Protein AF-A0A1B7MRF8-F1 (afdb_monomer)

Foldseek 3Di:
DPDPQVVQVVCVLVVQLVQVVQLCPAPQCVPPPQNVVVNVVCVVPVPDDSVVNVVSCPVSAKEAAQVSVCVVQVDLPACARHRHHGAAQAWAFFLDDPFDDTRTDGHHQFDPVLLVVPPPPPQDPQALAAECVLVVWLLVFDFRWRQDPVNPDTDTHTYTHLVNSVNCSSVVHDSVCSVVVVLVRVVRHPHYDYQDLVVVVVVLVVCQVCVVVVLVCLQVLNDPCPPPPPPPDDDPPPVSPVPPPPPNVVSSSVRRDRDNVVSVVSVVPHRLCPPPVNVCSVVVSVVVLLVDQDDDGSNDRQFGQDPVPSSRFKTFGDCSDHDDDDDDPPPPDHMHDDDNYDPQWDWDFPAADPPNRTTIIGTDGGHQAPDDSLPQDGPVLLVVLLVVLQVPFFAAFPDKDWDWQPVDPVIDIDIDTDHDDDTHPRNVCSVVSSLVSSCVRTPSSVVRD

Solvent-accessible surface area (backbone atoms only — not comparable to full-atom values): 26846 Å² total; per-residue (Å²): 133,83,75,77,62,61,65,55,66,68,42,50,46,49,56,56,34,49,55,51,58,72,45,60,83,20,54,45,50,76,69,38,74,62,37,46,64,40,53,52,57,50,73,76,44,91,78,63,55,41,63,59,49,49,52,46,44,65,74,46,41,35,46,17,64,66,71,76,51,42,69,68,67,72,40,98,54,75,59,54,25,34,90,46,85,50,62,52,65,26,31,23,41,34,90,67,83,59,82,90,52,77,42,70,42,78,36,62,81,71,62,74,79,44,66,79,67,52,87,65,80,73,60,48,100,87,43,40,63,40,52,63,72,49,64,75,38,62,86,51,39,48,69,46,75,42,69,40,97,81,77,78,50,66,50,77,31,46,31,28,48,30,68,46,51,49,50,28,60,76,69,72,47,66,77,90,50,52,68,73,50,46,65,66,45,73,80,54,56,79,45,80,48,64,81,42,73,64,61,48,52,49,52,50,50,50,49,44,78,40,35,69,58,55,38,50,23,39,40,69,32,45,77,79,64,79,79,77,57,74,79,88,69,89,76,97,57,77,85,70,55,77,85,65,54,79,63,58,58,56,60,53,61,75,68,47,64,62,34,55,68,60,25,55,53,46,71,74,49,60,47,69,77,70,36,98,58,40,76,48,46,62,51,43,50,48,55,48,54,72,62,50,66,66,89,72,62,70,90,48,80,53,52,45,71,25,78,92,59,58,44,73,58,28,24,32,50,47,70,73,86,56,90,86,83,89,76,64,86,84,67,78,74,87,47,61,55,47,96,43,70,55,87,46,67,42,66,44,78,77,50,57,40,91,89,75,60,37,49,24,34,26,82,73,50,50,65,92,49,89,60,61,104,75,62,36,58,50,60,68,54,55,50,50,24,51,57,58,31,20,76,78,18,40,41,52,72,77,47,71,49,80,42,80,37,79,90,48,82,69,68,45,81,42,77,50,72,44,65,56,80,71,73,35,95,54,34,86,51,31,66,61,51,28,49,52,42,35,42,74,68,24,70,46,34,44,71,65,95

Sequence (449 aa):
MSCPASDLLDSLPAEASQQLKEHANQVLLDNAPILATFREAIAQDNSKDDIEFLRQFRALVPVTSYEPYKPFVAKEVDVKDMFAPGLPYFLAIISAASRKEPKLFPRYRPPPQYLHHAAIPIPSSESTNFVPSSLKLSKFSKVLKIDLEDGQSSQSLAVGAASSGAMRMLMNWDFERDMDRLDLWASRMTAMYFLFADTFVSVMHYIEDEWLLLVDCIENGIILDIETRPFERSFESQAFIDDFMPVSSQVLSETYSVNLVRATELQKIKPPGEAEAGQYGLSNAKRLLDQLTCQQPQEYLIGVPYHSGNPTIDFKVTLNDGLIEFVDVLSDEPSDPTWRYRLGDAVAVKGFALDDGMPVINYVHRRGESGSSLETCTESELTSAIISTAKQWIGQIRGFIVVRDERKIPYASGFLVEIEGEIGNDAIMAPQNTSELLVASSFGYRYAF

pLDDT: mean 73.5, std 17.15, range [31.19, 97.5]

Nearest PDB structures (foldseek):
  4l39-assembly2_B  TM=5.624E-01  e=2.154E-07  Arabidopsis thaliana
  4r1m-assembly2_C  TM=4.593E-01  e=2.653E-01  Bacteroides thetaiotaomicron VPI-5482

Radius of gyration: 25.23 Å; Cα contacts (8 Å, |Δi|>4): 552; chains: 1; bounding box: 73×54×78 Å

Structure (mmCIF, N/CA/C/O backbone):
data_AF-A0A1B7MRF8-F1
#
_entry.id   AF-A0A1B7MRF8-F1
#
loop_
_atom_site.group_PDB
_atom_site.id
_atom_site.type_symbol
_atom_site.label_atom_id
_atom_site.label_alt_id
_atom_site.label_comp_id
_atom_site.label_asym_id
_atom_site.label_entity_id
_atom_site.label_seq_id
_atom_site.pdbx_PDB_ins_code
_atom_site.Cartn_x
_atom_site.Cartn_y
_atom_site.Cartn_z
_atom_site.occupancy
_atom_site.B_iso_or_equiv
_atom_site.auth_seq_id
_atom_site.auth_comp_id
_atom_site.auth_asym_id
_atom_site.auth_atom_id
_atom_site.pdbx_PDB_model_num
ATOM 1 N N . MET A 1 1 ? 1.860 -24.159 36.657 1.00 40.53 1 MET A N 1
ATOM 2 C CA . MET A 1 1 ? 1.638 -22.751 36.281 1.00 40.53 1 MET A CA 1
ATOM 3 C C . MET A 1 1 ? 0.538 -22.762 35.239 1.00 40.53 1 MET A C 1
ATOM 5 O O . MET A 1 1 ? 0.729 -23.380 34.201 1.00 40.53 1 MET A O 1
ATOM 9 N N . SER A 1 2 ? -0.645 -22.254 35.578 1.00 38.34 2 SER A N 1
ATOM 10 C CA . SER A 1 2 ? -1.755 -22.070 34.636 1.00 38.34 2 SER A CA 1
ATOM 11 C C . SER A 1 2 ? -1.357 -21.025 33.593 1.00 38.34 2 SER A C 1
ATOM 13 O O . SER A 1 2 ? -0.702 -20.043 33.932 1.00 38.34 2 SER A O 1
ATOM 15 N N . CYS A 1 3 ? -1.673 -21.284 32.326 1.00 40.25 3 CYS A N 1
ATOM 16 C CA . CYS A 1 3 ? -1.257 -20.452 31.202 1.00 40.25 3 CYS A CA 1
ATOM 17 C C . CYS A 1 3 ? -2.001 -19.098 31.251 1.00 40.25 3 CYS A C 1
ATOM 19 O O . CYS A 1 3 ? -3.229 -19.130 31.255 1.00 40.25 3 CYS A O 1
ATOM 21 N N . PRO A 1 4 ? -1.318 -17.935 31.245 1.00 51.91 4 PRO A N 1
ATOM 22 C CA . PRO A 1 4 ? -1.947 -16.600 31.243 1.00 51.91 4 PRO A CA 1
ATOM 23 C C . PRO A 1 4 ? -2.781 -16.266 29.991 1.00 51.91 4 PRO A C 1
ATOM 25 O O . PRO A 1 4 ? -3.337 -15.181 29.892 1.00 51.91 4 PRO A O 1
ATOM 28 N N . ALA A 1 5 ? -2.845 -17.169 29.011 1.00 46.41 5 ALA A N 1
ATOM 29 C CA . ALA A 1 5 ? -3.409 -16.899 27.691 1.00 46.41 5 ALA A CA 1
ATOM 30 C C . ALA A 1 5 ? -4.948 -16.793 27.660 1.00 46.41 5 ALA A C 1
ATOM 32 O O . ALA A 1 5 ? -5.481 -16.264 26.688 1.00 46.41 5 ALA A O 1
ATOM 33 N N . SER A 1 6 ? -5.675 -17.273 28.684 1.00 49.25 6 SER A N 1
ATOM 34 C CA . SER A 1 6 ? -7.145 -17.153 28.709 1.00 49.25 6 SER A CA 1
ATOM 35 C C . SER A 1 6 ? -7.608 -15.707 28.878 1.00 49.25 6 SER A C 1
ATOM 37 O O . SER A 1 6 ? -8.518 -15.274 28.182 1.00 49.25 6 SER A O 1
ATOM 39 N N . ASP A 1 7 ? -6.926 -14.937 29.727 1.00 55.72 7 ASP A N 1
ATOM 40 C CA . ASP A 1 7 ? -7.366 -13.588 30.101 1.00 55.72 7 ASP A CA 1
ATOM 41 C C . ASP A 1 7 ? -7.225 -12.587 28.936 1.00 55.72 7 ASP A C 1
ATOM 43 O O . ASP A 1 7 ? -7.952 -11.593 28.861 1.00 55.72 7 ASP A O 1
ATOM 47 N N . LEU A 1 8 ? -6.319 -12.857 27.988 1.00 50.75 8 LEU A N 1
ATOM 48 C CA . LEU A 1 8 ? -6.118 -12.019 26.804 1.00 50.75 8 LEU A CA 1
ATOM 49 C C . LEU A 1 8 ? -7.246 -12.215 25.778 1.00 50.75 8 LEU A C 1
ATOM 51 O O . LEU A 1 8 ? -7.800 -11.251 25.263 1.00 50.75 8 LEU A O 1
ATOM 55 N N . LEU A 1 9 ? -7.631 -13.466 25.508 1.00 52.69 9 LEU A N 1
ATOM 56 C CA . LEU A 1 9 ? -8.698 -13.766 24.547 1.00 52.69 9 LEU A CA 1
ATOM 57 C C . LEU A 1 9 ? -10.075 -13.318 25.044 1.00 52.69 9 LEU A C 1
ATOM 59 O O . LEU A 1 9 ? -10.913 -12.946 24.227 1.00 52.69 9 LEU A O 1
ATOM 63 N N . ASP A 1 10 ? -10.281 -13.302 26.361 1.00 57.28 10 ASP A N 1
ATOM 64 C CA . ASP A 1 10 ? -11.520 -12.822 26.975 1.00 57.28 10 ASP A CA 1
ATOM 65 C C . ASP A 1 10 ? -11.598 -11.281 27.041 1.00 57.28 10 ASP A C 1
ATOM 67 O O . ASP A 1 10 ? -12.697 -10.727 27.097 1.00 57.28 10 ASP A O 1
ATOM 71 N N . SER A 1 11 ? -10.463 -10.567 26.983 1.00 64.00 11 SER A N 1
ATOM 72 C CA . SER A 1 11 ? -10.410 -9.091 27.007 1.00 64.00 11 SER A CA 1
ATOM 73 C C . SER A 1 11 ? -10.409 -8.437 25.621 1.00 64.00 11 SER A C 1
ATOM 75 O O . SER A 1 11 ? -10.921 -7.325 25.475 1.00 64.00 11 SER A O 1
ATOM 77 N N . LEU A 1 12 ? -9.933 -9.139 24.587 1.00 67.88 12 LEU A N 1
ATOM 78 C CA . LEU A 1 12 ? -9.980 -8.671 23.195 1.00 67.88 12 LEU A CA 1
ATOM 79 C C . LEU A 1 12 ? -11.387 -8.255 22.720 1.00 67.88 12 LEU A C 1
ATOM 81 O O . LEU A 1 12 ? -11.502 -7.212 22.071 1.00 67.88 12 LEU A O 1
ATOM 85 N N . PRO A 1 13 ? -12.467 -8.998 23.041 1.00 72.25 13 PRO A N 1
ATOM 86 C CA . PRO A 1 13 ? -13.822 -8.582 22.709 1.00 72.25 13 PRO A CA 1
ATOM 87 C C . PRO A 1 13 ? -14.204 -7.227 23.311 1.00 72.25 13 PRO A C 1
ATOM 89 O O . PRO A 1 13 ? -14.863 -6.439 22.639 1.00 72.25 13 PRO A O 1
ATOM 92 N N . ALA A 1 14 ? -13.776 -6.938 24.543 1.00 80.12 14 ALA A N 1
ATOM 93 C CA . ALA A 1 14 ? -14.136 -5.709 25.246 1.00 80.12 14 ALA A CA 1
ATOM 94 C C . ALA A 1 14 ? -13.409 -4.485 24.670 1.00 80.12 14 ALA A C 1
ATOM 96 O O . ALA A 1 14 ? -14.045 -3.474 24.384 1.00 80.12 14 ALA A O 1
ATOM 97 N N . GLU A 1 15 ? -12.097 -4.582 24.436 1.00 78.25 15 GLU A N 1
ATOM 98 C CA . GLU A 1 15 ? -11.309 -3.481 23.865 1.00 78.25 15 GLU A CA 1
ATOM 99 C C . GLU A 1 15 ? -11.739 -3.164 22.425 1.00 78.25 15 GLU A C 1
ATOM 101 O O . GLU A 1 15 ? -11.997 -2.005 22.097 1.00 78.25 15 GLU A O 1
ATOM 106 N N . ALA A 1 16 ? -11.910 -4.191 21.584 1.00 78.19 16 ALA A N 1
ATOM 107 C CA . ALA A 1 16 ? -12.374 -4.009 20.210 1.00 78.19 16 ALA A CA 1
ATOM 108 C C . ALA A 1 16 ? -13.807 -3.453 20.156 1.00 78.19 16 ALA A C 1
ATOM 110 O O . ALA A 1 16 ? -14.097 -2.560 19.360 1.00 78.19 16 ALA A O 1
ATOM 111 N N . SER A 1 17 ? -14.702 -3.952 21.016 1.00 82.38 17 SER A N 1
ATOM 112 C CA . SER A 1 17 ? -16.064 -3.429 21.151 1.00 82.38 17 SER A CA 1
ATOM 113 C C . SER A 1 17 ? -16.052 -1.961 21.573 1.00 82.38 17 SER A C 1
ATOM 115 O O . SER A 1 17 ? -16.734 -1.147 20.956 1.00 82.38 17 SER A O 1
ATOM 117 N N . GLN A 1 18 ? -15.237 -1.597 22.565 1.00 83.31 18 GLN A N 1
ATOM 118 C CA . GLN A 1 18 ? -15.131 -0.223 23.047 1.00 83.31 18 GLN A CA 1
ATOM 119 C C . GLN A 1 18 ? -14.626 0.729 21.955 1.00 83.31 18 GLN A C 1
ATOM 121 O O . GLN A 1 18 ? -15.255 1.760 21.724 1.00 83.31 18 GLN A O 1
ATOM 126 N N . GLN A 1 19 ? -13.567 0.361 21.224 1.00 79.50 19 GL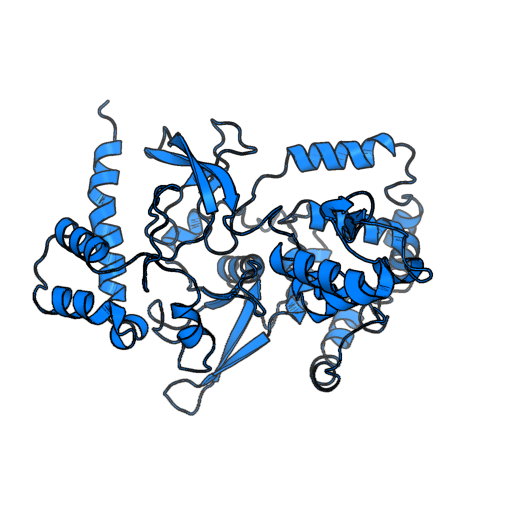N A N 1
ATOM 127 C CA . GLN A 1 19 ? -13.069 1.153 20.091 1.00 79.50 19 GLN A CA 1
ATOM 128 C C . GLN A 1 19 ? -14.151 1.344 19.016 1.00 79.50 19 GLN A C 1
ATOM 130 O O . GLN A 1 19 ? -14.402 2.458 18.561 1.00 79.50 19 GLN A O 1
ATOM 135 N N . LEU A 1 20 ? -14.854 0.272 18.638 1.00 81.62 20 LEU A N 1
ATOM 136 C CA . LEU A 1 20 ? -15.942 0.347 17.660 1.00 81.62 20 LEU A CA 1
ATOM 137 C C . LEU A 1 20 ? -17.113 1.215 18.151 1.00 81.62 20 LEU A C 1
ATOM 139 O O . LEU A 1 20 ? -17.684 1.969 17.364 1.00 81.62 20 LEU A O 1
ATOM 143 N N . LYS A 1 21 ? -17.461 1.141 19.442 1.00 84.38 21 LYS A N 1
ATOM 144 C CA . LYS A 1 21 ? -18.504 1.969 20.072 1.00 84.38 21 LYS A CA 1
ATOM 145 C C . LYS A 1 21 ? -18.123 3.450 20.074 1.00 84.38 21 LYS A C 1
ATOM 147 O O . LYS A 1 21 ? -18.960 4.285 19.747 1.00 84.38 21 LYS A O 1
ATOM 152 N N . GLU A 1 22 ? -16.870 3.782 20.381 1.00 81.00 22 GLU A N 1
ATOM 153 C CA . GLU A 1 22 ? -16.352 5.158 20.313 1.00 81.00 22 GLU A CA 1
ATOM 154 C C . GLU A 1 22 ? -16.411 5.723 18.892 1.00 81.00 22 GLU A C 1
ATOM 156 O O . GLU A 1 22 ? -16.650 6.914 18.691 1.00 81.00 22 GLU A O 1
ATOM 161 N N . HIS A 1 23 ? -16.253 4.855 17.896 1.00 79.31 23 HIS A N 1
ATOM 162 C CA . HIS A 1 23 ? -16.288 5.232 16.493 1.00 79.31 23 HIS A CA 1
ATOM 163 C C . HIS A 1 23 ? -17.712 5.251 15.898 1.00 79.31 23 HIS A C 1
ATOM 165 O O . HIS A 1 23 ? -17.909 5.723 14.778 1.00 79.31 23 HIS A O 1
ATOM 171 N N . ALA A 1 24 ? -18.730 4.780 16.624 1.00 74.75 24 ALA A N 1
ATOM 172 C CA . ALA A 1 24 ? -20.089 4.649 16.100 1.00 74.75 24 ALA A CA 1
ATOM 173 C C . ALA A 1 24 ? -20.781 5.992 15.774 1.00 74.75 24 ALA A C 1
ATOM 175 O O . ALA A 1 24 ? -21.765 6.008 15.047 1.00 74.75 24 ALA A O 1
ATOM 176 N N . ASN A 1 25 ? -20.266 7.125 16.258 1.00 68.31 25 ASN A N 1
ATOM 177 C CA . ASN A 1 25 ? -20.828 8.457 15.984 1.00 68.31 25 ASN A CA 1
ATOM 178 C C . ASN A 1 25 ? -20.121 9.198 14.831 1.00 68.31 25 ASN A C 1
ATOM 180 O O . ASN A 1 25 ? -20.170 10.422 14.761 1.00 68.31 25 ASN A O 1
ATOM 184 N N . GLN A 1 26 ? -19.389 8.487 13.973 1.00 75.75 26 GLN A N 1
ATOM 185 C CA . GLN A 1 26 ? -18.593 9.105 12.911 1.00 75.75 26 GLN A CA 1
ATOM 186 C C . GLN A 1 26 ? -19.402 9.464 11.670 1.00 75.75 26 GLN A C 1
ATOM 188 O O . GLN A 1 26 ? -20.369 8.791 11.311 1.00 75.75 26 GLN A O 1
ATOM 193 N N . VAL A 1 27 ? -18.900 10.457 10.931 1.00 71.19 27 VAL A N 1
ATOM 194 C CA . VAL A 1 27 ? -19.497 10.967 9.687 1.00 71.19 27 VAL A CA 1
ATOM 195 C C . VAL A 1 27 ? -19.669 9.857 8.650 1.00 71.19 27 VAL A C 1
ATOM 197 O O . VAL A 1 27 ? -20.687 9.820 7.952 1.00 71.19 27 VAL A O 1
ATOM 200 N N . LEU A 1 28 ? -18.710 8.926 8.543 1.00 73.31 28 LEU A N 1
ATOM 201 C CA . LEU A 1 28 ? -18.858 7.762 7.668 1.00 73.31 28 LEU A CA 1
ATOM 202 C C . LEU A 1 28 ? -20.018 6.880 8.121 1.00 73.31 28 LEU A C 1
ATOM 204 O O . LEU A 1 28 ? -20.774 6.407 7.270 1.00 73.31 28 LEU A O 1
ATOM 208 N N . LEU A 1 29 ? -20.160 6.658 9.434 1.00 72.88 29 LEU A N 1
ATOM 209 C CA . LEU A 1 29 ? -21.265 5.865 9.945 1.00 72.88 29 LEU A CA 1
ATOM 210 C C . LEU A 1 29 ? -22.575 6.513 9.529 1.00 72.88 29 LEU A C 1
ATOM 212 O O . LEU A 1 29 ? -23.394 5.815 8.956 1.00 72.88 29 LEU A O 1
ATOM 216 N N . ASP A 1 30 ? -22.743 7.818 9.708 1.00 77.88 30 ASP A N 1
ATOM 217 C CA . ASP A 1 30 ? -24.001 8.508 9.408 1.00 77.88 30 ASP A CA 1
ATOM 218 C C . ASP A 1 30 ? -24.334 8.560 7.914 1.00 77.88 30 ASP A C 1
ATOM 220 O O . ASP A 1 30 ? -25.491 8.374 7.520 1.00 77.88 30 ASP A O 1
ATOM 224 N N . ASN A 1 31 ? -23.324 8.765 7.068 1.00 80.94 31 ASN A N 1
ATOM 225 C CA . ASN A 1 31 ? -23.533 9.042 5.649 1.00 80.94 31 ASN A CA 1
ATOM 226 C C . ASN A 1 31 ? -23.433 7.814 4.743 1.00 80.94 31 ASN A C 1
ATOM 228 O O . ASN A 1 31 ? -23.903 7.873 3.607 1.00 80.94 31 ASN A O 1
ATOM 232 N N . ALA A 1 32 ? -22.851 6.700 5.197 1.00 82.88 32 ALA A N 1
ATOM 233 C CA . ALA A 1 32 ? -22.782 5.480 4.400 1.00 82.88 32 ALA A CA 1
ATOM 234 C C . ALA A 1 32 ? -24.137 4.739 4.449 1.00 82.88 32 ALA A C 1
ATOM 236 O O . ALA A 1 32 ? -24.510 4.211 5.504 1.00 82.88 32 ALA A O 1
ATOM 237 N N . PRO A 1 33 ? -24.891 4.634 3.332 1.00 84.12 33 PRO A N 1
ATOM 238 C CA . PRO A 1 33 ? -26.217 4.004 3.338 1.00 84.12 33 PRO A CA 1
ATOM 239 C C . PRO A 1 33 ? -26.177 2.539 3.769 1.00 84.12 33 PRO A C 1
ATOM 241 O O . PRO A 1 33 ? -27.090 2.041 4.414 1.00 84.12 33 PRO A O 1
ATOM 244 N N . ILE A 1 34 ? -25.083 1.861 3.458 1.00 80.81 34 ILE A N 1
ATOM 245 C CA . ILE A 1 34 ? -24.884 0.452 3.771 1.00 80.81 34 ILE A CA 1
ATOM 246 C C . ILE A 1 34 ? -24.740 0.148 5.266 1.00 80.81 34 ILE A C 1
ATOM 248 O O . ILE A 1 34 ? -25.053 -0.952 5.706 1.00 80.81 34 ILE A O 1
ATOM 252 N N . LEU A 1 35 ? -24.341 1.137 6.067 1.00 84.81 35 LEU A N 1
ATOM 253 C CA . LEU A 1 35 ? -24.285 1.000 7.520 1.00 84.81 35 LEU A CA 1
ATOM 254 C C . LEU A 1 35 ? -25.633 1.244 8.188 1.00 84.81 35 LEU A C 1
ATOM 256 O O . LEU A 1 35 ? -25.712 1.124 9.405 1.00 84.81 35 LEU A O 1
ATOM 260 N N . ALA A 1 36 ? -26.689 1.574 7.436 1.00 88.19 36 ALA A N 1
ATOM 261 C CA . ALA A 1 36 ? -27.977 1.950 8.014 1.00 88.19 36 ALA A CA 1
ATOM 262 C C . ALA A 1 36 ? -28.539 0.861 8.933 1.00 88.19 36 ALA A C 1
ATOM 264 O O . ALA A 1 36 ? -28.959 1.162 10.046 1.00 88.19 36 ALA A O 1
ATOM 265 N N . THR A 1 37 ? -28.463 -0.404 8.516 1.00 90.25 37 THR A N 1
ATOM 266 C CA . THR A 1 37 ? -28.938 -1.533 9.325 1.00 90.25 37 THR A CA 1
ATOM 267 C C . THR A 1 37 ? -28.124 -1.699 10.607 1.00 90.25 37 THR A C 1
ATOM 269 O O . THR A 1 37 ? -28.690 -1.949 11.668 1.00 90.25 37 THR A O 1
ATOM 272 N N . PHE A 1 38 ? -26.799 -1.532 10.536 1.00 89.81 38 PHE A N 1
ATOM 273 C CA . PHE A 1 38 ? -25.948 -1.577 11.724 1.00 89.81 38 PHE A CA 1
ATOM 274 C C . PHE A 1 38 ? -26.251 -0.403 12.665 1.00 89.81 38 PHE A C 1
ATOM 276 O O . PHE A 1 38 ? -26.432 -0.628 13.857 1.00 89.81 38 PHE A O 1
ATOM 283 N N . ARG A 1 39 ? -26.413 0.817 12.127 1.00 88.81 39 ARG A N 1
ATOM 284 C CA . ARG A 1 39 ? -26.825 2.019 12.877 1.00 88.81 39 ARG A CA 1
ATOM 285 C C . ARG A 1 39 ? -28.137 1.817 13.623 1.00 88.81 39 ARG A C 1
ATOM 287 O O . ARG A 1 39 ? -28.249 2.153 14.798 1.00 88.81 39 ARG A O 1
ATOM 294 N N . GLU A 1 40 ? -29.132 1.260 12.948 1.00 89.94 40 GLU A N 1
ATOM 295 C CA . GLU A 1 40 ? -30.434 1.000 13.549 1.00 89.94 40 GLU A CA 1
ATOM 296 C C . GLU A 1 40 ? -30.333 -0.059 14.659 1.00 89.94 40 GLU A C 1
ATOM 298 O O . GLU A 1 40 ? -30.898 0.119 15.739 1.00 89.94 40 GLU A O 1
ATOM 303 N N . ALA A 1 41 ? -29.536 -1.111 14.444 1.00 88.88 41 ALA A N 1
ATOM 304 C CA . ALA A 1 41 ? -29.317 -2.169 15.427 1.00 88.88 41 ALA A CA 1
ATOM 305 C C . ALA A 1 41 ? -28.597 -1.689 16.700 1.00 88.88 41 ALA A C 1
ATOM 307 O O . ALA A 1 41 ? -28.946 -2.144 17.794 1.00 88.88 41 ALA A O 1
ATOM 308 N N . ILE A 1 42 ? -27.622 -0.778 16.576 1.00 87.44 42 ILE A N 1
ATOM 309 C CA . ILE A 1 42 ? -26.930 -0.189 17.735 1.00 87.44 42 ILE A CA 1
ATOM 310 C C . ILE A 1 42 ? -27.809 0.840 18.458 1.00 87.44 42 ILE A C 1
ATOM 312 O O . ILE A 1 42 ? -27.815 0.870 19.683 1.00 87.44 42 ILE A O 1
ATOM 316 N N . ALA A 1 43 ? -28.610 1.630 17.732 1.00 86.94 43 ALA A N 1
ATOM 317 C CA . ALA A 1 43 ? -29.480 2.648 18.326 1.00 86.94 43 ALA A CA 1
ATOM 318 C C . ALA A 1 43 ? -30.629 2.046 19.152 1.00 86.94 43 ALA A C 1
ATOM 320 O O . ALA A 1 43 ? -31.096 2.656 20.114 1.00 86.94 43 ALA A O 1
ATOM 321 N N . GLN A 1 44 ? -31.096 0.853 18.778 1.00 86.31 44 GLN A N 1
ATOM 322 C CA . GLN A 1 44 ? -32.173 0.155 19.480 1.00 86.31 44 GLN A CA 1
ATOM 323 C C . GLN A 1 44 ? -31.721 -0.510 20.787 1.00 86.31 44 GLN A C 1
ATOM 325 O O . GLN A 1 44 ? -32.576 -0.848 21.606 1.00 86.31 44 GLN A O 1
ATOM 330 N N . ASP A 1 45 ? -30.417 -0.720 21.001 1.00 77.81 45 ASP A N 1
ATOM 331 C CA . ASP A 1 45 ? -29.946 -1.563 22.099 1.00 77.81 45 ASP A CA 1
ATOM 332 C C . ASP A 1 45 ? -28.572 -1.151 22.650 1.00 77.81 45 ASP A C 1
ATOM 334 O O . ASP A 1 45 ? -27.542 -1.777 22.392 1.00 77.81 45 ASP A O 1
ATOM 338 N N . ASN A 1 46 ? -28.583 -0.118 23.494 1.00 69.06 46 ASN A N 1
ATOM 339 C CA . ASN A 1 46 ? -27.401 0.356 24.2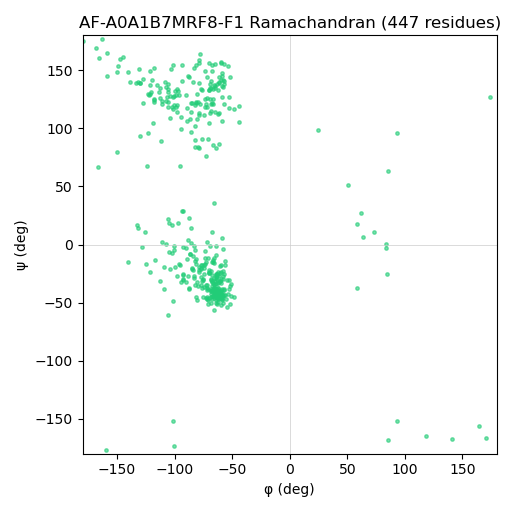23 1.00 69.06 46 ASN A CA 1
ATOM 340 C C . ASN A 1 46 ? -26.906 -0.627 25.311 1.00 69.06 46 ASN A C 1
ATOM 342 O O . ASN A 1 46 ? -25.936 -0.321 26.002 1.00 69.06 46 ASN A O 1
ATOM 346 N N . SER A 1 47 ? -27.579 -1.768 25.518 1.00 64.38 47 SER A N 1
ATOM 347 C CA . SER A 1 47 ? -27.362 -2.681 26.652 1.00 64.38 47 SER A CA 1
ATOM 348 C C . SER A 1 47 ? -26.651 -3.990 26.280 1.00 64.38 47 SER A C 1
ATOM 350 O O . SER A 1 47 ? -26.462 -4.837 27.157 1.00 64.38 47 SER A O 1
ATOM 352 N N . LYS A 1 48 ? -26.280 -4.201 25.013 1.00 70.12 48 LYS A N 1
ATOM 353 C CA . LYS A 1 48 ? -25.651 -5.458 24.582 1.00 70.12 48 LYS A CA 1
ATOM 354 C C . LYS A 1 48 ? -24.283 -5.663 25.222 1.00 70.12 48 LYS A C 1
ATOM 356 O O . LYS A 1 48 ? -23.458 -4.745 25.260 1.00 70.12 48 LYS A O 1
ATOM 361 N N . ASP A 1 49 ? -24.048 -6.894 25.676 1.00 87.00 49 ASP A N 1
ATOM 362 C CA . ASP A 1 49 ? -22.701 -7.352 25.992 1.00 87.00 49 ASP A CA 1
ATOM 363 C C . ASP A 1 49 ? -21.784 -7.205 24.760 1.00 87.00 49 ASP A C 1
ATOM 365 O O . ASP A 1 49 ? -22.236 -7.145 23.611 1.00 87.00 49 ASP A O 1
ATOM 369 N N . ASP A 1 50 ? -20.478 -7.086 25.000 1.00 85.88 50 ASP A N 1
ATOM 370 C CA . ASP A 1 50 ? -19.500 -6.808 23.942 1.00 85.88 50 ASP A CA 1
ATOM 371 C C . ASP A 1 50 ? -19.447 -7.908 22.869 1.00 85.88 50 ASP A C 1
ATOM 373 O O . ASP A 1 50 ? -19.147 -7.638 21.705 1.00 85.88 50 ASP A O 1
ATOM 377 N N . ILE A 1 51 ? -19.801 -9.144 23.231 1.00 86.38 51 ILE A N 1
ATOM 378 C CA . ILE A 1 51 ? -19.813 -10.291 22.319 1.00 86.38 51 ILE A CA 1
ATOM 379 C C . ILE A 1 51 ? -20.964 -10.158 21.319 1.00 86.38 51 ILE A C 1
ATOM 381 O O . ILE A 1 51 ? -20.760 -10.322 20.113 1.00 86.38 51 ILE A O 1
ATOM 385 N N . GLU A 1 52 ? -22.167 -9.840 21.794 1.00 87.50 52 GLU A N 1
ATOM 386 C CA . GLU A 1 52 ? -23.337 -9.631 20.948 1.00 87.50 52 GLU A CA 1
ATOM 387 C C . GLU A 1 52 ? -23.150 -8.414 20.042 1.00 87.50 52 GLU A C 1
ATOM 389 O O . GLU A 1 52 ? -23.490 -8.478 18.859 1.00 87.50 52 GLU A O 1
ATOM 394 N N . PHE A 1 53 ? -22.547 -7.338 20.555 1.00 87.81 53 PHE A N 1
ATOM 395 C CA . PHE A 1 53 ? -22.187 -6.180 19.739 1.00 87.81 53 PHE A CA 1
ATOM 396 C C . PHE A 1 53 ? -21.257 -6.572 18.577 1.00 87.81 53 PHE A C 1
ATOM 398 O O . PHE A 1 53 ? -21.567 -6.287 17.418 1.00 87.81 53 PHE A O 1
ATOM 405 N N . LEU A 1 54 ? -20.166 -7.301 18.847 1.00 86.88 54 LEU A N 1
ATOM 406 C CA . LEU A 1 54 ? -19.241 -7.766 17.805 1.00 86.88 54 LEU A CA 1
ATOM 407 C C . LEU A 1 54 ? -19.888 -8.760 16.832 1.00 86.88 54 LEU A C 1
ATOM 409 O O . LEU A 1 54 ? -19.580 -8.756 15.636 1.00 86.88 54 LEU A O 1
ATOM 413 N N . ARG A 1 55 ? -20.810 -9.601 17.313 1.00 87.88 55 ARG A N 1
ATOM 414 C CA . ARG A 1 55 ? -21.588 -10.510 16.461 1.00 87.88 55 ARG A CA 1
ATOM 415 C C . ARG A 1 55 ? -22.455 -9.729 15.478 1.00 87.88 55 ARG A C 1
ATOM 417 O O . ARG A 1 55 ? -22.483 -10.067 14.296 1.00 87.88 55 ARG A O 1
ATOM 424 N N . GLN A 1 56 ? -23.124 -8.678 15.948 1.00 89.19 56 GLN A N 1
ATOM 425 C CA . GLN A 1 56 ? -23.936 -7.808 15.100 1.00 89.19 56 GLN A CA 1
ATOM 426 C C . GLN A 1 56 ? -23.090 -6.994 14.137 1.00 89.19 56 GLN A C 1
ATOM 428 O O . GLN A 1 56 ? -23.455 -6.901 12.969 1.00 89.19 56 GLN A O 1
ATOM 433 N N . PHE A 1 57 ? -21.938 -6.491 14.581 1.00 88.06 57 PHE A N 1
ATOM 434 C CA . PHE A 1 57 ? -20.968 -5.857 13.697 1.00 88.06 57 PHE A CA 1
ATOM 435 C C . PHE A 1 57 ? -20.597 -6.797 12.543 1.00 88.06 57 PHE A C 1
ATOM 437 O O . PHE A 1 57 ? -20.823 -6.462 11.389 1.00 88.06 57 PHE A O 1
ATOM 444 N N . ARG A 1 58 ? -20.156 -8.030 12.814 1.00 88.62 58 ARG A N 1
ATOM 445 C CA . ARG A 1 58 ? -19.796 -8.987 11.747 1.00 88.62 58 ARG A CA 1
ATOM 446 C C . ARG A 1 58 ? -20.956 -9.378 10.830 1.00 88.62 58 ARG A C 1
ATOM 448 O O . ARG A 1 58 ? -20.719 -9.672 9.660 1.00 88.62 58 ARG A O 1
ATOM 455 N N . ALA A 1 59 ? -22.176 -9.437 11.364 1.00 89.38 59 ALA A N 1
ATOM 456 C CA . ALA A 1 59 ? -23.363 -9.840 10.614 1.00 89.38 59 ALA A CA 1
ATOM 457 C C . ALA A 1 59 ? -23.935 -8.716 9.739 1.00 89.38 59 ALA A C 1
ATOM 459 O O . ALA A 1 59 ? -24.450 -8.989 8.658 1.00 89.38 59 ALA A O 1
ATOM 460 N N . LEU A 1 60 ? -23.877 -7.472 10.216 1.00 89.94 60 LEU A N 1
ATOM 461 C CA . LEU A 1 60 ? -24.520 -6.319 9.583 1.00 89.94 60 LEU A CA 1
ATOM 462 C C . LEU A 1 60 ? -23.532 -5.425 8.838 1.00 89.94 60 LEU A C 1
ATOM 464 O O . LEU A 1 60 ? -23.948 -4.661 7.971 1.00 89.94 60 LEU A O 1
ATOM 468 N N . VAL A 1 61 ? -22.245 -5.510 9.174 1.00 87.19 61 VAL A N 1
ATOM 469 C CA . VAL A 1 61 ? -21.176 -4.741 8.549 1.00 87.19 61 VAL A CA 1
ATOM 470 C C . VAL A 1 61 ? -20.402 -5.657 7.591 1.00 87.19 61 VAL A C 1
ATOM 472 O O . VAL A 1 61 ? -19.711 -6.589 8.024 1.00 87.19 61 VAL A O 1
ATOM 475 N N . PRO A 1 62 ? -20.553 -5.454 6.276 1.00 86.19 62 PRO A N 1
ATOM 476 C CA . PRO A 1 62 ? -19.964 -6.330 5.266 1.00 86.19 62 PRO A CA 1
ATOM 477 C C . PRO A 1 62 ? -18.467 -6.054 5.036 1.00 86.19 62 PRO A C 1
ATOM 479 O O . PRO A 1 62 ? -17.959 -4.980 5.351 1.00 86.19 62 PRO A O 1
ATOM 482 N N . VAL A 1 63 ? -17.753 -7.047 4.493 1.00 85.31 63 VAL A N 1
ATOM 483 C CA . VAL A 1 63 ? -16.345 -6.928 4.051 1.00 85.31 63 VAL A CA 1
ATOM 484 C C . VAL A 1 63 ? -16.279 -6.126 2.750 1.00 85.31 63 VAL A C 1
ATOM 486 O O . VAL A 1 63 ? -17.218 -6.171 1.967 1.00 85.31 63 VAL A O 1
ATOM 489 N N . THR A 1 64 ? -15.206 -5.382 2.478 1.00 82.62 64 THR A N 1
ATOM 490 C CA . THR A 1 64 ? -15.256 -4.333 1.439 1.00 82.62 64 THR A CA 1
ATOM 491 C C . THR A 1 64 ? -13.970 -4.152 0.646 1.00 82.62 64 THR A C 1
ATOM 493 O O . THR A 1 64 ? -12.896 -4.538 1.100 1.00 82.62 64 THR A O 1
ATOM 496 N N . SER A 1 65 ? -14.065 -3.506 -0.524 1.00 84.50 65 SER A N 1
ATOM 497 C CA . SER A 1 65 ? -12.914 -2.964 -1.266 1.00 84.50 65 SER A CA 1
ATOM 498 C C . SER A 1 65 ? -12.756 -1.450 -1.057 1.00 84.50 65 SER A C 1
ATOM 500 O O . SER A 1 65 ? -13.455 -0.851 -0.247 1.00 84.50 65 SER A O 1
ATOM 502 N N . TYR A 1 66 ? -11.827 -0.810 -1.777 1.00 84.62 66 TYR A N 1
ATOM 503 C CA . TYR A 1 66 ? -11.502 0.614 -1.609 1.00 84.62 66 TYR A CA 1
ATOM 504 C C . TYR A 1 66 ? -12.559 1.554 -2.214 1.00 84.62 66 TYR A C 1
ATOM 506 O O . TYR A 1 66 ? -12.777 2.672 -1.756 1.00 84.62 66 TYR A O 1
ATOM 514 N N . GLU A 1 67 ? -13.231 1.091 -3.256 1.00 85.31 67 GLU A N 1
ATOM 515 C CA . GLU A 1 67 ? -14.077 1.853 -4.164 1.00 85.31 67 GLU A CA 1
ATOM 516 C C . GLU A 1 67 ? -15.238 2.544 -3.446 1.00 85.31 67 GLU A C 1
ATOM 518 O O . GLU A 1 67 ? -15.466 3.723 -3.712 1.00 85.31 67 GLU A O 1
ATOM 523 N N . PRO A 1 68 ? -15.918 1.903 -2.482 1.00 83.38 68 PRO A N 1
ATOM 524 C CA . PRO A 1 68 ? -16.882 2.597 -1.645 1.00 83.38 68 PRO A CA 1
ATOM 525 C C . PRO A 1 68 ? -16.343 3.712 -0.754 1.00 83.38 68 PRO A C 1
ATOM 527 O O . PRO A 1 68 ? -17.099 4.609 -0.393 1.00 83.38 68 PRO A O 1
ATOM 530 N N . TYR A 1 69 ? -15.071 3.646 -0.356 1.00 80.31 69 TYR A N 1
ATOM 531 C CA . TYR A 1 69 ? -14.439 4.661 0.490 1.00 80.31 69 TYR A CA 1
ATOM 532 C C . TYR A 1 69 ? -13.938 5.841 -0.326 1.00 80.31 69 TYR A C 1
ATOM 534 O O . TYR A 1 69 ? -13.873 6.961 0.177 1.00 80.31 69 TYR A O 1
ATOM 542 N N . LYS A 1 70 ? -13.612 5.598 -1.598 1.00 85.12 70 LYS A N 1
ATOM 543 C CA . LYS A 1 70 ? -13.055 6.601 -2.499 1.00 85.12 70 LYS A CA 1
ATOM 544 C C . LYS A 1 70 ? -13.833 7.928 -2.483 1.00 85.12 70 LYS A C 1
ATOM 546 O O . LYS A 1 70 ? -13.173 8.951 -2.359 1.00 85.12 70 LYS A O 1
ATOM 551 N N . PRO A 1 71 ? -15.181 7.983 -2.528 1.00 85.06 71 PRO A N 1
ATOM 552 C CA . PRO A 1 71 ? -15.910 9.254 -2.488 1.00 85.06 71 PRO A CA 1
ATOM 553 C C . PRO A 1 71 ? -15.732 10.058 -1.195 1.00 85.06 71 PRO A C 1
ATOM 555 O O . PRO A 1 71 ? -15.916 11.271 -1.225 1.00 85.06 71 PRO A O 1
ATOM 558 N N . PHE A 1 72 ? -15.409 9.400 -0.081 1.00 82.31 72 PHE A N 1
ATOM 559 C CA . PHE A 1 72 ? -15.193 10.049 1.212 1.00 82.31 72 PHE A CA 1
ATOM 560 C C . PHE A 1 72 ? -13.778 10.621 1.315 1.00 82.31 72 PHE A C 1
ATOM 562 O O . PHE A 1 72 ? -13.593 11.694 1.868 1.00 82.31 72 PHE A O 1
ATOM 569 N N . VAL A 1 73 ? -12.789 9.953 0.712 1.00 81.00 73 VAL A N 1
ATOM 570 C CA . VAL A 1 73 ? -11.394 10.424 0.727 1.00 81.00 73 VAL A CA 1
ATOM 571 C C . VAL A 1 73 ? -11.071 11.371 -0.438 1.00 81.00 73 VAL A C 1
ATOM 573 O O . VAL A 1 73 ? -10.175 12.200 -0.330 1.00 81.00 73 VAL A O 1
ATOM 576 N N . ALA A 1 74 ? -11.776 11.248 -1.566 1.00 77.62 74 ALA A N 1
ATOM 577 C CA . ALA A 1 74 ? -11.516 12.030 -2.777 1.00 77.62 74 ALA A CA 1
ATOM 578 C C . ALA A 1 74 ? -12.190 13.406 -2.784 1.00 77.62 74 ALA A C 1
ATOM 580 O O . ALA A 1 74 ? -11.805 14.265 -3.575 1.00 77.62 74 ALA A O 1
ATOM 581 N N . LYS A 1 75 ? -13.222 13.617 -1.964 1.00 67.00 75 LYS A N 1
ATOM 582 C CA . LYS A 1 75 ? -13.819 14.942 -1.835 1.00 67.00 7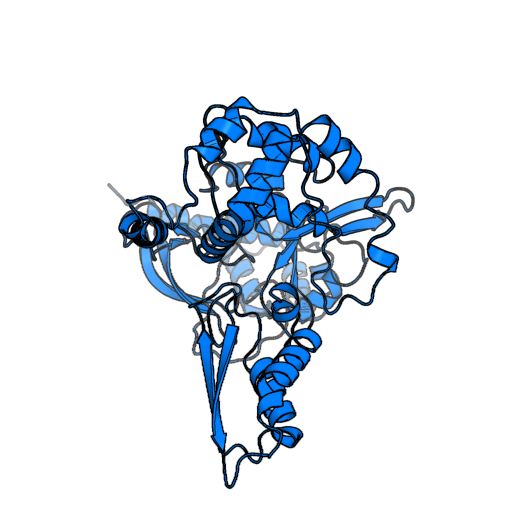5 LYS A CA 1
ATOM 583 C C . LYS A 1 75 ? -13.007 15.754 -0.828 1.00 67.00 75 LYS A C 1
ATOM 585 O O . LYS A 1 75 ? -12.668 15.236 0.228 1.00 67.00 75 LYS A O 1
ATOM 590 N N . GLU A 1 76 ? -12.799 17.040 -1.111 1.00 62.62 76 GLU A N 1
ATOM 591 C CA . GLU A 1 76 ? -12.393 18.080 -0.141 1.00 62.62 76 GLU A CA 1
ATOM 592 C C . GLU A 1 76 ? -13.501 18.335 0.907 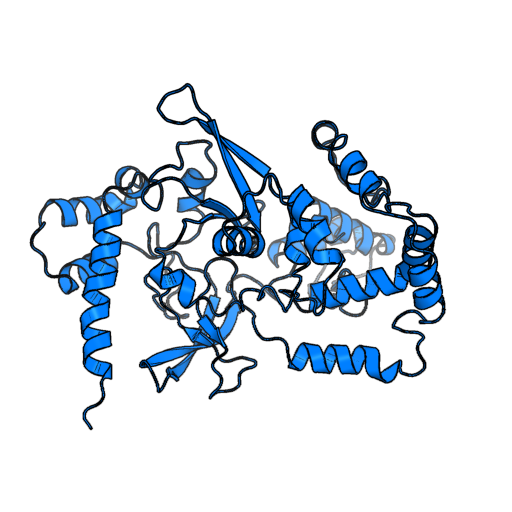1.00 62.62 76 GLU A C 1
ATOM 594 O O . GLU A 1 76 ? -13.801 19.462 1.281 1.00 62.62 76 GLU A O 1
ATOM 599 N N . VAL A 1 77 ? -14.213 17.284 1.306 1.00 58.69 77 VAL A N 1
ATOM 600 C CA . VAL A 1 77 ? -15.221 17.332 2.357 1.00 58.69 77 VAL A CA 1
ATOM 601 C C . VAL A 1 77 ? -14.489 17.204 3.681 1.00 58.69 77 VAL A C 1
ATOM 603 O O . VAL A 1 77 ? -13.415 16.607 3.741 1.00 58.69 77 VAL A O 1
ATOM 606 N N . ASP A 1 78 ? -15.084 17.782 4.719 1.00 73.25 78 ASP A N 1
ATOM 607 C CA . ASP A 1 78 ? -14.600 17.723 6.088 1.00 73.25 78 ASP A CA 1
ATOM 608 C C . ASP A 1 78 ? -14.146 16.300 6.460 1.00 73.25 78 ASP A C 1
ATOM 610 O O . ASP A 1 78 ? -14.948 15.377 6.610 1.00 73.25 78 ASP A O 1
ATOM 614 N N . VAL A 1 79 ? -12.825 16.107 6.524 1.00 79.75 79 VAL A N 1
ATOM 615 C CA . VAL A 1 79 ? -12.203 14.823 6.879 1.00 79.75 79 VAL A CA 1
ATOM 616 C C . VAL A 1 79 ? -12.153 14.622 8.395 1.00 79.75 79 VAL A C 1
ATOM 618 O O . VAL A 1 79 ? -11.703 13.569 8.866 1.00 79.75 79 VAL A O 1
ATOM 621 N N . LYS A 1 80 ? -12.575 15.632 9.165 1.00 85.12 80 LYS A N 1
ATOM 622 C CA . LYS A 1 80 ? -12.710 15.558 10.614 1.00 85.12 80 LYS A CA 1
ATOM 623 C C . LYS A 1 80 ? -13.785 14.536 10.963 1.00 85.12 80 LYS A C 1
ATOM 625 O O . LYS A 1 80 ? -14.834 14.477 10.331 1.00 85.12 80 LYS A O 1
ATOM 630 N N . ASP A 1 81 ? -13.488 13.687 11.940 1.00 84.88 81 ASP A N 1
ATOM 631 C CA . ASP A 1 81 ? -14.408 12.662 12.441 1.00 84.88 81 ASP A CA 1
ATOM 632 C C . ASP A 1 81 ? -14.887 11.665 11.360 1.00 84.88 81 ASP A C 1
ATOM 634 O O . ASP A 1 81 ? -15.886 10.963 11.538 1.00 84.88 81 ASP A O 1
ATOM 638 N N . MET A 1 82 ? -14.176 11.581 10.224 1.00 82.88 82 MET A N 1
ATOM 639 C CA . MET A 1 82 ? -14.595 10.749 9.097 1.00 82.88 82 MET A CA 1
ATOM 640 C C . MET A 1 82 ? -14.452 9.253 9.401 1.00 82.88 82 MET A C 1
ATOM 642 O O . MET A 1 82 ? -15.406 8.507 9.204 1.00 82.88 82 MET A O 1
ATOM 646 N N . PHE A 1 83 ? -13.282 8.815 9.879 1.00 83.19 83 PHE A N 1
ATOM 647 C CA . PHE A 1 83 ? -12.983 7.400 10.183 1.00 83.19 83 PHE A CA 1
ATOM 648 C C . PHE A 1 83 ? -12.494 7.151 11.618 1.00 83.19 83 PHE A C 1
ATOM 650 O O . PHE A 1 83 ? -12.450 6.013 12.089 1.00 83.19 83 PHE A O 1
ATOM 657 N N . ALA A 1 84 ? -12.066 8.208 12.297 1.00 84.56 84 ALA A N 1
ATOM 658 C CA . ALA A 1 84 ? -11.700 8.231 13.705 1.00 84.56 84 ALA A CA 1
ATOM 659 C C . ALA A 1 84 ? -12.013 9.634 14.241 1.00 84.56 84 ALA A C 1
ATOM 661 O O . ALA A 1 84 ? -12.005 10.577 13.441 1.00 84.56 84 ALA A O 1
ATOM 662 N N . PRO A 1 85 ? -12.275 9.797 15.550 1.00 83.75 85 PRO A N 1
ATOM 663 C CA . PRO A 1 85 ? -12.479 11.118 16.124 1.00 83.75 85 PRO A CA 1
ATOM 664 C C . PRO A 1 85 ? -11.276 12.047 15.878 1.00 83.75 85 PRO A C 1
ATOM 666 O O . PRO A 1 85 ? -10.118 11.645 16.021 1.00 83.75 85 PRO A O 1
ATOM 669 N N . GLY A 1 86 ? -11.550 13.304 15.545 1.00 87.75 86 GLY A N 1
ATOM 670 C CA . GLY A 1 86 ? -10.580 14.333 15.196 1.00 87.75 86 GLY A CA 1
ATOM 671 C C . GLY A 1 86 ? -10.163 14.327 13.725 1.00 87.75 86 GLY A C 1
ATOM 672 O O . GLY A 1 86 ? -10.774 13.699 12.862 1.00 87.75 86 GLY A O 1
ATOM 673 N N . LEU A 1 87 ? -9.104 15.078 13.429 1.00 88.69 87 LEU A N 1
ATOM 674 C CA . LEU A 1 87 ? -8.511 15.129 12.096 1.00 88.69 87 LEU A CA 1
ATOM 675 C C . LEU A 1 87 ? -7.456 14.031 11.933 1.00 88.69 87 LEU A C 1
ATOM 677 O O . LEU A 1 87 ? -6.719 13.742 12.885 1.00 88.69 87 LEU A O 1
ATOM 681 N N . PRO A 1 88 ? -7.325 13.447 10.729 1.00 90.62 88 PRO A N 1
ATOM 682 C CA . PRO A 1 88 ? -6.180 12.604 10.430 1.00 90.62 88 PRO A CA 1
ATOM 683 C C . PRO A 1 88 ? -4.880 13.401 10.596 1.00 90.62 88 PRO A C 1
ATOM 685 O O . PRO A 1 88 ? -4.819 14.601 10.342 1.00 90.62 88 PRO A O 1
ATOM 688 N N . TYR A 1 89 ? -3.818 12.714 11.006 1.00 89.69 89 TYR A N 1
ATOM 689 C CA . TYR A 1 89 ? -2.468 13.264 11.072 1.00 89.69 89 TYR A CA 1
ATOM 690 C C . TYR A 1 89 ? -1.866 13.452 9.673 1.00 89.69 89 TYR A C 1
ATOM 692 O O . TYR A 1 89 ? -1.156 14.423 9.423 1.00 89.69 89 TYR A O 1
ATOM 700 N N . PHE A 1 90 ? -2.150 12.522 8.756 1.00 91.00 90 PHE A N 1
ATOM 701 C CA . PHE A 1 90 ? -1.785 12.605 7.339 1.00 91.00 90 PHE A CA 1
ATOM 702 C C . PHE A 1 90 ? -2.686 11.692 6.489 1.00 91.00 90 PHE A C 1
ATOM 704 O O . PHE A 1 90 ? -3.351 10.800 7.021 1.00 91.00 90 PHE A O 1
ATOM 711 N N . LEU A 1 91 ? -2.692 11.881 5.166 1.00 90.25 91 LEU A N 1
ATOM 712 C CA . LEU A 1 91 ? -3.252 10.913 4.216 1.00 90.25 91 LEU A CA 1
ATOM 713 C C . LEU A 1 91 ? -2.121 10.070 3.624 1.00 90.25 91 LEU A C 1
ATOM 715 O O . LEU A 1 91 ? -1.220 10.580 2.956 1.00 90.25 91 LEU A O 1
ATOM 719 N N . ALA A 1 92 ? -2.176 8.767 3.864 1.00 88.56 92 ALA A N 1
ATOM 720 C CA . ALA A 1 92 ? -1.272 7.797 3.282 1.00 88.56 92 ALA A CA 1
ATOM 721 C C . ALA A 1 92 ? -1.666 7.500 1.830 1.00 88.56 92 ALA A C 1
ATOM 723 O O . ALA A 1 92 ? -2.765 7.017 1.569 1.00 88.56 92 ALA A O 1
ATOM 724 N N . ILE A 1 93 ? -0.747 7.743 0.901 1.00 86.06 93 ILE A N 1
ATOM 725 C CA . ILE A 1 93 ? -0.790 7.220 -0.462 1.00 86.06 93 ILE A CA 1
ATOM 726 C C . ILE A 1 93 ? -0.275 5.787 -0.423 1.00 86.06 93 ILE A C 1
ATOM 728 O O . ILE A 1 93 ? 0.808 5.528 0.112 1.00 86.06 93 ILE A O 1
ATOM 732 N N . ILE A 1 94 ? -1.043 4.877 -1.009 1.00 80.69 94 ILE A N 1
ATOM 733 C CA . ILE A 1 94 ? -0.724 3.454 -1.046 1.00 80.69 94 ILE A CA 1
ATOM 734 C C . ILE A 1 94 ? -0.604 3.000 -2.491 1.00 80.69 94 ILE A C 1
ATOM 736 O O . ILE A 1 94 ? -1.468 3.283 -3.322 1.00 80.69 94 ILE A O 1
ATOM 740 N N . SER A 1 95 ? 0.488 2.294 -2.779 1.00 64.81 95 SER A N 1
ATOM 741 C CA . SER A 1 95 ? 0.929 1.937 -4.132 1.00 64.81 95 SER A CA 1
ATOM 742 C C . SER A 1 95 ? 0.085 0.871 -4.846 1.00 64.81 95 SER A C 1
ATOM 744 O O . SER A 1 95 ? 0.410 0.510 -5.972 1.00 64.81 95 SER A O 1
ATOM 746 N N . ALA A 1 96 ? -1.000 0.374 -4.247 1.00 57.34 96 ALA A N 1
ATOM 747 C CA . ALA A 1 96 ? -1.795 -0.707 -4.825 1.00 57.34 96 ALA A CA 1
ATOM 748 C C . ALA A 1 96 ? -2.769 -0.189 -5.899 1.00 57.34 96 ALA A C 1
ATOM 750 O O . ALA A 1 96 ? -3.781 0.458 -5.601 1.00 57.34 96 ALA A O 1
ATOM 751 N N . ALA A 1 97 ? -2.442 -0.508 -7.151 1.00 52.44 97 ALA A N 1
ATOM 752 C CA . ALA A 1 97 ? -3.099 -0.099 -8.385 1.00 52.44 97 ALA A CA 1
ATOM 753 C C . ALA A 1 97 ? -4.541 -0.627 -8.520 1.00 52.44 97 ALA A C 1
ATOM 755 O O . ALA A 1 97 ? -4.813 -1.588 -9.236 1.00 52.44 97 ALA A O 1
ATOM 756 N N . SER A 1 98 ? -5.515 0.051 -7.909 1.00 45.28 98 SER A N 1
ATOM 757 C CA . SER A 1 98 ? -6.887 0.009 -8.430 1.00 45.28 98 SER A CA 1
ATOM 758 C C . SER A 1 98 ? -7.019 1.083 -9.507 1.00 45.28 98 SER A C 1
ATOM 760 O O . SER A 1 98 ? -7.188 2.257 -9.193 1.00 45.28 98 SER A O 1
ATOM 762 N N . ARG A 1 99 ? -6.874 0.672 -10.773 1.00 55.16 99 ARG A N 1
ATOM 763 C CA . ARG A 1 99 ? -7.182 1.420 -12.008 1.00 55.16 99 ARG A CA 1
ATOM 764 C C . ARG A 1 99 ? -7.161 2.960 -11.869 1.00 55.16 99 ARG A C 1
ATOM 766 O O . ARG A 1 99 ? -8.174 3.581 -11.552 1.00 55.16 99 ARG A O 1
ATOM 773 N N . LYS A 1 100 ? -6.031 3.549 -12.279 1.00 66.19 100 LYS A N 1
ATOM 774 C CA . LYS A 1 100 ? -5.788 4.969 -12.625 1.00 66.19 100 LYS A CA 1
ATOM 775 C C . LYS A 1 100 ? -5.454 5.966 -11.511 1.00 66.19 100 LYS A C 1
ATOM 777 O O . LYS A 1 100 ? -4.790 6.946 -11.830 1.00 66.19 100 LYS A O 1
ATOM 782 N N . GLU A 1 101 ? -5.842 5.756 -10.253 1.00 76.44 101 GLU A N 1
ATOM 783 C CA . GLU A 1 101 ? -5.567 6.731 -9.179 1.00 76.44 101 GLU A CA 1
ATOM 784 C C . GLU A 1 101 ? -5.020 6.061 -7.911 1.00 76.44 101 GLU A C 1
ATOM 786 O O . GLU A 1 101 ? -5.528 5.005 -7.524 1.00 76.44 101 GLU A O 1
ATOM 791 N N . PRO A 1 102 ? -4.011 6.655 -7.243 1.00 79.25 102 PRO A N 1
ATOM 792 C CA . PRO A 1 102 ? -3.514 6.139 -5.975 1.00 79.25 102 PRO A CA 1
ATOM 793 C C . PRO A 1 102 ? -4.611 6.098 -4.912 1.00 79.25 102 PRO A C 1
ATOM 795 O O . PRO A 1 102 ? -5.418 7.024 -4.793 1.00 79.25 102 PRO A O 1
ATOM 798 N N . LYS A 1 103 ? -4.607 5.043 -4.096 1.00 85.44 103 LYS A N 1
ATOM 799 C CA . LYS A 1 103 ? -5.500 4.954 -2.943 1.00 85.44 103 LYS A CA 1
ATOM 800 C C . LYS A 1 103 ? -4.977 5.845 -1.823 1.00 85.44 103 LYS A C 1
ATOM 802 O O . LYS A 1 103 ? -3.796 5.797 -1.480 1.00 85.44 103 LYS A O 1
ATOM 807 N N . LEU A 1 104 ? -5.874 6.631 -1.249 1.00 87.69 104 LEU A N 1
ATOM 808 C CA . LEU A 1 104 ? -5.635 7.488 -0.097 1.00 87.69 104 LEU A CA 1
ATOM 809 C C . LEU A 1 104 ? -6.286 6.886 1.148 1.00 87.69 104 LEU A C 1
ATOM 811 O O . LEU A 1 104 ? -7.467 6.536 1.115 1.00 87.69 104 LEU A O 1
ATOM 815 N N . PHE A 1 105 ? -5.528 6.811 2.240 1.00 87.62 105 PHE A N 1
ATOM 816 C CA . PHE A 1 105 ? -5.994 6.327 3.538 1.00 87.62 105 PHE A CA 1
ATOM 817 C C . PHE A 1 105 ? -5.686 7.348 4.632 1.00 87.62 105 PHE A C 1
ATOM 819 O O . PHE A 1 105 ? -4.516 7.675 4.840 1.00 87.62 105 PHE A O 1
ATOM 826 N N . PRO A 1 106 ? -6.690 7.851 5.361 1.00 89.81 106 PRO A N 1
ATOM 827 C CA . PRO A 1 106 ? -6.441 8.726 6.492 1.00 89.81 106 PRO A CA 1
ATOM 828 C C . PRO A 1 106 ? -5.775 7.955 7.626 1.00 89.81 106 PRO A C 1
ATOM 830 O O . PRO A 1 106 ? -6.171 6.842 7.976 1.00 89.81 106 PRO A O 1
ATOM 833 N N . ARG A 1 107 ? -4.736 8.557 8.197 1.00 89.50 107 ARG A N 1
ATOM 834 C CA . ARG A 1 107 ? -3.971 7.991 9.303 1.00 89.50 107 ARG A CA 1
ATOM 835 C C . ARG A 1 107 ? -4.092 8.890 10.506 1.00 89.50 107 ARG A C 1
ATOM 837 O O . ARG A 1 107 ? -3.736 10.062 10.441 1.00 89.50 107 ARG A O 1
ATOM 844 N N . TYR A 1 108 ? -4.573 8.323 11.598 1.00 89.50 108 TYR A N 1
ATOM 845 C CA . TYR A 1 108 ? -4.754 9.018 12.861 1.00 89.50 108 TYR A CA 1
ATOM 846 C C . TYR A 1 108 ? -3.620 8.661 13.806 1.00 89.50 108 TYR A C 1
ATOM 848 O O . TYR A 1 108 ? -2.995 7.608 13.679 1.00 89.50 108 TYR A O 1
ATOM 856 N N . ARG A 1 109 ? -3.346 9.558 14.751 1.00 86.19 109 ARG A N 1
ATOM 857 C CA . ARG A 1 109 ? -2.352 9.299 15.784 1.00 86.19 109 ARG A CA 1
ATOM 858 C C . ARG A 1 109 ? -2.885 8.202 16.711 1.00 86.19 109 ARG A C 1
ATOM 860 O O . ARG A 1 109 ? -3.936 8.419 17.313 1.00 86.19 109 ARG A O 1
ATOM 867 N N . PRO A 1 110 ? -2.187 7.064 16.854 1.00 80.62 110 PRO A N 1
ATOM 868 C CA . PRO A 1 110 ? -2.619 6.039 17.785 1.00 80.62 110 PRO A CA 1
ATOM 869 C C . PRO A 1 110 ? -2.475 6.554 19.226 1.00 80.62 110 PRO A C 1
ATOM 871 O O . PRO A 1 110 ? -1.635 7.428 19.493 1.00 80.62 110 PRO A O 1
ATOM 874 N N . PRO A 1 111 ? -3.260 6.020 20.177 1.00 77.81 111 PRO A N 1
ATOM 875 C CA . PRO A 1 111 ? -3.071 6.307 21.591 1.00 77.81 111 PRO A CA 1
ATOM 876 C C . PRO A 1 111 ? -1.615 6.065 22.033 1.00 77.81 111 PRO A C 1
ATOM 878 O O . PRO A 1 111 ? -0.985 5.115 21.557 1.00 77.81 111 PRO A O 1
ATOM 881 N N . PRO A 1 112 ? -1.063 6.874 22.963 1.00 76.62 112 PRO A N 1
ATOM 882 C CA . PRO A 1 112 ? 0.347 6.796 23.358 1.00 76.62 112 PRO A CA 1
ATOM 883 C C . PRO A 1 112 ? 0.819 5.397 23.773 1.00 76.62 112 PRO A C 1
ATOM 885 O O . PRO A 1 112 ? 1.972 5.045 23.537 1.00 76.62 112 PRO A O 1
ATOM 888 N N . GLN A 1 113 ? -0.074 4.579 24.338 1.00 75.25 113 GLN A N 1
ATOM 889 C CA . GLN A 1 113 ? 0.230 3.204 24.734 1.00 75.25 113 GLN A CA 1
ATOM 890 C C . GLN A 1 113 ? 0.692 2.304 23.574 1.00 75.25 113 GLN A C 1
ATOM 892 O O . GLN A 1 113 ? 1.561 1.463 23.787 1.00 75.25 113 GLN A O 1
ATOM 897 N N . TYR A 1 114 ? 0.198 2.508 22.347 1.00 69.31 114 TYR A N 1
ATOM 898 C CA . TYR A 1 114 ? 0.569 1.672 21.197 1.00 69.31 114 TYR A CA 1
ATOM 899 C C . TYR A 1 114 ? 1.865 2.135 20.521 1.00 69.31 114 TYR A C 1
ATOM 901 O O . TYR A 1 114 ? 2.552 1.337 19.882 1.00 69.31 114 TYR A O 1
ATOM 909 N N . LEU A 1 115 ? 2.267 3.399 20.712 1.00 67.00 115 LEU A N 1
ATOM 910 C CA . LEU A 1 115 ? 3.523 3.925 20.160 1.00 67.00 115 LEU A CA 1
ATOM 911 C C . LEU A 1 115 ? 4.754 3.220 20.747 1.00 67.00 115 LEU A C 1
ATOM 913 O O . LEU A 1 115 ? 5.761 3.066 20.060 1.00 67.00 115 LEU A O 1
ATOM 917 N N . HIS A 1 116 ? 4.671 2.742 21.991 1.00 63.53 116 HIS A N 1
ATOM 918 C CA . HIS A 1 116 ? 5.768 2.042 22.665 1.00 63.53 116 HIS A CA 1
ATOM 919 C C . HIS A 1 116 ? 6.009 0.613 22.155 1.00 63.53 116 HIS A C 1
ATOM 921 O O . HIS A 1 116 ? 7.014 0.001 22.516 1.00 63.53 116 HIS A O 1
ATOM 927 N N . HIS A 1 117 ? 5.101 0.062 21.347 1.00 60.25 117 HIS A N 1
ATOM 928 C CA . HIS A 1 117 ? 5.202 -1.296 20.801 1.00 60.25 117 HIS A CA 1
ATOM 929 C C . HIS A 1 117 ? 5.459 -1.322 19.296 1.00 60.25 117 HIS A C 1
ATOM 931 O O . HIS A 1 117 ? 5.562 -2.399 18.705 1.00 60.25 117 HIS A O 1
ATOM 937 N N . ALA A 1 118 ? 5.614 -0.156 18.666 1.00 59.00 118 ALA A N 1
ATOM 938 C CA . ALA A 1 118 ? 6.075 -0.095 17.294 1.00 59.00 118 ALA A CA 1
ATOM 939 C C . ALA A 1 118 ? 7.493 -0.683 17.225 1.00 59.00 118 ALA A C 1
ATOM 941 O O . ALA A 1 118 ? 8.448 -0.104 17.736 1.00 59.00 118 ALA A O 1
ATOM 942 N N . ALA A 1 119 ? 7.638 -1.832 16.562 1.00 55.94 119 ALA A N 1
ATOM 943 C CA . ALA A 1 119 ? 8.923 -2.500 16.339 1.00 55.94 119 ALA A CA 1
ATOM 944 C C . ALA A 1 119 ? 9.864 -1.731 15.396 1.00 55.94 119 ALA A C 1
ATOM 946 O O . ALA A 1 119 ? 10.877 -2.271 14.956 1.00 55.94 119 ALA A O 1
ATOM 947 N N . ILE A 1 120 ? 9.534 -0.483 15.062 1.00 61.06 120 ILE A N 1
ATOM 948 C CA . ILE A 1 120 ? 10.437 0.403 14.349 1.00 61.06 120 ILE A CA 1
ATOM 949 C C . ILE A 1 120 ? 11.420 0.914 15.403 1.00 61.06 120 ILE A C 1
ATOM 951 O O . ILE A 1 120 ? 10.994 1.657 16.289 1.00 61.06 120 ILE A O 1
ATOM 955 N N . PRO A 1 121 ? 12.707 0.522 15.358 1.00 57.84 121 PRO A N 1
ATOM 956 C CA . PRO A 1 121 ? 13.692 1.055 16.281 1.00 57.84 121 PRO A CA 1
ATOM 957 C C . PRO A 1 121 ? 13.722 2.570 16.104 1.00 57.84 121 PRO A C 1
ATOM 959 O O . PRO A 1 121 ? 14.214 3.076 15.094 1.00 57.84 121 PRO A O 1
ATOM 962 N N . ILE A 1 122 ? 13.152 3.286 17.076 1.00 59.56 122 ILE A N 1
ATOM 963 C CA . ILE A 1 122 ? 13.261 4.738 17.144 1.00 59.56 122 ILE A CA 1
ATOM 964 C C . ILE A 1 122 ? 14.765 5.013 17.187 1.00 59.56 122 ILE A C 1
ATOM 966 O O . ILE A 1 122 ? 15.432 4.488 18.087 1.00 59.56 122 ILE A O 1
ATOM 970 N N . PRO A 1 123 ? 15.320 5.762 16.219 1.00 55.88 123 PRO A N 1
ATOM 971 C CA . PRO A 1 123 ? 16.730 6.108 16.236 1.00 55.88 123 PRO A CA 1
ATOM 972 C C . PRO A 1 123 ? 17.042 6.723 17.600 1.00 55.88 123 PRO A C 1
ATOM 974 O O . PRO A 1 123 ? 16.445 7.736 17.977 1.00 55.88 123 PRO A O 1
ATOM 977 N N . SER A 1 124 ? 17.912 6.084 18.385 1.00 58.34 124 SER A N 1
ATOM 978 C CA . SER A 1 124 ? 18.355 6.698 19.632 1.00 58.34 124 SER A CA 1
ATOM 979 C C . SER A 1 124 ? 19.136 7.964 19.283 1.00 58.34 124 SER A C 1
ATOM 981 O O . SER A 1 124 ? 19.727 8.058 18.207 1.00 58.34 124 SER A O 1
ATOM 983 N N . SER A 1 125 ? 19.214 8.931 20.197 1.00 55.81 125 SER A N 1
ATOM 984 C CA . SER A 1 125 ? 20.047 10.129 19.999 1.00 55.81 125 SER A CA 1
ATOM 985 C C . SER A 1 125 ? 21.528 9.814 19.716 1.00 55.81 125 SER A C 1
ATOM 987 O O . SER A 1 125 ? 22.266 10.698 19.287 1.00 55.81 125 SER A O 1
ATOM 989 N N . GLU A 1 126 ? 21.959 8.572 19.964 1.00 56.50 126 GLU A N 1
ATOM 990 C CA . GLU A 1 126 ? 23.313 8.064 19.729 1.00 56.50 126 GLU A CA 1
ATOM 991 C C . GLU A 1 126 ? 23.459 7.260 18.421 1.00 56.50 126 GLU A C 1
ATOM 993 O O . GLU A 1 126 ? 24.573 7.125 17.922 1.00 56.50 126 GLU A O 1
ATOM 998 N N . SER A 1 127 ? 22.364 6.760 17.832 1.00 56.16 127 SER A N 1
ATOM 999 C CA . SER A 1 127 ? 22.368 6.019 16.563 1.00 56.16 127 SER A CA 1
ATOM 1000 C C . SER A 1 127 ? 21.445 6.687 15.543 1.00 56.16 127 SER A C 1
ATOM 1002 O O . SER A 1 127 ? 20.234 6.479 15.510 1.00 56.16 127 SER A O 1
ATOM 1004 N N . THR A 1 128 ? 22.027 7.518 14.679 1.00 58.75 128 THR A N 1
ATOM 1005 C CA . THR A 1 128 ? 21.300 8.183 13.589 1.00 58.75 128 THR A CA 1
ATOM 1006 C C . THR A 1 128 ? 21.114 7.206 12.428 1.00 58.75 128 THR A C 1
ATOM 1008 O O . THR A 1 128 ? 21.910 7.142 11.487 1.00 58.75 128 THR A O 1
ATOM 1011 N N . ASN A 1 129 ? 20.072 6.389 12.546 1.00 61.28 129 ASN A N 1
ATOM 1012 C CA . ASN A 1 129 ? 19.547 5.546 11.482 1.00 61.28 129 ASN A CA 1
ATOM 1013 C C . ASN A 1 129 ? 18.797 6.440 10.496 1.00 61.28 129 ASN A C 1
ATOM 1015 O O . ASN A 1 129 ? 17.754 6.977 10.859 1.00 61.28 129 ASN A O 1
ATOM 1019 N N . PHE A 1 130 ? 19.302 6.610 9.274 1.00 62.84 130 PHE A N 1
ATOM 1020 C CA . PHE A 1 130 ? 18.613 7.415 8.269 1.00 62.84 130 PHE A CA 1
ATOM 1021 C C . PHE A 1 130 ? 17.808 6.541 7.320 1.00 62.84 130 PHE A C 1
ATOM 1023 O O . PHE A 1 130 ? 18.277 5.502 6.860 1.00 62.84 130 PHE A O 1
ATOM 1030 N N . VAL A 1 131 ? 16.566 6.953 7.074 1.00 64.12 131 VAL A N 1
ATOM 1031 C CA . VAL A 1 131 ? 15.603 6.235 6.239 1.00 64.12 131 VAL A CA 1
ATOM 1032 C C . VAL A 1 131 ? 15.380 7.081 4.981 1.00 64.12 131 VAL A C 1
ATOM 1034 O O . VAL A 1 131 ? 14.489 7.929 4.981 1.00 64.12 131 VAL A O 1
ATOM 1037 N N . PRO A 1 132 ? 16.175 6.905 3.903 1.00 57.62 132 PRO A N 1
ATOM 1038 C CA . PRO A 1 132 ? 16.162 7.788 2.733 1.00 57.62 132 PRO A CA 1
ATOM 1039 C C . PRO A 1 132 ? 14.810 7.862 2.021 1.00 57.62 132 PRO A C 1
ATOM 1041 O O . PRO A 1 132 ? 14.563 8.789 1.253 1.00 57.62 132 PRO A O 1
ATOM 1044 N N . SER A 1 133 ? 13.906 6.907 2.256 1.00 55.59 133 SER A N 1
ATOM 1045 C CA . SER A 1 133 ? 12.565 6.958 1.677 1.00 55.59 133 SER A CA 1
ATOM 1046 C C . SER A 1 133 ? 11.763 8.181 2.141 1.00 55.59 133 SER A C 1
ATOM 1048 O O . SER A 1 133 ? 10.883 8.614 1.407 1.00 55.59 133 SER A O 1
ATOM 1050 N N . SER A 1 134 ? 12.075 8.794 3.292 1.00 53.34 134 SER A N 1
ATOM 1051 C CA . SER A 1 134 ? 11.437 10.055 3.714 1.00 53.34 134 SER A CA 1
ATOM 1052 C C . SER A 1 134 ? 11.816 11.245 2.825 1.00 53.34 134 SER A C 1
ATOM 1054 O O . SER A 1 134 ? 11.034 12.181 2.681 1.00 53.34 134 SER A O 1
ATOM 1056 N N . LEU A 1 135 ? 12.986 11.169 2.189 1.00 51.72 135 LEU A N 1
ATOM 1057 C CA . LEU A 1 135 ? 13.670 12.269 1.524 1.00 51.72 135 LEU A CA 1
ATOM 1058 C C . LEU A 1 135 ? 13.114 12.559 0.130 1.00 51.72 135 LEU A C 1
ATOM 1060 O O . LEU A 1 135 ? 12.795 13.694 -0.208 1.00 51.72 135 LEU A O 1
ATOM 1064 N N . LYS A 1 136 ? 12.949 11.501 -0.677 1.00 53.38 136 LYS A N 1
ATOM 1065 C CA . LYS A 1 136 ? 12.381 11.620 -2.026 1.00 53.38 136 LYS A CA 1
ATOM 1066 C C . LYS A 1 136 ? 10.929 12.099 -1.954 1.00 53.38 136 LYS A C 1
ATOM 1068 O O . LYS A 1 136 ? 10.463 12.716 -2.896 1.00 53.38 136 LYS A O 1
ATOM 1073 N N . LEU A 1 137 ? 10.243 11.852 -0.830 1.00 50.16 137 LEU A N 1
ATOM 1074 C CA . LEU A 1 137 ? 8.808 12.052 -0.627 1.00 50.16 137 LEU A CA 1
ATOM 1075 C C . LEU A 1 137 ? 8.376 13.458 -0.175 1.00 50.16 137 LEU A C 1
ATOM 1077 O O . LEU A 1 137 ? 7.174 13.717 -0.188 1.00 50.16 137 LEU A O 1
ATOM 1081 N N . SER A 1 138 ? 9.289 14.378 0.163 1.00 49.94 138 SER A N 1
ATOM 1082 C CA . SER A 1 138 ? 8.921 15.770 0.499 1.00 49.94 138 SER A CA 1
ATOM 1083 C C . SER A 1 138 ? 8.320 16.528 -0.696 1.00 49.94 138 SER A C 1
ATOM 1085 O O . SER A 1 138 ? 7.388 17.306 -0.526 1.00 49.94 138 SER A O 1
ATOM 1087 N N . LYS A 1 139 ? 8.741 16.217 -1.931 1.00 49.16 139 LYS A N 1
ATOM 1088 C CA . LYS A 1 139 ? 8.101 16.724 -3.165 1.00 49.16 139 LYS A CA 1
ATOM 1089 C C . LYS A 1 139 ? 6.742 16.087 -3.471 1.00 49.16 139 LYS A C 1
ATOM 1091 O O . LYS A 1 139 ? 6.000 16.581 -4.313 1.00 49.16 139 LYS A O 1
ATOM 1096 N N . PHE A 1 140 ? 6.425 14.975 -2.813 1.00 52.97 140 PHE A N 1
ATOM 1097 C CA . PHE A 1 140 ? 5.193 14.220 -3.035 1.00 52.97 140 PHE A CA 1
ATOM 1098 C C . PHE A 1 140 ? 4.182 14.414 -1.915 1.00 52.97 140 PHE A C 1
ATOM 1100 O O . PHE A 1 140 ? 3.051 13.956 -2.062 1.00 52.97 140 PHE A O 1
ATOM 1107 N N . SER A 1 141 ? 4.555 15.101 -0.828 1.00 59.72 141 SER A N 1
ATOM 1108 C CA . SER A 1 141 ? 3.582 15.585 0.136 1.00 59.72 141 SER A CA 1
ATOM 1109 C C . SER A 1 141 ? 2.798 16.730 -0.481 1.00 59.72 141 SER A C 1
ATOM 1111 O O . SER A 1 141 ? 3.192 17.889 -0.373 1.00 59.72 141 SER A O 1
ATOM 1113 N N . LYS A 1 142 ? 1.674 16.414 -1.134 1.00 71.00 142 LYS A N 1
ATOM 1114 C CA . LYS A 1 142 ? 0.669 17.449 -1.371 1.00 71.00 142 LYS A CA 1
ATOM 1115 C C . LYS A 1 142 ? 0.194 17.920 -0.007 1.00 71.00 142 LYS A C 1
ATOM 1117 O O . LYS A 1 142 ? -0.086 17.106 0.872 1.00 71.00 142 LYS A O 1
ATOM 1122 N N . VAL A 1 143 ? 0.129 19.229 0.159 1.00 79.81 143 VAL A N 1
ATOM 1123 C CA . VAL A 1 143 ? -0.522 19.822 1.315 1.00 79.81 143 VAL A CA 1
ATOM 1124 C C . VAL A 1 143 ? -1.976 20.013 0.933 1.00 79.81 143 VAL A C 1
ATOM 1126 O O . VAL A 1 143 ? -2.298 20.869 0.112 1.00 79.81 143 VAL A O 1
ATOM 1129 N N . LEU A 1 144 ? -2.846 19.176 1.485 1.00 85.00 144 LEU A N 1
ATOM 1130 C CA . LEU A 1 144 ? -4.279 19.376 1.362 1.00 85.00 144 LEU A CA 1
ATOM 1131 C C . LEU A 1 144 ? -4.693 20.397 2.420 1.00 85.00 144 LEU A C 1
ATOM 1133 O O . LEU A 1 144 ? -4.472 20.168 3.607 1.00 85.00 144 LEU A O 1
ATOM 1137 N N . LYS A 1 145 ? -5.261 21.527 2.001 1.00 86.62 145 LYS A N 1
ATOM 1138 C CA . LYS A 1 145 ? -5.876 22.474 2.933 1.00 86.62 145 LYS A CA 1
ATOM 1139 C C . LYS A 1 145 ? -7.301 22.018 3.195 1.00 86.62 145 LYS A C 1
ATOM 1141 O O . LYS A 1 145 ? -8.074 21.868 2.257 1.00 86.62 145 LYS A O 1
ATOM 1146 N N . ILE A 1 146 ? -7.612 21.766 4.455 1.00 83.88 146 ILE A N 1
ATOM 1147 C CA . ILE A 1 146 ? -8.952 21.408 4.905 1.00 83.88 146 ILE A CA 1
ATOM 1148 C C . ILE A 1 146 ? -9.511 22.627 5.613 1.00 83.88 146 ILE A C 1
ATOM 1150 O O . ILE A 1 146 ? -8.939 23.067 6.613 1.00 83.88 146 ILE A O 1
ATOM 1154 N N . ASP A 1 147 ? -10.601 23.166 5.084 1.00 82.75 147 ASP A N 1
ATOM 1155 C CA . ASP A 1 147 ? -11.340 24.233 5.745 1.00 82.75 147 ASP A CA 1
ATOM 1156 C C . ASP A 1 147 ? -12.067 23.649 6.957 1.00 82.75 147 ASP A C 1
ATOM 1158 O O . ASP A 1 147 ? -12.790 22.656 6.850 1.00 82.75 147 ASP A O 1
ATOM 1162 N N . LEU A 1 148 ? -11.841 24.239 8.128 1.00 81.56 148 LEU A N 1
ATOM 1163 C CA . LEU A 1 148 ? -12.520 23.843 9.354 1.00 81.56 148 LEU A CA 1
ATOM 1164 C C . LEU A 1 148 ? -13.933 24.440 9.382 1.00 81.56 148 LEU A C 1
ATOM 1166 O O . LEU A 1 148 ? -14.210 25.466 8.761 1.00 81.56 148 LEU A O 1
ATOM 1170 N N . GLU A 1 149 ? -14.836 23.814 10.141 1.00 80.38 149 GLU A N 1
ATOM 1171 C CA . GLU A 1 149 ? -16.246 24.231 10.265 1.00 80.38 149 GLU A CA 1
ATOM 1172 C C . GLU A 1 149 ? -16.432 25.693 10.721 1.00 80.38 149 GLU A C 1
ATOM 1174 O O . GLU A 1 149 ? -17.506 26.268 10.543 1.00 80.38 149 GLU A O 1
ATOM 1179 N N . ASP A 1 150 ? -15.399 26.316 11.299 1.00 81.44 150 ASP A N 1
ATOM 1180 C CA . ASP A 1 150 ? -15.415 27.730 11.683 1.00 81.44 150 ASP A CA 1
ATOM 1181 C C . ASP A 1 150 ? -15.376 28.699 10.483 1.00 81.44 150 ASP A C 1
ATOM 1183 O O . ASP A 1 150 ? -15.610 29.899 10.651 1.00 81.44 150 ASP A O 1
ATOM 1187 N N . GLY A 1 151 ? -15.094 28.190 9.276 1.00 78.75 151 GLY A N 1
ATOM 1188 C CA . GLY A 1 151 ? -15.009 28.947 8.029 1.00 78.75 151 GLY A CA 1
ATOM 1189 C C . GLY A 1 151 ? -13.887 29.991 7.988 1.00 78.75 151 GLY A C 1
ATOM 1190 O O . GLY A 1 151 ? -13.836 30.782 7.046 1.00 78.75 151 GLY A O 1
ATOM 1191 N N . GLN A 1 152 ? -13.015 30.041 8.999 1.00 78.38 152 GLN A N 1
ATOM 1192 C CA . GLN A 1 152 ? -11.934 31.025 9.119 1.00 78.38 152 GLN A CA 1
ATOM 1193 C C . GLN A 1 152 ? -10.549 30.389 9.192 1.00 78.38 152 GLN A C 1
ATOM 1195 O O . GLN A 1 152 ? -9.571 31.061 8.854 1.00 78.38 152 GLN A O 1
ATOM 1200 N N . SER A 1 153 ? -10.442 29.130 9.614 1.00 83.25 153 SER A N 1
ATOM 1201 C CA . SER A 1 153 ? -9.170 28.431 9.718 1.00 83.25 153 SER A CA 1
ATOM 1202 C C . SER A 1 153 ? -9.093 27.249 8.751 1.00 83.25 153 SER A C 1
ATOM 1204 O O . SER A 1 153 ? -10.040 26.491 8.566 1.00 83.25 153 SER A O 1
ATOM 1206 N N . SER A 1 154 ? -7.935 27.110 8.105 1.00 84.75 154 SER A N 1
ATOM 1207 C CA . SER A 1 154 ? -7.610 25.959 7.264 1.00 84.75 154 SER A CA 1
ATOM 1208 C C . SER A 1 154 ? -6.472 25.183 7.910 1.00 84.75 154 SER A C 1
ATOM 1210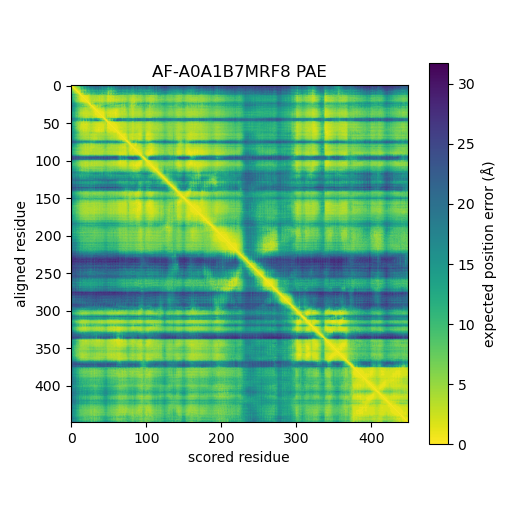 O O . SER A 1 154 ? -5.448 25.786 8.251 1.00 84.75 154 SER A O 1
ATOM 1212 N N . GLN A 1 155 ? -6.604 23.866 8.035 1.00 87.19 155 GLN A N 1
ATOM 1213 C CA . GLN A 1 155 ? -5.508 23.007 8.464 1.00 87.19 155 GLN A CA 1
ATOM 1214 C C . GLN A 1 155 ? -4.852 22.332 7.261 1.00 87.19 155 GLN A C 1
ATOM 1216 O O . GLN A 1 155 ? -5.512 21.753 6.402 1.00 87.19 155 GLN A O 1
ATOM 1221 N N . SER A 1 156 ? -3.526 22.396 7.224 1.00 88.62 156 SER A N 1
ATOM 1222 C CA . SER A 1 156 ? -2.705 21.712 6.235 1.00 88.62 156 SER A CA 1
ATOM 1223 C C . SER A 1 156 ? -2.501 20.249 6.624 1.00 88.62 156 SER A C 1
ATOM 1225 O O . SER A 1 156 ? -1.967 19.955 7.695 1.00 88.62 156 SER A O 1
ATOM 1227 N N . LEU A 1 157 ? -2.884 19.331 5.741 1.00 89.12 157 LEU A N 1
ATOM 1228 C CA . LEU A 1 157 ? -2.699 17.895 5.903 1.00 89.12 157 LEU A CA 1
ATOM 1229 C C . LEU A 1 157 ? -1.692 17.374 4.881 1.00 89.12 157 LEU A C 1
ATOM 1231 O O . LEU A 1 157 ? -1.851 17.567 3.676 1.00 89.12 157 LEU A O 1
ATOM 1235 N N . ALA A 1 158 ? -0.661 16.683 5.363 1.00 90.38 158 ALA A N 1
ATOM 1236 C CA . ALA A 1 158 ? 0.308 16.042 4.488 1.00 90.38 158 ALA A CA 1
ATOM 1237 C C . ALA A 1 158 ? -0.326 14.840 3.775 1.00 90.38 158 ALA A C 1
ATOM 1239 O O . ALA A 1 158 ? -0.943 13.987 4.413 1.00 90.38 158 ALA A O 1
ATOM 1240 N N . VAL A 1 159 ? -0.127 14.734 2.463 1.00 88.88 159 VAL A N 1
ATOM 1241 C CA . VAL A 1 159 ? -0.572 13.595 1.649 1.00 88.88 159 VAL A CA 1
ATOM 1242 C C . VAL A 1 159 ? 0.642 12.930 1.018 1.00 88.88 159 VAL A C 1
ATOM 1244 O O . VAL A 1 159 ? 1.188 13.469 0.070 1.00 88.88 159 VAL A O 1
ATOM 1247 N N . GLY A 1 160 ? 1.092 11.777 1.510 1.00 87.00 160 GLY A N 1
ATOM 1248 C CA . GLY A 1 160 ? 2.327 11.139 1.027 1.00 87.00 160 GLY A CA 1
ATOM 1249 C C . GLY A 1 160 ? 2.389 9.653 1.359 1.00 87.00 160 GLY A C 1
ATOM 1250 O O . GLY A 1 160 ? 1.435 9.113 1.905 1.00 87.00 160 GLY A O 1
ATOM 1251 N N . ALA A 1 161 ? 3.488 8.962 1.043 1.00 84.81 161 ALA A N 1
ATOM 1252 C CA . ALA A 1 161 ? 3.555 7.520 1.300 1.00 84.81 161 ALA A CA 1
ATOM 1253 C C . ALA A 1 161 ? 3.356 7.182 2.788 1.00 84.81 161 ALA A C 1
ATOM 1255 O O . ALA A 1 161 ? 3.828 7.905 3.675 1.00 84.81 161 ALA A O 1
ATOM 1256 N N . ALA A 1 162 ? 2.693 6.049 3.042 1.00 83.50 162 ALA A N 1
ATOM 1257 C CA . ALA A 1 162 ? 2.343 5.587 4.385 1.00 83.50 162 ALA A CA 1
ATOM 1258 C C . ALA A 1 162 ? 3.533 5.579 5.356 1.00 83.50 162 ALA A C 1
ATOM 1260 O O . ALA A 1 162 ? 3.420 6.046 6.486 1.00 83.50 162 ALA A O 1
ATOM 1261 N N . SER A 1 163 ? 4.686 5.090 4.903 1.00 80.94 163 SER A N 1
ATOM 1262 C CA . SER A 1 163 ? 5.894 4.964 5.718 1.00 80.94 163 SER A CA 1
ATOM 1263 C C . SER A 1 163 ? 6.460 6.308 6.172 1.00 80.94 163 SER A C 1
ATOM 1265 O O . SER A 1 163 ? 6.811 6.465 7.340 1.00 80.94 163 SER A O 1
ATOM 1267 N N . SER A 1 164 ? 6.508 7.299 5.281 1.00 82.00 164 SER A N 1
ATOM 1268 C CA . SER A 1 164 ? 7.007 8.636 5.610 1.00 82.00 164 SER A CA 1
ATOM 1269 C C . SER A 1 164 ? 6.093 9.344 6.601 1.00 82.00 164 SER A C 1
ATOM 1271 O O . SER A 1 164 ? 6.574 9.925 7.570 1.00 82.00 164 SER A O 1
ATOM 1273 N N . GLY A 1 165 ? 4.774 9.274 6.405 1.00 85.94 165 GLY A N 1
ATOM 1274 C CA . GLY A 1 165 ? 3.839 9.858 7.365 1.00 85.94 165 GLY A CA 1
ATOM 1275 C C . GLY A 1 165 ? 3.829 9.128 8.711 1.00 85.94 165 GLY A C 1
ATOM 1276 O O . GLY A 1 165 ? 3.776 9.788 9.745 1.00 85.94 165 GLY A O 1
ATOM 1277 N N . ALA A 1 166 ? 3.984 7.799 8.727 1.00 83.38 166 ALA A N 1
ATOM 1278 C CA . ALA A 1 166 ? 4.118 7.031 9.965 1.00 83.38 166 ALA A CA 1
ATOM 1279 C C . ALA A 1 166 ? 5.394 7.405 10.736 1.00 83.38 166 ALA A C 1
ATOM 1281 O O . ALA A 1 166 ? 5.340 7.592 11.949 1.00 83.38 166 ALA A O 1
ATOM 1282 N N . MET A 1 167 ? 6.521 7.592 10.040 1.00 81.31 167 MET A N 1
ATOM 1283 C CA . MET A 1 167 ? 7.757 8.074 10.661 1.00 81.31 167 MET A CA 1
ATOM 1284 C C . MET A 1 167 ? 7.573 9.474 11.253 1.00 81.31 167 MET A C 1
ATOM 1286 O O . MET A 1 167 ? 7.942 9.704 12.403 1.00 81.31 167 MET A O 1
ATOM 1290 N N . ARG A 1 168 ? 6.944 10.399 10.512 1.00 85.81 168 ARG A N 1
ATOM 1291 C CA . ARG A 1 168 ? 6.638 11.737 11.041 1.00 85.81 168 ARG A CA 1
ATOM 1292 C C . ARG A 1 168 ? 5.769 11.656 12.293 1.00 85.81 168 ARG A C 1
ATOM 1294 O O . ARG A 1 168 ? 6.057 12.302 13.294 1.00 85.81 168 ARG A O 1
ATOM 1301 N N . MET A 1 169 ? 4.744 10.812 12.255 1.00 86.06 169 MET A N 1
ATOM 1302 C CA . MET A 1 169 ? 3.836 10.595 13.374 1.00 86.06 169 MET A CA 1
ATOM 1303 C C . MET A 1 169 ? 4.563 10.058 14.610 1.00 86.06 169 MET A C 1
ATOM 1305 O O . MET A 1 169 ? 4.366 10.598 15.698 1.00 86.06 169 MET A O 1
ATOM 1309 N N . LEU A 1 170 ? 5.428 9.053 14.435 1.00 82.62 170 LEU A N 1
ATOM 1310 C CA . LEU A 1 170 ? 6.223 8.439 15.503 1.00 82.62 170 LEU A CA 1
ATOM 1311 C C . LEU A 1 170 ? 7.208 9.432 16.128 1.00 82.62 170 LEU A C 1
ATOM 1313 O O . LEU A 1 170 ? 7.356 9.481 17.346 1.00 82.62 170 LEU A O 1
ATOM 1317 N N . MET A 1 171 ? 7.848 10.253 15.297 1.00 81.00 171 MET A N 1
ATOM 1318 C CA . MET A 1 171 ? 8.837 11.238 15.737 1.00 81.00 171 MET A CA 1
ATOM 1319 C C . MET A 1 171 ? 8.208 12.573 16.168 1.00 81.00 171 MET A C 1
ATOM 1321 O O . MET A 1 171 ? 8.923 13.496 16.558 1.00 81.00 171 MET A O 1
ATOM 1325 N N . ASN A 1 172 ? 6.874 12.681 16.116 1.00 86.88 172 ASN A N 1
ATOM 1326 C CA . ASN A 1 172 ? 6.110 13.905 16.357 1.00 86.88 172 ASN A CA 1
ATOM 1327 C C . ASN A 1 172 ? 6.629 15.100 15.532 1.00 86.88 172 ASN A C 1
ATOM 1329 O O . ASN A 1 172 ? 6.926 16.178 16.047 1.00 86.88 172 ASN A O 1
ATOM 1333 N N . TRP A 1 173 ? 6.765 14.874 14.233 1.00 86.50 173 TRP A N 1
ATOM 1334 C CA . TRP A 1 173 ? 7.363 15.781 13.268 1.00 86.50 173 TRP A CA 1
ATOM 1335 C C . TRP A 1 173 ? 6.309 16.430 12.375 1.00 86.50 173 TRP A C 1
ATOM 1337 O O . TRP A 1 173 ? 5.528 15.744 11.725 1.00 86.50 173 TRP A O 1
ATOM 1347 N N . ASP A 1 174 ? 6.320 17.757 12.293 1.00 86.00 174 ASP A N 1
ATOM 1348 C CA . ASP A 1 174 ? 5.591 18.479 11.245 1.00 86.00 174 ASP A CA 1
ATOM 1349 C C . ASP A 1 174 ? 6.210 18.211 9.860 1.00 86.00 174 ASP A C 1
ATOM 1351 O O . ASP A 1 174 ? 7.405 17.962 9.743 1.00 86.00 174 ASP A O 1
ATOM 1355 N N . PHE A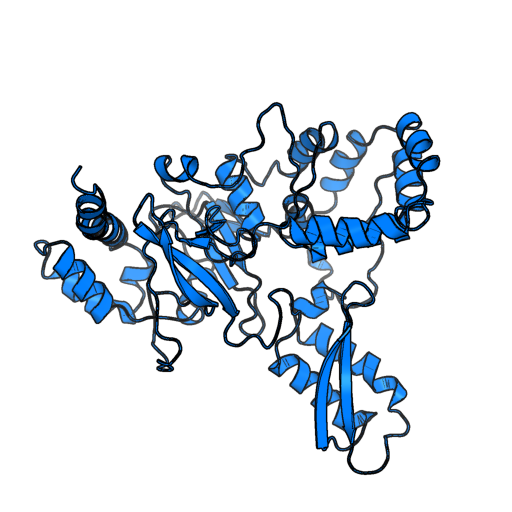 1 175 ? 5.413 18.233 8.794 1.00 84.38 175 PHE A N 1
ATOM 1356 C CA . PHE A 1 175 ? 5.962 18.081 7.439 1.00 84.38 175 PHE A CA 1
ATOM 1357 C C . PHE A 1 175 ? 6.637 19.378 6.948 1.00 84.38 175 PHE A C 1
ATOM 1359 O O . PHE A 1 175 ? 7.470 19.338 6.049 1.00 84.38 175 PHE A O 1
ATOM 1366 N N . GLU A 1 176 ? 6.299 20.527 7.546 1.00 83.94 176 GLU A N 1
ATOM 1367 C CA . GLU A 1 176 ? 6.810 21.851 7.161 1.00 83.94 176 GLU A CA 1
ATOM 1368 C C . GLU A 1 176 ? 8.325 21.979 7.356 1.00 83.94 176 GLU A C 1
ATOM 1370 O O . GLU A 1 176 ? 8.983 22.680 6.593 1.00 83.94 176 GLU A O 1
ATOM 1375 N N . ARG A 1 177 ? 8.892 21.268 8.341 1.00 82.88 177 ARG A N 1
ATOM 1376 C CA . ARG A 1 177 ? 10.331 21.289 8.648 1.00 82.88 177 ARG A CA 1
ATOM 1377 C C . ARG A 1 177 ? 11.055 20.031 8.194 1.00 82.88 177 ARG A C 1
ATOM 1379 O O . ARG A 1 177 ? 12.103 19.691 8.741 1.00 82.88 177 ARG A O 1
ATOM 1386 N N . ASP A 1 178 ? 10.498 19.291 7.237 1.00 77.69 178 ASP A N 1
ATOM 1387 C CA . ASP A 1 178 ? 11.160 18.089 6.728 1.00 77.69 178 ASP A CA 1
ATOM 1388 C C . ASP A 1 178 ? 12.559 18.409 6.191 1.00 77.69 178 ASP A C 1
ATOM 1390 O O . ASP A 1 178 ? 13.487 17.652 6.464 1.00 77.69 178 ASP A O 1
ATOM 1394 N N . MET A 1 179 ? 12.722 19.548 5.508 1.00 74.94 179 MET A N 1
ATOM 1395 C CA . MET A 1 179 ? 14.009 19.966 4.943 1.00 74.94 179 MET A CA 1
ATOM 1396 C C . MET A 1 179 ? 15.038 20.311 6.024 1.00 74.94 179 MET A C 1
ATOM 1398 O O . MET A 1 179 ? 16.143 19.779 5.986 1.00 74.94 179 MET A O 1
ATOM 1402 N N . ASP A 1 180 ? 14.658 21.090 7.042 1.00 77.81 180 ASP A N 1
ATOM 1403 C CA . ASP A 1 180 ? 15.549 21.464 8.155 1.00 77.81 180 ASP A CA 1
ATOM 1404 C C . ASP A 1 180 ? 16.110 20.239 8.897 1.00 77.81 180 ASP A C 1
ATOM 1406 O O . ASP A 1 180 ? 17.200 20.261 9.473 1.00 77.81 180 ASP A O 1
ATOM 1410 N N . ARG A 1 181 ? 15.352 19.136 8.916 1.00 74.06 181 ARG A N 1
ATOM 1411 C CA . ARG A 1 181 ? 15.762 17.900 9.592 1.00 74.06 181 ARG A CA 1
ATOM 1412 C C . ARG A 1 181 ? 16.758 17.075 8.786 1.00 74.06 181 ARG A C 1
ATOM 1414 O O . ARG A 1 181 ? 17.447 16.248 9.383 1.00 74.06 181 ARG A O 1
ATOM 1421 N N . LEU A 1 182 ? 16.870 17.281 7.475 1.00 69.06 182 LEU A N 1
ATOM 1422 C CA . LEU A 1 182 ? 17.816 16.542 6.632 1.00 69.06 182 LEU A CA 1
ATOM 1423 C C . LEU A 1 182 ? 19.260 16.813 7.026 1.00 69.06 182 LEU A C 1
ATOM 1425 O O . LEU A 1 182 ? 20.058 15.879 7.150 1.00 69.06 182 LEU A O 1
ATOM 1429 N N . ASP A 1 183 ? 19.555 18.072 7.319 1.00 66.69 183 ASP A N 1
ATOM 1430 C CA . ASP A 1 183 ? 20.885 18.539 7.699 1.00 66.69 183 ASP A CA 1
ATOM 1431 C C . ASP A 1 183 ? 21.364 17.876 8.995 1.00 66.69 183 ASP A C 1
ATOM 1433 O O . ASP A 1 183 ? 22.526 17.471 9.138 1.00 66.69 183 ASP A O 1
ATOM 1437 N N . LEU A 1 184 ? 20.431 17.673 9.931 1.00 66.94 184 LEU A N 1
ATOM 1438 C CA . LEU A 1 184 ? 20.702 16.988 11.188 1.00 66.94 184 LEU A CA 1
ATOM 1439 C C . LEU A 1 184 ? 21.105 15.522 10.963 1.00 66.94 184 LEU A C 1
ATOM 1441 O O . LEU A 1 184 ? 21.937 14.995 11.704 1.00 66.94 184 LEU A O 1
ATOM 1445 N N . TRP A 1 185 ? 20.542 14.858 9.951 1.00 66.00 185 TRP A N 1
ATOM 1446 C CA . TRP A 1 185 ? 20.757 13.428 9.740 1.00 66.00 185 TRP A CA 1
ATOM 1447 C C . TRP A 1 185 ? 21.996 13.148 8.886 1.00 66.00 185 TRP A C 1
ATOM 1449 O O . TRP A 1 185 ? 22.749 12.221 9.191 1.00 66.00 185 TRP A O 1
ATOM 1459 N N . ALA A 1 186 ? 22.259 13.973 7.869 1.00 66.25 186 ALA A N 1
ATOM 1460 C CA . ALA A 1 186 ? 23.376 13.776 6.943 1.00 66.25 186 ALA A CA 1
ATOM 1461 C C . ALA A 1 186 ? 24.754 13.790 7.636 1.00 66.25 186 ALA A C 1
ATOM 1463 O O . ALA A 1 186 ? 25.681 13.094 7.216 1.00 66.25 186 ALA A O 1
ATOM 1464 N N . SER A 1 187 ? 24.896 14.554 8.722 1.00 62.19 187 SER A N 1
ATOM 1465 C CA . SER A 1 187 ? 26.171 14.727 9.431 1.00 62.19 187 SER A CA 1
ATOM 1466 C C . SER A 1 187 ? 26.517 13.606 10.421 1.00 62.19 187 SER A C 1
ATOM 1468 O O . SER A 1 187 ? 27.667 13.516 10.850 1.00 62.19 187 SER A O 1
ATOM 1470 N N . ARG A 1 188 ? 25.560 12.741 10.793 1.00 66.19 188 ARG A N 1
ATOM 1471 C CA . ARG A 1 188 ? 25.734 11.728 11.860 1.00 66.19 188 ARG A CA 1
ATOM 1472 C C . ARG A 1 188 ? 25.286 10.321 11.470 1.00 66.19 188 ARG A C 1
ATOM 1474 O O . ARG A 1 188 ? 25.101 9.461 12.333 1.00 66.19 188 ARG A O 1
ATOM 1481 N N . MET A 1 189 ? 25.068 10.089 10.185 1.00 67.19 189 MET A N 1
ATOM 1482 C CA . MET A 1 189 ? 24.499 8.846 9.690 1.00 67.19 189 MET A CA 1
ATOM 1483 C C . MET A 1 189 ? 25.460 7.667 9.891 1.00 67.19 189 MET A C 1
ATOM 1485 O O . MET A 1 189 ? 26.579 7.676 9.384 1.00 67.19 189 MET A O 1
ATOM 1489 N N . THR A 1 190 ? 25.012 6.646 10.625 1.00 70.19 190 THR A N 1
ATOM 1490 C CA . THR A 1 190 ? 25.795 5.417 10.877 1.00 70.19 190 THR A CA 1
ATOM 1491 C C . THR A 1 190 ? 25.237 4.199 10.141 1.00 70.19 190 THR A C 1
ATOM 1493 O O . THR A 1 190 ? 25.971 3.242 9.903 1.00 70.19 190 THR A O 1
ATOM 1496 N N . ALA A 1 191 ? 23.969 4.249 9.723 1.00 70.62 191 ALA A N 1
ATOM 1497 C CA . ALA A 1 191 ? 23.308 3.217 8.930 1.00 70.62 191 ALA A CA 1
ATOM 1498 C C . ALA A 1 191 ? 22.225 3.828 8.021 1.00 70.62 191 ALA A C 1
ATOM 1500 O O . ALA A 1 191 ? 21.588 4.818 8.397 1.00 70.62 191 ALA A O 1
ATOM 1501 N N . MET A 1 192 ? 22.003 3.224 6.842 1.00 69.88 192 MET A N 1
ATOM 1502 C CA . MET A 1 192 ? 20.843 3.520 5.988 1.00 69.88 192 MET A CA 1
ATOM 1503 C C . MET A 1 192 ? 19.819 2.391 6.055 1.00 69.88 192 MET A C 1
ATOM 1505 O O . MET A 1 192 ? 20.191 1.223 5.958 1.00 69.88 192 MET A O 1
ATOM 1509 N N . TYR A 1 193 ? 18.540 2.746 6.125 1.00 71.19 193 TYR A N 1
ATOM 1510 C CA . TYR A 1 193 ? 17.428 1.801 6.097 1.00 71.19 193 TYR A CA 1
ATOM 1511 C C . TYR A 1 193 ? 16.566 2.059 4.878 1.00 71.19 193 TYR A C 1
ATOM 1513 O O . TYR A 1 193 ? 16.064 3.162 4.677 1.00 71.19 193 TYR A O 1
ATOM 1521 N N . PHE A 1 194 ? 16.358 1.018 4.088 1.00 71.31 194 PHE A N 1
ATOM 1522 C CA . PHE A 1 194 ? 15.469 1.051 2.941 1.00 71.31 194 PHE A CA 1
ATOM 1523 C C . PHE A 1 194 ? 14.278 0.147 3.225 1.00 71.31 194 PHE A C 1
ATOM 1525 O O . PHE A 1 194 ? 14.451 -0.967 3.709 1.00 71.31 194 PHE A O 1
ATOM 1532 N N . LEU A 1 195 ? 13.072 0.634 2.928 1.00 70.88 195 LEU A N 1
ATOM 1533 C CA . LEU A 1 195 ? 11.843 -0.153 3.082 1.00 70.88 195 LEU A CA 1
ATOM 1534 C C . LEU A 1 195 ? 11.783 -1.314 2.093 1.00 70.88 195 LEU A C 1
ATOM 1536 O O . LEU A 1 195 ? 11.202 -2.349 2.393 1.00 70.88 195 LEU A O 1
ATOM 1540 N N . PHE A 1 196 ? 12.375 -1.126 0.915 1.00 72.69 196 PHE A N 1
ATOM 1541 C CA . PHE A 1 196 ? 12.395 -2.121 -0.139 1.00 72.69 196 PHE A CA 1
ATOM 1542 C C . PHE A 1 196 ? 13.821 -2.328 -0.650 1.00 72.69 196 PHE A C 1
ATOM 1544 O O . PHE A 1 196 ? 14.590 -1.376 -0.823 1.00 72.69 196 PHE A O 1
ATOM 1551 N N . ALA A 1 197 ? 14.155 -3.595 -0.891 1.00 70.38 197 ALA A N 1
ATOM 1552 C CA . ALA A 1 197 ? 15.457 -4.042 -1.375 1.00 70.38 197 ALA A CA 1
ATOM 1553 C C . ALA A 1 197 ? 15.859 -3.358 -2.687 1.00 70.38 197 ALA A C 1
ATOM 1555 O O . ALA A 1 197 ? 16.987 -2.913 -2.867 1.00 70.38 197 ALA A O 1
ATOM 1556 N N . ASP A 1 198 ? 14.910 -3.253 -3.606 1.00 65.69 198 ASP A N 1
ATOM 1557 C CA . ASP A 1 198 ? 15.089 -2.657 -4.922 1.00 65.69 198 ASP A CA 1
ATOM 1558 C C . ASP A 1 198 ? 15.366 -1.152 -4.852 1.00 65.69 198 ASP A C 1
ATOM 1560 O O . ASP A 1 198 ? 16.148 -0.640 -5.647 1.00 65.69 198 ASP A O 1
ATOM 1564 N N . THR A 1 199 ? 14.798 -0.447 -3.870 1.00 70.94 199 THR A N 1
ATOM 1565 C CA . THR A 1 199 ? 15.097 0.968 -3.626 1.00 70.94 199 THR A CA 1
ATOM 1566 C C . THR A 1 199 ? 16.557 1.130 -3.211 1.00 70.94 199 THR A C 1
ATOM 1568 O O . THR A 1 199 ? 17.234 2.027 -3.710 1.00 70.94 199 THR A O 1
ATOM 1571 N N . PHE A 1 200 ? 17.067 0.239 -2.352 1.00 76.38 200 PHE A N 1
ATOM 1572 C CA . PHE A 1 200 ? 18.490 0.204 -2.012 1.00 76.38 200 PHE A CA 1
ATOM 1573 C C . PHE A 1 200 ? 19.348 -0.045 -3.257 1.00 76.38 200 PHE A C 1
ATOM 1575 O O . PHE A 1 200 ? 20.246 0.743 -3.541 1.00 76.38 200 PHE A O 1
ATOM 1582 N N . VAL A 1 201 ? 19.040 -1.088 -4.036 1.00 71.94 201 VAL A N 1
ATOM 1583 C CA . VAL A 1 201 ? 19.799 -1.423 -5.255 1.00 71.94 201 VAL A CA 1
ATOM 1584 C C . VAL A 1 201 ? 19.761 -0.269 -6.267 1.00 71.94 201 VAL A C 1
ATOM 1586 O O . VAL A 1 201 ? 20.787 0.064 -6.851 1.00 71.94 201 VAL A O 1
ATOM 1589 N N . SER A 1 202 ? 18.621 0.411 -6.410 1.00 71.31 202 SER A N 1
ATOM 1590 C CA . SER A 1 202 ? 18.469 1.579 -7.288 1.00 71.31 202 SER A CA 1
ATOM 1591 C C . SER A 1 202 ? 19.361 2.744 -6.864 1.00 71.31 202 SER A C 1
ATOM 1593 O O . SER A 1 202 ? 20.012 3.361 -7.703 1.00 71.31 202 SER A O 1
ATOM 1595 N N . VAL A 1 203 ? 19.424 3.041 -5.561 1.00 74.81 203 VAL A N 1
ATOM 1596 C CA . VAL A 1 203 ? 20.322 4.080 -5.035 1.00 74.81 203 VAL A CA 1
ATOM 1597 C C . VAL A 1 203 ? 21.784 3.689 -5.236 1.00 74.81 203 VAL A C 1
ATOM 1599 O O . VAL A 1 203 ? 22.586 4.541 -5.604 1.00 74.81 203 VAL A O 1
ATOM 1602 N N . MET A 1 204 ? 22.132 2.414 -5.053 1.00 78.81 204 MET A N 1
ATOM 1603 C CA . MET A 1 204 ? 23.496 1.938 -5.289 1.00 78.81 204 MET A CA 1
ATOM 1604 C C . MET A 1 204 ? 23.911 2.071 -6.757 1.00 78.81 204 MET A C 1
ATOM 1606 O O . MET A 1 204 ? 25.013 2.549 -7.009 1.00 78.81 204 MET A O 1
ATOM 1610 N N . HIS A 1 205 ? 23.036 1.729 -7.707 1.00 73.50 205 HIS A N 1
ATOM 1611 C CA . HIS A 1 205 ? 23.309 1.939 -9.133 1.00 73.50 205 HIS A CA 1
ATOM 1612 C C . HIS A 1 205 ? 23.442 3.416 -9.486 1.00 73.50 205 HIS A C 1
ATOM 1614 O O . HIS A 1 205 ? 24.385 3.783 -10.170 1.00 73.50 205 HIS A O 1
ATOM 1620 N N . TYR A 1 206 ? 22.573 4.282 -8.956 1.00 76.88 206 TYR A N 1
ATOM 1621 C CA . TYR A 1 206 ? 22.713 5.723 -9.166 1.00 76.88 206 TYR A CA 1
ATOM 1622 C C . TYR A 1 206 ? 24.060 6.251 -8.649 1.00 76.88 206 TYR A C 1
ATOM 1624 O O . TYR A 1 206 ? 24.726 7.025 -9.329 1.00 76.88 206 TYR A O 1
ATOM 1632 N N . ILE A 1 207 ? 24.481 5.816 -7.456 1.00 78.62 207 ILE A N 1
ATOM 1633 C CA . ILE A 1 207 ? 25.783 6.191 -6.886 1.00 78.62 207 ILE A CA 1
ATOM 1634 C C . ILE A 1 207 ? 26.933 5.686 -7.758 1.00 78.62 207 ILE A C 1
ATOM 1636 O O . ILE A 1 207 ? 27.941 6.373 -7.871 1.00 78.62 207 ILE A O 1
ATOM 1640 N N . GLU A 1 208 ? 26.808 4.494 -8.337 1.00 78.56 208 GLU A N 1
ATOM 1641 C CA . GLU A 1 208 ? 27.811 3.913 -9.226 1.00 78.56 208 GLU A CA 1
ATOM 1642 C C . GLU A 1 208 ? 27.905 4.674 -10.557 1.00 78.56 208 GLU A C 1
ATOM 1644 O O . GLU A 1 208 ? 28.998 5.104 -10.928 1.00 78.56 208 GLU A O 1
ATOM 1649 N N . ASP A 1 209 ? 26.771 4.905 -11.221 1.00 78.25 209 ASP A N 1
ATOM 1650 C CA . ASP A 1 209 ? 26.688 5.570 -12.525 1.00 78.25 209 ASP A CA 1
ATOM 1651 C C . ASP A 1 209 ? 27.103 7.048 -12.449 1.00 78.25 209 ASP A C 1
ATOM 1653 O O . ASP A 1 209 ? 27.799 7.557 -13.328 1.00 78.25 209 ASP A O 1
ATOM 1657 N N . GLU A 1 210 ? 26.714 7.739 -11.374 1.00 83.38 210 GLU A N 1
ATOM 1658 C CA . GLU A 1 210 ? 26.955 9.173 -11.184 1.00 83.38 210 GLU A CA 1
ATOM 1659 C C . GLU A 1 210 ? 28.077 9.446 -10.162 1.00 83.38 210 GLU A C 1
ATOM 1661 O O . GLU A 1 210 ? 28.190 10.557 -9.643 1.00 83.38 210 GLU A O 1
ATOM 1666 N N . TRP A 1 211 ? 28.939 8.462 -9.864 1.00 85.38 211 TRP A N 1
ATOM 1667 C CA . TRP A 1 211 ? 29.977 8.569 -8.826 1.00 85.38 211 TRP A CA 1
ATOM 1668 C C . TRP A 1 211 ? 30.852 9.815 -8.974 1.00 85.38 211 TRP A C 1
ATOM 1670 O O . TRP A 1 211 ? 31.023 10.585 -8.029 1.00 85.38 211 TRP A O 1
ATOM 1680 N N . LEU A 1 212 ? 31.401 10.029 -10.173 1.00 86.69 212 LEU A N 1
ATOM 1681 C CA . LEU A 1 212 ? 32.305 11.150 -10.438 1.00 86.69 212 LEU A CA 1
ATOM 1682 C C . LEU A 1 212 ? 31.594 12.495 -10.311 1.00 86.69 212 LEU A C 1
ATOM 1684 O O . LEU A 1 212 ? 32.176 13.442 -9.791 1.00 86.69 212 LEU A O 1
ATOM 1688 N N . LEU A 1 213 ? 30.334 12.564 -10.739 1.00 84.38 213 LEU A N 1
ATOM 1689 C CA . LEU A 1 213 ? 29.518 13.760 -10.597 1.00 84.38 213 LEU A CA 1
ATOM 1690 C C . LEU A 1 213 ? 29.208 14.048 -9.127 1.00 84.38 213 LEU A C 1
ATOM 1692 O O . LEU A 1 213 ? 29.347 15.181 -8.686 1.00 84.38 213 LEU A O 1
ATOM 1696 N N . LEU A 1 214 ? 28.835 13.028 -8.351 1.00 81.94 214 LEU A N 1
ATOM 1697 C CA . LEU A 1 214 ? 28.591 13.162 -6.914 1.00 81.94 214 LEU A CA 1
ATOM 1698 C C . LEU A 1 214 ? 29.841 13.656 -6.180 1.00 81.94 214 LEU A C 1
ATOM 1700 O O . LEU A 1 214 ? 29.746 14.531 -5.321 1.00 81.94 214 LEU A O 1
ATOM 1704 N N . VAL A 1 215 ? 31.012 13.124 -6.533 1.00 78.69 215 VAL A N 1
ATOM 1705 C CA . VAL A 1 215 ? 32.301 13.562 -5.986 1.00 78.69 215 VAL A CA 1
ATOM 1706 C C . VAL A 1 215 ? 32.599 15.014 -6.361 1.00 78.69 215 VAL A C 1
ATOM 1708 O O . VAL A 1 215 ? 32.931 15.791 -5.469 1.00 78.69 215 VAL A O 1
ATOM 1711 N N . ASP A 1 216 ? 32.444 15.390 -7.633 1.00 82.62 216 ASP A N 1
ATOM 1712 C CA . ASP A 1 216 ? 32.659 16.763 -8.112 1.00 82.62 216 ASP A CA 1
ATOM 1713 C C . ASP A 1 216 ? 31.712 17.756 -7.421 1.00 82.62 216 ASP A C 1
ATOM 1715 O O . ASP A 1 216 ? 32.122 18.825 -6.973 1.00 82.62 216 ASP A O 1
ATOM 1719 N N . CYS A 1 217 ? 30.456 17.364 -7.215 1.00 81.44 217 CYS A N 1
ATOM 1720 C CA . CYS A 1 217 ? 29.486 18.150 -6.466 1.00 81.44 217 CYS A CA 1
ATOM 1721 C C . CYS A 1 217 ? 29.904 18.370 -5.008 1.00 81.44 217 CYS A C 1
ATOM 1723 O O . CYS A 1 217 ? 29.822 19.492 -4.508 1.00 81.44 217 CYS A O 1
ATOM 1725 N N . ILE A 1 218 ? 30.404 17.335 -4.326 1.00 78.31 218 ILE A N 1
ATOM 1726 C CA . ILE A 1 218 ? 30.924 17.456 -2.953 1.00 78.31 218 ILE A CA 1
ATOM 1727 C C . ILE A 1 218 ? 32.183 18.334 -2.915 1.00 78.31 218 ILE A C 1
ATOM 1729 O O . ILE A 1 218 ? 32.363 19.122 -1.981 1.00 78.31 218 ILE A O 1
ATOM 1733 N N . GLU A 1 219 ? 33.051 18.200 -3.919 1.00 78.69 219 GLU A N 1
ATOM 1734 C CA . GLU A 1 219 ? 34.293 18.962 -4.035 1.00 78.69 219 GLU A CA 1
ATOM 1735 C C . GLU A 1 219 ? 34.022 20.451 -4.240 1.00 78.69 219 GLU A C 1
ATOM 1737 O O . GLU A 1 219 ? 34.621 21.287 -3.567 1.00 78.69 219 GLU A O 1
ATOM 1742 N N . ASN A 1 220 ? 33.073 20.779 -5.113 1.00 81.19 220 ASN A N 1
ATOM 1743 C CA . ASN A 1 220 ? 32.762 22.153 -5.485 1.00 81.19 220 ASN A CA 1
ATOM 1744 C C . ASN A 1 220 ? 31.649 22.779 -4.629 1.00 81.19 220 ASN A C 1
ATOM 1746 O O . ASN A 1 220 ? 31.326 23.951 -4.819 1.00 81.19 220 ASN A O 1
ATOM 1750 N N . GLY A 1 221 ? 31.058 22.026 -3.691 1.00 75.69 221 GLY A N 1
ATOM 1751 C CA . GLY A 1 221 ? 29.883 22.474 -2.935 1.00 75.69 221 GLY A CA 1
ATOM 1752 C C . GLY A 1 221 ? 28.672 22.737 -3.838 1.00 75.69 221 GLY A C 1
ATOM 1753 O O . GLY A 1 221 ? 27.838 23.584 -3.531 1.00 75.69 221 GLY A O 1
ATOM 1754 N N . ILE A 1 222 ? 28.596 22.051 -4.982 1.00 77.88 222 ILE A N 1
ATOM 1755 C CA . ILE A 1 222 ? 27.497 22.179 -5.936 1.00 77.88 222 ILE A CA 1
ATOM 1756 C C . ILE A 1 222 ? 26.394 21.234 -5.486 1.00 77.88 222 ILE A C 1
ATOM 1758 O O . ILE A 1 222 ? 26.588 20.021 -5.407 1.00 77.88 222 ILE A O 1
ATOM 1762 N N . ILE A 1 223 ? 25.210 21.775 -5.236 1.00 67.69 223 ILE A N 1
ATOM 1763 C CA . ILE A 1 223 ? 24.016 20.942 -5.151 1.00 67.69 223 ILE A CA 1
ATOM 1764 C C . ILE A 1 223 ? 23.718 20.501 -6.562 1.00 67.69 223 ILE A C 1
ATOM 1766 O O . ILE A 1 223 ? 23.501 21.336 -7.441 1.00 67.69 223 ILE A O 1
ATOM 1770 N N . LEU A 1 224 ? 23.748 19.187 -6.775 1.00 63.00 224 LEU A N 1
ATOM 1771 C CA . LEU A 1 224 ? 23.200 18.612 -7.985 1.00 63.00 224 LEU A CA 1
ATOM 1772 C C . LEU A 1 224 ? 21.814 19.207 -8.182 1.00 63.00 224 LEU A C 1
ATOM 1774 O O . LEU A 1 224 ? 20.910 18.981 -7.376 1.00 63.00 224 LEU A O 1
ATOM 1778 N N . ASP A 1 225 ? 21.657 19.945 -9.268 1.00 61.12 225 ASP A N 1
ATOM 1779 C CA . ASP A 1 225 ? 20.346 20.273 -9.772 1.00 61.12 225 ASP A CA 1
ATOM 1780 C C . ASP A 1 225 ? 19.775 18.995 -10.401 1.00 61.12 225 ASP A C 1
ATOM 1782 O O . ASP A 1 225 ? 19.787 18.779 -11.613 1.00 61.12 225 ASP A O 1
ATOM 1786 N N . ILE A 1 226 ? 19.336 18.081 -9.529 1.00 55.47 226 ILE A N 1
ATOM 1787 C CA . ILE A 1 226 ? 18.590 16.872 -9.899 1.00 55.47 226 ILE A CA 1
ATOM 1788 C C . ILE A 1 226 ? 17.237 17.287 -10.523 1.00 55.47 226 ILE A C 1
ATOM 1790 O O . ILE A 1 226 ? 16.507 16.451 -11.044 1.00 55.47 226 ILE A O 1
ATOM 1794 N N . GLU A 1 227 ? 16.880 18.574 -10.456 1.00 47.38 227 GLU A N 1
ATOM 1795 C CA . GLU A 1 227 ? 15.573 19.128 -10.786 1.00 47.38 227 GLU A CA 1
ATOM 1796 C C . GLU A 1 227 ? 15.499 19.629 -12.239 1.00 47.38 227 GLU A C 1
ATOM 1798 O O . GLU A 1 227 ? 14.438 19.509 -12.849 1.00 47.38 227 GLU A O 1
ATOM 1803 N N . THR A 1 228 ? 16.600 20.126 -12.824 1.00 43.03 228 THR A N 1
ATOM 1804 C CA . THR A 1 228 ? 16.628 20.644 -14.210 1.00 43.03 228 THR A CA 1
ATOM 1805 C C . THR A 1 228 ? 17.193 19.697 -15.257 1.00 43.03 228 THR A C 1
ATOM 1807 O O . THR A 1 228 ? 17.110 20.017 -16.444 1.00 43.03 228 THR A O 1
ATOM 1810 N N . ARG A 1 229 ? 17.709 18.514 -14.892 1.00 44.41 229 ARG A N 1
ATOM 1811 C CA . ARG A 1 229 ? 17.899 17.469 -15.908 1.00 44.41 229 ARG A CA 1
ATOM 1812 C C . ARG A 1 229 ? 16.515 16.980 -16.330 1.00 44.41 229 ARG A C 1
ATOM 1814 O O . ARG A 1 229 ? 15.836 16.354 -15.515 1.00 44.41 229 ARG A O 1
ATOM 1821 N N . PRO A 1 230 ? 16.079 17.220 -17.577 1.00 39.41 230 PRO A N 1
ATOM 1822 C CA . PRO A 1 230 ? 14.867 16.596 -18.043 1.00 39.41 230 PRO A CA 1
ATOM 1823 C C . PRO A 1 230 ? 15.144 15.093 -18.074 1.00 39.41 230 PRO A C 1
ATOM 1825 O O . PRO A 1 230 ? 15.950 14.601 -18.863 1.00 39.41 230 PRO A O 1
ATOM 1828 N N . PHE A 1 231 ? 14.454 14.347 -17.220 1.00 39.72 231 PHE A N 1
ATOM 1829 C CA . PHE A 1 231 ? 14.010 13.023 -17.622 1.00 39.72 231 PHE A CA 1
ATOM 1830 C C . PHE A 1 231 ? 13.088 13.285 -18.827 1.00 39.72 231 PHE A C 1
ATOM 1832 O O . PHE A 1 231 ? 11.907 13.597 -18.679 1.00 39.72 231 PHE A O 1
ATOM 1839 N N . GLU A 1 232 ? 13.678 13.377 -20.025 1.00 36.56 232 GLU A N 1
ATOM 1840 C CA . GLU A 1 232 ? 12.983 13.687 -21.273 1.00 36.56 232 GLU A CA 1
ATOM 1841 C C . GLU A 1 232 ? 12.045 12.531 -21.618 1.00 36.56 232 GLU A C 1
ATOM 1843 O O . GLU A 1 232 ? 12.407 11.630 -22.372 1.00 36.56 232 GLU A O 1
ATOM 1848 N N . ARG A 1 233 ? 10.835 12.565 -21.050 1.00 33.69 233 ARG A N 1
ATOM 1849 C CA . ARG A 1 233 ? 9.539 12.339 -21.708 1.00 33.69 233 ARG A CA 1
ATOM 1850 C C . ARG A 1 233 ? 8.426 12.334 -20.651 1.00 33.69 233 ARG A C 1
ATOM 1852 O O . ARG A 1 233 ? 8.426 11.534 -19.730 1.00 33.69 233 ARG A O 1
ATOM 1859 N N . SER A 1 234 ? 7.408 13.165 -20.891 1.00 31.19 234 SER A N 1
ATOM 1860 C CA . SER A 1 234 ? 6.045 13.101 -20.324 1.00 31.19 234 SER A CA 1
ATOM 1861 C C . SER A 1 234 ? 5.747 13.743 -18.954 1.00 31.19 234 SER A C 1
ATOM 1863 O O . SER A 1 234 ? 5.218 13.107 -18.050 1.00 31.19 234 SER A O 1
ATOM 1865 N N . PHE A 1 235 ? 5.893 15.067 -18.848 1.00 35.28 235 PHE A N 1
ATOM 1866 C CA . PHE A 1 235 ? 5.056 15.846 -17.922 1.00 35.28 235 PHE A CA 1
ATOM 1867 C C . PHE A 1 235 ? 4.436 17.059 -18.626 1.00 35.28 235 PHE A C 1
ATOM 1869 O O . PHE A 1 235 ? 5.016 18.136 -18.686 1.00 35.28 235 PHE A O 1
ATOM 1876 N N . GLU A 1 236 ? 3.215 16.898 -19.142 1.00 34.62 236 GLU A N 1
ATOM 1877 C CA . GLU A 1 236 ? 2.336 18.031 -19.450 1.00 34.62 236 GLU A CA 1
ATOM 1878 C C . GLU A 1 236 ? 1.621 18.467 -18.164 1.00 34.62 236 GLU A C 1
ATOM 1880 O O . GLU A 1 236 ? 0.511 18.026 -17.878 1.00 34.62 236 GLU A O 1
ATOM 1885 N N . SER A 1 237 ? 2.281 19.295 -17.349 1.00 35.56 237 SER A N 1
ATOM 1886 C CA . SER A 1 237 ? 1.660 20.172 -16.334 1.00 35.56 237 SER A CA 1
ATOM 1887 C C . SER A 1 237 ? 2.685 21.208 -15.847 1.00 35.56 237 SER A C 1
ATOM 1889 O O . SER A 1 237 ? 3.116 21.192 -14.699 1.00 35.56 237 SER A O 1
ATOM 1891 N N . GLN A 1 238 ? 3.085 22.120 -16.738 1.00 35.06 238 GLN A N 1
ATOM 1892 C CA . GLN A 1 238 ? 4.076 23.175 -16.465 1.00 35.06 238 GLN A CA 1
ATOM 1893 C C . GLN A 1 238 ? 3.652 24.134 -15.330 1.00 35.06 238 GLN A C 1
ATOM 1895 O O . GLN A 1 238 ? 4.501 24.682 -14.645 1.00 35.06 238 GLN A O 1
ATOM 1900 N N . ALA A 1 239 ? 2.351 24.277 -15.055 1.00 36.69 239 ALA A N 1
ATOM 1901 C CA . ALA A 1 239 ? 1.841 25.154 -13.993 1.00 36.69 239 ALA A CA 1
ATOM 1902 C C . ALA A 1 239 ? 2.053 24.621 -12.555 1.00 36.69 239 ALA A C 1
ATOM 1904 O O . ALA A 1 239 ? 1.730 25.311 -11.597 1.00 36.69 239 ALA A O 1
ATOM 1905 N N . PHE A 1 240 ? 2.559 23.393 -12.389 1.00 39.75 240 PHE A N 1
ATOM 1906 C CA . PHE A 1 240 ? 2.709 22.720 -11.089 1.00 39.75 240 PHE A CA 1
ATOM 1907 C C . PHE A 1 240 ? 4.113 22.878 -10.467 1.00 39.75 240 PHE A C 1
ATOM 1909 O O . PHE A 1 240 ? 4.281 22.651 -9.273 1.00 39.75 240 PHE A O 1
ATOM 1916 N N . ILE A 1 241 ? 5.119 23.263 -11.260 1.00 38.19 241 ILE A N 1
ATOM 1917 C CA . ILE 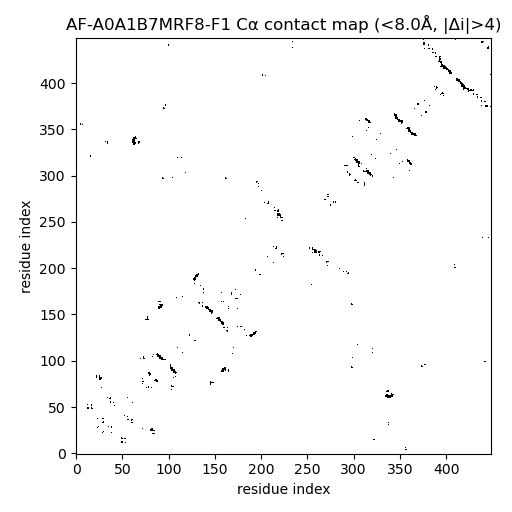A 1 241 ? 6.529 23.352 -10.833 1.00 38.19 241 ILE A CA 1
ATOM 1918 C C . ILE A 1 241 ? 6.888 24.766 -10.338 1.00 38.19 241 ILE A C 1
ATOM 1920 O O . ILE A 1 241 ? 7.707 24.913 -9.430 1.00 38.19 241 ILE A O 1
ATOM 1924 N N . ASP A 1 242 ? 6.236 25.801 -10.868 1.00 35.44 242 ASP A N 1
ATOM 1925 C CA . ASP A 1 242 ? 6.677 27.190 -10.683 1.00 35.44 242 ASP A CA 1
ATOM 1926 C C . ASP A 1 242 ? 6.401 27.766 -9.273 1.00 35.44 242 ASP A C 1
ATOM 1928 O O . ASP A 1 242 ? 7.093 28.693 -8.853 1.00 35.44 242 ASP A O 1
ATOM 1932 N N . ASP A 1 243 ? 5.478 27.186 -8.495 1.00 37.28 243 ASP A N 1
ATOM 1933 C CA . ASP A 1 243 ? 5.085 27.716 -7.173 1.00 37.28 243 ASP A CA 1
ATOM 1934 C C . ASP A 1 243 ? 5.923 27.188 -5.985 1.00 37.28 243 ASP A C 1
ATOM 1936 O O . ASP A 1 243 ? 5.843 27.742 -4.888 1.00 37.28 243 ASP A O 1
ATOM 1940 N N . PHE A 1 244 ? 6.741 26.140 -6.165 1.00 37.31 244 PHE A N 1
ATOM 1941 C CA . PHE A 1 244 ? 7.440 25.459 -5.051 1.00 37.31 244 PHE A CA 1
ATOM 1942 C C . PHE A 1 244 ? 8.981 25.520 -5.103 1.00 37.31 244 PHE A C 1
ATOM 1944 O O . PHE A 1 244 ? 9.641 25.234 -4.105 1.00 37.31 244 PHE A O 1
ATOM 1951 N N . MET A 1 245 ? 9.565 25.910 -6.239 1.00 38.75 245 MET A N 1
ATOM 1952 C CA . MET A 1 245 ? 11.014 25.836 -6.509 1.00 38.75 245 MET A CA 1
ATOM 1953 C C . MET A 1 245 ? 11.927 26.884 -5.828 1.00 38.75 245 MET A C 1
ATOM 1955 O O . MET A 1 245 ? 13.073 26.544 -5.537 1.00 38.75 245 MET A O 1
ATOM 1959 N N . PRO A 1 246 ? 11.519 28.138 -5.532 1.00 37.34 246 PRO A N 1
ATOM 1960 C CA . PRO A 1 246 ? 12.488 29.142 -5.068 1.00 37.34 246 PRO A CA 1
ATOM 1961 C C . PRO A 1 246 ? 13.050 28.894 -3.658 1.00 37.34 246 PRO A C 1
ATOM 1963 O O . PRO A 1 246 ? 14.131 29.380 -3.335 1.00 37.34 246 PRO A O 1
ATOM 1966 N N . VAL A 1 247 ? 12.324 28.163 -2.803 1.00 40.62 247 VAL A N 1
ATOM 1967 C CA . VAL A 1 247 ? 12.641 28.053 -1.365 1.00 40.62 247 VAL A CA 1
ATOM 1968 C C . VAL A 1 247 ? 13.589 26.883 -1.060 1.00 40.62 247 VAL A C 1
ATOM 1970 O O . VAL A 1 247 ? 14.432 26.999 -0.172 1.00 40.62 247 VAL A O 1
ATOM 1973 N N . SER A 1 248 ? 13.524 25.778 -1.812 1.00 46.34 248 SER A N 1
ATOM 1974 C CA . SER A 1 248 ? 14.371 24.591 -1.590 1.00 46.34 248 SER A CA 1
ATOM 1975 C C . SER A 1 248 ? 15.832 24.813 -1.989 1.00 46.34 248 SER A C 1
ATOM 1977 O O . SER A 1 248 ? 16.735 24.373 -1.277 1.00 46.34 248 SER A O 1
ATOM 1979 N N . SER A 1 249 ? 16.080 25.525 -3.093 1.00 43.06 249 SER A N 1
ATOM 1980 C CA . SER A 1 249 ? 17.438 25.781 -3.592 1.00 43.06 249 SER A CA 1
ATOM 1981 C C . SER A 1 249 ? 18.255 26.660 -2.639 1.00 43.06 249 SER A C 1
ATOM 1983 O O . SER A 1 249 ? 19.441 26.397 -2.443 1.00 43.06 249 SER A O 1
ATOM 1985 N N . GLN A 1 250 ? 17.627 27.654 -2.000 1.00 44.03 250 GLN A N 1
ATOM 1986 C CA . GLN A 1 250 ? 18.321 28.562 -1.088 1.00 44.03 250 GLN A CA 1
ATOM 1987 C C . GLN A 1 250 ? 18.741 27.857 0.211 1.00 44.03 250 GLN A C 1
ATOM 1989 O O . GLN A 1 250 ? 19.905 27.951 0.595 1.00 44.03 250 GLN A O 1
ATOM 1994 N N . VAL A 1 251 ? 17.844 27.073 0.824 1.00 45.09 251 VAL A N 1
ATOM 1995 C CA . VAL A 1 251 ? 18.138 26.314 2.056 1.00 45.09 251 VAL A CA 1
ATOM 1996 C C . VAL A 1 251 ? 19.231 25.273 1.819 1.00 45.09 251 VAL A C 1
ATOM 1998 O O . VAL A 1 251 ? 20.183 25.199 2.587 1.00 45.09 251 VAL A O 1
ATOM 2001 N N . LEU A 1 252 ? 19.166 24.522 0.713 1.00 43.28 252 LEU A N 1
ATOM 2002 C CA . LEU A 1 252 ? 20.201 23.533 0.402 1.00 43.28 252 LEU A CA 1
ATOM 2003 C C . LEU A 1 252 ? 21.570 24.197 0.157 1.00 43.28 252 LEU A C 1
ATOM 2005 O O . LEU A 1 252 ? 22.590 23.651 0.586 1.00 43.28 252 LEU A O 1
ATOM 2009 N N . SER A 1 253 ? 21.603 25.372 -0.497 1.00 46.72 253 SER A N 1
ATOM 2010 C CA . SER A 1 253 ? 22.841 26.108 -0.831 1.00 46.72 253 SER A CA 1
ATOM 2011 C C . SER A 1 253 ? 23.607 26.629 0.379 1.00 46.72 253 SER A C 1
ATOM 2013 O O . SER A 1 253 ? 24.832 26.724 0.330 1.00 46.72 253 SER A O 1
ATOM 2015 N N . GLU A 1 254 ? 22.910 26.915 1.479 1.00 46.47 254 GLU A N 1
ATOM 2016 C CA . GLU A 1 254 ? 23.536 27.360 2.725 1.00 46.47 254 GLU A CA 1
ATOM 2017 C C . GLU A 1 254 ? 24.143 26.187 3.518 1.00 46.47 254 GLU A C 1
ATOM 2019 O O . GLU A 1 254 ? 25.103 26.385 4.268 1.00 46.47 254 GLU A O 1
ATOM 2024 N N . THR A 1 255 ? 23.657 24.957 3.310 1.00 48.19 255 THR A N 1
ATOM 2025 C CA . THR A 1 255 ? 24.095 23.774 4.071 1.00 48.19 255 THR A CA 1
ATOM 2026 C C . THR A 1 255 ? 25.249 23.003 3.412 1.00 48.19 255 THR A C 1
ATOM 2028 O O . THR A 1 255 ? 26.096 22.431 4.110 1.00 48.19 255 THR A O 1
ATOM 2031 N N . TYR A 1 256 ? 25.363 22.996 2.080 1.00 51.97 256 TYR A N 1
ATOM 2032 C CA . TYR A 1 256 ? 26.462 22.308 1.386 1.00 51.97 256 TYR A CA 1
ATOM 2033 C C . TYR A 1 256 ? 27.760 23.128 1.413 1.00 51.97 256 TYR A C 1
ATOM 2035 O O . TYR A 1 256 ? 28.131 23.821 0.471 1.00 51.97 256 TYR A O 1
ATOM 2043 N N . SER A 1 257 ? 28.500 23.018 2.515 1.00 55.56 257 SER A N 1
ATOM 2044 C CA . SER A 1 257 ? 29.871 23.530 2.583 1.00 55.56 257 SER A CA 1
ATOM 2045 C C . SER A 1 257 ? 30.797 22.673 1.714 1.00 55.56 257 SER A C 1
ATOM 2047 O O . SER A 1 257 ? 30.795 21.447 1.841 1.00 55.56 257 SER A O 1
ATOM 2049 N N . VAL A 1 258 ? 31.634 23.312 0.889 1.00 66.75 258 VAL A N 1
ATOM 2050 C CA . VAL A 1 258 ? 32.758 22.672 0.179 1.00 66.75 258 VAL A CA 1
ATOM 2051 C C . VAL A 1 258 ? 33.511 21.737 1.132 1.00 66.75 258 VAL A C 1
ATOM 2053 O O . VAL A 1 258 ? 34.052 22.182 2.147 1.00 66.75 258 VAL A O 1
ATOM 2056 N N . ASN A 1 259 ? 33.559 20.438 0.815 1.00 69.94 259 ASN A N 1
ATOM 2057 C CA . ASN A 1 259 ? 34.209 19.432 1.657 1.00 69.94 259 ASN A CA 1
ATOM 2058 C C . ASN A 1 259 ? 35.282 18.667 0.873 1.00 69.94 259 ASN A C 1
ATOM 2060 O O . ASN A 1 259 ? 35.176 17.467 0.615 1.00 69.94 259 ASN A O 1
ATOM 2064 N N . LEU A 1 260 ? 36.349 19.394 0.528 1.00 71.94 260 LEU A N 1
ATOM 2065 C CA . LEU A 1 260 ? 37.528 18.896 -0.194 1.00 71.94 260 LEU A CA 1
ATOM 2066 C C . LEU A 1 260 ? 38.145 17.643 0.447 1.00 71.94 260 LEU A C 1
ATOM 2068 O O . LEU A 1 260 ? 38.619 16.755 -0.261 1.00 71.94 260 LEU A O 1
ATOM 2072 N N . VAL A 1 261 ? 38.127 17.547 1.783 1.00 72.81 261 VAL A N 1
ATOM 2073 C CA . VAL A 1 261 ? 38.648 16.378 2.511 1.00 72.81 261 VAL A CA 1
ATOM 2074 C C . VAL A 1 261 ? 37.821 15.140 2.179 1.00 72.81 261 VAL A C 1
ATOM 2076 O O . VAL A 1 261 ? 38.381 14.126 1.766 1.00 72.81 261 VAL A O 1
ATOM 2079 N N . ARG A 1 262 ? 36.492 15.237 2.280 1.00 70.88 262 ARG A N 1
ATOM 2080 C CA . ARG A 1 262 ? 35.584 14.123 1.992 1.00 70.88 262 ARG A CA 1
ATOM 2081 C C . ARG A 1 262 ? 35.574 13.757 0.509 1.00 70.88 262 ARG A C 1
ATOM 2083 O O . ARG A 1 262 ? 35.570 12.573 0.196 1.00 70.88 262 ARG A O 1
ATOM 2090 N N . ALA A 1 263 ? 35.640 14.735 -0.396 1.00 69.31 263 ALA A N 1
ATOM 2091 C CA . ALA A 1 263 ? 35.800 14.474 -1.828 1.00 69.31 263 ALA A CA 1
ATOM 2092 C C . ALA A 1 263 ? 37.101 13.708 -2.118 1.00 69.31 263 ALA A C 1
ATOM 2094 O O . ALA A 1 263 ? 37.076 12.695 -2.807 1.00 69.31 263 ALA A O 1
ATOM 2095 N N . THR A 1 264 ? 38.222 14.115 -1.512 1.00 75.00 264 THR A N 1
ATOM 2096 C CA . THR A 1 264 ? 39.514 13.422 -1.657 1.00 75.00 264 THR A CA 1
ATOM 2097 C C . THR A 1 264 ? 39.480 11.999 -1.083 1.00 75.00 264 THR A C 1
ATOM 2099 O O . THR A 1 264 ? 40.100 11.089 -1.634 1.00 75.00 264 THR A O 1
ATOM 2102 N N . GLU A 1 265 ? 38.789 11.778 0.040 1.00 76.00 265 GLU A N 1
ATOM 2103 C CA . GLU A 1 265 ? 38.568 10.437 0.599 1.00 76.00 265 GLU A CA 1
ATOM 2104 C C . GLU A 1 265 ? 37.725 9.570 -0.337 1.00 76.00 265 GLU A C 1
ATOM 2106 O O . GLU A 1 265 ? 38.103 8.432 -0.609 1.00 76.00 265 GLU A O 1
ATOM 2111 N N . LEU A 1 266 ? 36.637 10.122 -0.881 1.00 72.94 266 LEU A N 1
ATOM 2112 C CA . LEU A 1 266 ? 35.790 9.434 -1.849 1.00 72.94 266 LEU A CA 1
ATOM 2113 C C . LEU A 1 266 ? 36.549 9.151 -3.149 1.00 72.94 266 LEU A C 1
ATOM 2115 O O . LEU A 1 266 ? 36.485 8.035 -3.616 1.00 72.94 266 LEU A O 1
ATOM 2119 N N . GLN A 1 267 ? 37.372 10.050 -3.688 1.00 76.94 267 GLN A N 1
ATOM 2120 C CA . GLN A 1 267 ? 38.180 9.768 -4.890 1.00 76.94 267 GLN A CA 1
ATOM 2121 C C . GLN A 1 267 ? 39.146 8.585 -4.714 1.00 76.94 267 GLN A C 1
ATOM 2123 O O . GLN A 1 267 ? 39.463 7.886 -5.677 1.00 76.94 267 GLN A O 1
ATOM 2128 N N . LYS A 1 268 ? 39.624 8.340 -3.486 1.00 80.56 268 LYS A N 1
ATOM 2129 C CA . LYS A 1 268 ? 40.448 7.160 -3.169 1.00 80.56 268 LYS A CA 1
ATOM 2130 C C . LYS A 1 268 ? 39.618 5.876 -3.114 1.00 80.56 268 LYS A C 1
ATOM 2132 O O . LYS A 1 268 ? 40.165 4.792 -3.315 1.00 80.56 268 LYS A O 1
ATOM 2137 N N . ILE A 1 269 ? 38.324 5.995 -2.826 1.00 73.00 269 ILE A N 1
ATOM 2138 C CA . ILE A 1 269 ? 37.350 4.908 -2.833 1.00 73.00 269 ILE A CA 1
ATOM 2139 C C . ILE A 1 269 ? 36.818 4.794 -4.271 1.00 73.00 269 ILE A C 1
ATOM 2141 O O . ILE A 1 269 ? 36.104 5.651 -4.771 1.00 73.00 269 ILE A O 1
ATOM 2145 N N . LYS A 1 270 ? 37.195 3.739 -4.994 1.00 74.00 270 LYS A N 1
ATOM 2146 C CA . LYS A 1 270 ? 36.611 3.477 -6.322 1.00 74.00 270 LYS A CA 1
ATOM 2147 C C . LYS A 1 270 ? 35.084 3.299 -6.219 1.00 74.00 270 LYS A C 1
ATOM 2149 O O . LYS A 1 270 ? 34.616 2.908 -5.143 1.00 74.00 270 LYS A O 1
ATOM 2154 N N . PRO A 1 271 ? 34.312 3.528 -7.301 1.00 73.44 271 PRO A N 1
ATOM 2155 C CA . PRO A 1 271 ? 32.882 3.237 -7.295 1.00 73.44 271 PRO A CA 1
ATOM 2156 C C . PRO A 1 271 ? 32.616 1.779 -6.874 1.00 73.44 271 PRO A C 1
ATOM 2158 O O . PRO A 1 271 ? 33.483 0.915 -7.068 1.00 73.44 271 PRO A O 1
ATOM 2161 N N . PRO A 1 272 ? 31.436 1.480 -6.296 1.00 66.38 272 PRO A N 1
ATOM 2162 C CA . PRO A 1 272 ? 31.148 0.183 -5.681 1.00 66.38 272 PRO A CA 1
ATOM 2163 C C . PRO A 1 272 ? 31.454 -1.051 -6.553 1.00 66.38 272 PRO A C 1
ATOM 2165 O O . PRO A 1 272 ? 31.884 -2.068 -6.007 1.00 66.38 272 PRO A O 1
ATOM 2168 N N . GLY A 1 273 ? 31.285 -0.974 -7.880 1.00 63.09 273 GLY A N 1
ATOM 2169 C CA . GLY A 1 273 ? 31.577 -2.074 -8.809 1.00 63.09 273 GLY A CA 1
ATOM 2170 C C . GLY A 1 273 ? 33.045 -2.246 -9.220 1.00 63.09 273 GLY A C 1
ATOM 2171 O O . GLY A 1 273 ? 33.417 -3.321 -9.689 1.00 63.09 273 GLY A O 1
ATOM 2172 N N . GLU A 1 274 ? 33.906 -1.243 -9.016 1.00 63.62 274 GLU A N 1
ATOM 2173 C CA . GLU A 1 274 ? 35.316 -1.265 -9.452 1.00 63.62 274 GLU A CA 1
ATOM 2174 C C . GLU A 1 274 ? 36.325 -1.555 -8.331 1.00 63.62 274 GLU A C 1
ATOM 2176 O O . GLU A 1 274 ? 37.526 -1.722 -8.585 1.00 63.62 274 GLU A O 1
ATOM 2181 N N . ALA A 1 275 ? 35.883 -1.605 -7.073 1.00 58.56 275 ALA A N 1
ATOM 2182 C CA . ALA A 1 275 ? 36.741 -2.052 -5.984 1.00 58.56 275 ALA A CA 1
ATOM 2183 C C . ALA A 1 275 ? 37.143 -3.524 -6.217 1.00 58.56 275 ALA A C 1
ATOM 2185 O O . ALA A 1 275 ? 36.303 -4.347 -6.569 1.00 58.56 275 ALA A O 1
ATOM 2186 N N . GLU A 1 276 ? 38.409 -3.896 -5.973 1.00 48.31 276 GLU A N 1
ATOM 2187 C CA . GLU A 1 276 ? 38.945 -5.267 -6.175 1.00 48.31 276 GLU A CA 1
ATOM 2188 C C . GLU A 1 276 ? 38.203 -6.365 -5.371 1.00 48.31 276 GLU A C 1
ATOM 2190 O O . GLU A 1 276 ? 38.442 -7.558 -5.543 1.00 48.31 276 GLU A O 1
ATOM 2195 N N . ALA A 1 277 ? 37.231 -5.971 -4.546 1.00 49.72 277 ALA A N 1
ATOM 2196 C CA . ALA A 1 277 ? 36.224 -6.807 -3.915 1.00 49.72 277 ALA A CA 1
ATOM 2197 C C . ALA A 1 277 ? 34.901 -6.892 -4.721 1.00 49.72 277 ALA A C 1
ATOM 2199 O O . ALA A 1 277 ? 33.850 -7.090 -4.126 1.00 49.72 277 ALA A O 1
ATOM 2200 N N . GLY A 1 278 ? 34.894 -6.763 -6.052 1.00 42.69 278 GLY A N 1
ATOM 2201 C CA . GLY A 1 278 ? 33.667 -6.757 -6.878 1.00 42.69 278 GLY A CA 1
ATOM 2202 C C . GLY A 1 278 ? 32.782 -8.011 -6.749 1.00 42.69 278 GLY A C 1
ATOM 2203 O O . GLY A 1 278 ? 31.566 -7.945 -6.917 1.00 42.69 278 GLY A O 1
ATOM 2204 N N . GLN A 1 279 ? 33.344 -9.149 -6.324 1.00 41.47 279 GLN A N 1
ATOM 2205 C CA . GLN A 1 279 ? 32.560 -10.333 -5.938 1.00 41.47 279 GLN A CA 1
ATOM 2206 C C . GLN A 1 279 ? 31.780 -10.147 -4.622 1.00 41.47 279 GLN A C 1
ATOM 2208 O O . GLN A 1 279 ? 30.781 -10.832 -4.409 1.00 41.47 279 GLN A O 1
ATOM 2213 N N . TYR A 1 280 ? 32.193 -9.213 -3.761 1.00 43.06 280 TYR A N 1
ATOM 2214 C CA . TYR A 1 280 ? 31.544 -8.837 -2.503 1.00 43.06 280 TYR A CA 1
ATOM 2215 C C . TYR A 1 280 ? 30.410 -7.822 -2.673 1.00 43.06 280 TYR A C 1
ATOM 2217 O O . TYR A 1 280 ? 29.553 -7.785 -1.808 1.00 43.06 280 TYR A O 1
ATOM 2225 N N . GLY A 1 281 ? 30.333 -7.027 -3.745 1.00 42.78 281 GLY A N 1
ATOM 2226 C CA . GLY A 1 281 ? 29.253 -6.036 -3.917 1.00 42.78 281 GLY A CA 1
ATOM 2227 C C . GLY A 1 281 ? 27.878 -6.689 -4.085 1.00 42.78 281 GLY A C 1
ATOM 2228 O O . GLY A 1 281 ? 26.979 -6.482 -3.273 1.00 42.78 281 GLY A O 1
ATOM 2229 N N . LEU A 1 282 ? 27.746 -7.578 -5.076 1.00 42.88 282 LEU A N 1
ATOM 2230 C CA . LEU A 1 282 ? 26.505 -8.323 -5.320 1.00 42.88 282 LEU A CA 1
ATOM 2231 C C . LEU A 1 282 ? 26.243 -9.402 -4.259 1.00 42.88 282 LEU A C 1
ATOM 2233 O O . LEU A 1 282 ? 25.095 -9.655 -3.908 1.00 42.88 282 LEU A O 1
ATOM 2237 N N . SER A 1 283 ? 27.290 -10.046 -3.728 1.00 42.00 283 SER A N 1
ATOM 2238 C CA . SER A 1 283 ? 27.128 -11.058 -2.675 1.00 42.00 283 SER A CA 1
ATOM 2239 C C . SER A 1 283 ? 26.876 -10.451 -1.294 1.00 42.00 283 SER A C 1
ATOM 2241 O O . SER A 1 283 ? 26.162 -11.067 -0.510 1.00 42.00 283 SER A O 1
ATOM 2243 N N . ASN A 1 284 ? 27.350 -9.233 -1.001 1.00 42.31 284 ASN A N 1
ATOM 2244 C CA . ASN A 1 284 ? 26.918 -8.472 0.173 1.00 42.31 284 ASN A CA 1
ATOM 2245 C C . ASN A 1 284 ? 25.548 -7.850 -0.043 1.00 42.31 284 ASN A C 1
ATOM 2247 O O . ASN A 1 284 ? 24.800 -7.828 0.916 1.00 42.31 284 ASN A O 1
ATOM 2251 N N . ALA A 1 285 ? 25.181 -7.403 -1.248 1.00 44.41 285 ALA A N 1
ATOM 2252 C CA . ALA A 1 285 ? 23.800 -7.023 -1.537 1.00 44.41 285 ALA A CA 1
ATOM 2253 C C . ALA A 1 285 ? 22.868 -8.221 -1.334 1.00 44.41 285 ALA A C 1
ATOM 2255 O O . ALA A 1 285 ? 21.840 -8.061 -0.700 1.00 44.41 285 ALA A O 1
ATOM 2256 N N . LYS A 1 286 ? 23.272 -9.431 -1.747 1.00 42.47 286 LYS A N 1
ATOM 2257 C CA . LYS A 1 286 ? 22.567 -10.691 -1.468 1.00 42.47 286 LYS A CA 1
ATOM 2258 C C . LYS A 1 286 ? 22.546 -11.043 0.025 1.00 42.47 286 LYS A C 1
ATOM 2260 O O . LYS A 1 286 ? 21.491 -11.365 0.538 1.00 42.47 286 LYS A O 1
ATOM 2265 N N . ARG A 1 287 ? 23.666 -10.903 0.744 1.00 39.47 287 ARG A N 1
ATOM 2266 C CA . ARG A 1 287 ? 23.757 -11.122 2.202 1.00 39.47 287 ARG A CA 1
ATOM 2267 C C . ARG A 1 287 ? 22.978 -10.076 3.010 1.00 39.47 287 ARG A C 1
ATOM 2269 O O . ARG A 1 287 ? 22.493 -10.387 4.088 1.00 39.47 287 ARG A O 1
ATOM 2276 N N . LEU A 1 288 ? 22.888 -8.845 2.512 1.00 39.94 288 LEU A N 1
ATOM 2277 C CA . LEU A 1 288 ? 22.066 -7.765 3.056 1.00 39.94 288 LEU A CA 1
ATOM 2278 C C . LEU A 1 288 ? 20.594 -7.995 2.700 1.00 39.94 288 LEU A C 1
ATOM 2280 O O . LEU A 1 288 ? 19.761 -7.789 3.568 1.00 39.94 288 LEU A O 1
ATOM 2284 N N . LEU A 1 289 ? 20.283 -8.503 1.498 1.00 42.88 289 LEU A N 1
ATOM 2285 C CA . LEU A 1 289 ? 18.956 -8.994 1.099 1.00 42.88 289 LEU A CA 1
ATOM 2286 C C . LEU A 1 289 ? 18.489 -10.128 2.016 1.00 42.88 289 LEU A C 1
ATOM 2288 O O . LEU A 1 289 ? 17.355 -10.105 2.473 1.00 42.88 289 LEU A O 1
ATOM 2292 N N . ASP A 1 290 ? 19.375 -11.072 2.339 1.00 38.97 290 ASP A N 1
ATOM 2293 C CA . ASP A 1 290 ? 19.121 -12.166 3.284 1.00 38.97 290 ASP A CA 1
ATOM 2294 C C . ASP A 1 290 ? 18.918 -11.649 4.729 1.00 38.97 290 ASP A C 1
ATOM 2296 O O . ASP A 1 290 ? 18.398 -12.369 5.581 1.00 38.97 290 ASP A O 1
ATOM 2300 N N . GLN A 1 291 ? 19.313 -10.399 5.014 1.00 40.56 291 GLN A N 1
ATOM 2301 C CA . GLN A 1 291 ? 19.087 -9.687 6.280 1.00 40.56 291 GLN A CA 1
ATOM 2302 C C . GLN A 1 291 ? 17.916 -8.694 6.222 1.00 40.56 291 GLN A C 1
ATOM 2304 O O . GLN A 1 291 ? 17.618 -8.061 7.239 1.00 40.56 291 GLN A O 1
ATOM 2309 N N . LEU A 1 292 ? 17.240 -8.545 5.075 1.00 39.41 292 LEU A N 1
ATOM 2310 C CA . LEU A 1 292 ? 16.076 -7.674 4.970 1.00 39.41 292 LEU A CA 1
ATOM 2311 C C . LEU A 1 292 ? 14.923 -8.287 5.754 1.00 39.41 292 LEU A C 1
ATOM 2313 O O . LEU A 1 292 ? 14.261 -9.233 5.332 1.00 39.41 292 LEU A O 1
ATOM 2317 N N . THR A 1 293 ? 14.676 -7.708 6.918 1.00 46.25 293 THR A N 1
ATOM 2318 C CA . THR A 1 293 ? 13.404 -7.836 7.605 1.00 46.25 293 THR A CA 1
ATOM 2319 C C . THR A 1 293 ? 12.412 -6.881 6.945 1.00 46.25 293 THR A C 1
ATOM 2321 O O . THR A 1 293 ? 12.758 -5.738 6.660 1.00 46.25 293 THR A O 1
ATOM 2324 N N . CYS A 1 294 ? 11.168 -7.341 6.769 1.00 45.25 294 CYS A N 1
ATOM 2325 C CA . CYS A 1 294 ? 9.981 -6.540 6.437 1.00 45.25 294 CYS A CA 1
ATOM 2326 C C . CYS A 1 294 ? 9.629 -6.406 4.938 1.00 45.25 294 CYS A C 1
ATOM 2328 O O . CYS A 1 294 ? 10.055 -5.489 4.246 1.00 45.25 294 CYS A O 1
ATOM 2330 N N . GLN A 1 295 ? 8.715 -7.263 4.470 1.00 45.00 295 GLN A N 1
ATOM 2331 C CA . GLN A 1 295 ? 7.648 -6.824 3.567 1.00 45.00 295 GLN A CA 1
ATOM 2332 C C . GLN A 1 295 ? 6.379 -6.703 4.414 1.00 45.00 295 GLN A C 1
ATOM 2334 O O . GLN A 1 295 ? 5.947 -7.679 5.026 1.00 45.00 295 GLN A O 1
ATOM 2339 N N . GLN A 1 296 ? 5.815 -5.500 4.506 1.00 53.28 296 GLN A N 1
ATOM 2340 C CA . GLN A 1 296 ? 4.526 -5.246 5.152 1.00 53.28 296 GLN A CA 1
ATOM 2341 C C . GLN A 1 296 ? 3.679 -4.387 4.207 1.00 53.28 296 GLN A C 1
ATOM 2343 O O . GLN A 1 296 ? 4.222 -3.479 3.566 1.00 53.28 296 GLN A O 1
ATOM 2348 N N . PRO A 1 297 ? 2.370 -4.650 4.087 1.00 48.28 297 PRO A N 1
ATOM 2349 C CA . PRO A 1 297 ? 1.489 -3.798 3.306 1.00 48.28 297 PRO A CA 1
ATOM 2350 C C . PRO A 1 297 ? 1.467 -2.378 3.883 1.00 48.28 297 PRO A C 1
ATOM 2352 O O . PRO A 1 297 ? 1.436 -2.167 5.091 1.00 48.28 297 PRO A O 1
ATOM 2355 N N . GLN A 1 298 ? 1.461 -1.374 3.006 1.00 51.66 298 GLN A N 1
ATOM 2356 C CA . GLN A 1 298 ? 1.451 0.043 3.405 1.00 51.66 298 GLN A CA 1
ATOM 2357 C C . GLN A 1 298 ? 0.132 0.457 4.099 1.00 51.66 298 GLN A C 1
ATOM 2359 O O . GLN A 1 298 ? 0.063 1.512 4.736 1.00 51.66 298 GLN A O 1
ATOM 2364 N N . GLU A 1 299 ? -0.912 -0.373 3.975 1.00 49.38 299 GLU A N 1
ATOM 2365 C CA . GLU A 1 299 ? -2.274 -0.139 4.476 1.00 49.38 299 GLU A CA 1
ATOM 2366 C C . GLU A 1 299 ? -2.360 -0.269 5.991 1.00 49.38 299 GLU A C 1
ATOM 2368 O O . GLU A 1 299 ? -3.040 0.541 6.608 1.00 49.38 299 GLU A O 1
ATOM 2373 N N . TYR A 1 300 ? -1.606 -1.174 6.617 1.00 58.53 300 TYR A N 1
ATOM 2374 C CA . TYR A 1 300 ? -1.532 -1.360 8.072 1.00 58.53 300 TYR A CA 1
ATOM 2375 C C . TYR A 1 300 ? -0.229 -2.078 8.433 1.00 58.53 300 TYR A C 1
ATOM 2377 O O . TYR A 1 300 ? 0.208 -2.963 7.700 1.00 58.53 300 TYR A O 1
ATOM 2385 N N . LEU A 1 301 ? 0.373 -1.737 9.576 1.00 72.00 301 LEU A N 1
ATOM 2386 C CA . LEU A 1 301 ? 1.432 -2.569 10.144 1.00 72.00 301 LEU A CA 1
ATOM 2387 C C . LEU A 1 301 ? 0.765 -3.789 10.793 1.00 72.00 301 LEU A C 1
ATOM 2389 O O . LEU A 1 301 ? 0.334 -3.737 11.941 1.00 72.00 301 LEU A O 1
ATOM 2393 N N . ILE A 1 302 ? 0.611 -4.864 10.021 1.00 80.75 302 ILE A N 1
ATOM 2394 C CA . ILE A 1 302 ? -0.144 -6.051 10.451 1.00 80.75 302 ILE A CA 1
ATOM 2395 C C . ILE A 1 302 ? 0.666 -6.881 11.437 1.00 80.75 302 ILE A C 1
ATOM 2397 O O . ILE A 1 302 ? 0.087 -7.522 12.309 1.00 80.75 302 ILE A O 1
ATOM 2401 N N . GLY A 1 303 ? 1.993 -6.896 11.315 1.00 84.75 303 GLY A N 1
ATOM 2402 C CA . GLY A 1 303 ? 2.823 -7.687 12.204 1.00 84.75 303 GLY A CA 1
ATOM 2403 C C . GLY A 1 303 ? 4.294 -7.310 12.210 1.00 84.75 303 GLY A C 1
ATOM 2404 O O . GLY A 1 303 ? 4.765 -6.445 11.472 1.00 84.75 303 GLY A O 1
ATOM 2405 N N . VAL A 1 304 ? 5.027 -8.005 13.073 1.00 84.50 304 VAL A N 1
ATOM 2406 C CA . VAL A 1 304 ? 6.464 -7.826 13.302 1.00 84.50 304 VAL A CA 1
ATOM 2407 C C . VAL A 1 304 ? 7.202 -9.137 13.025 1.00 84.50 304 VAL A C 1
ATOM 2409 O O . VAL A 1 304 ? 6.617 -10.203 13.231 1.00 84.50 304 VAL A O 1
ATOM 2412 N N . PRO A 1 305 ? 8.470 -9.110 12.573 1.00 83.50 305 PRO A N 1
ATOM 2413 C CA . PRO A 1 305 ? 9.236 -10.334 12.342 1.00 83.50 305 PRO A CA 1
ATOM 2414 C C . PRO A 1 305 ? 9.245 -11.246 13.577 1.00 83.50 305 PRO A C 1
ATOM 2416 O O . PRO A 1 305 ? 9.586 -10.815 14.685 1.00 83.50 305 PRO A O 1
ATOM 2419 N N . TYR A 1 306 ? 8.873 -12.515 13.404 1.00 84.06 306 TYR A N 1
ATOM 2420 C CA . TYR A 1 306 ? 8.789 -13.471 14.504 1.00 84.06 306 TYR A CA 1
ATOM 2421 C C . TYR A 1 306 ? 10.080 -14.284 14.628 1.00 84.06 306 TYR A C 1
ATOM 2423 O O . TYR A 1 306 ? 10.405 -15.126 13.794 1.00 84.06 306 TYR A O 1
ATOM 2431 N N . HIS A 1 307 ? 10.837 -14.018 15.692 1.00 75.38 307 HIS A N 1
ATOM 2432 C CA . HIS A 1 307 ? 12.238 -14.434 15.813 1.00 75.38 307 HIS A CA 1
ATOM 2433 C C . HIS A 1 307 ? 12.436 -15.925 16.132 1.00 75.38 307 HIS A C 1
ATOM 2435 O O . HIS A 1 307 ? 13.534 -16.443 15.948 1.00 75.38 307 HIS A O 1
ATOM 2441 N N . SER A 1 308 ? 11.404 -16.621 16.617 1.00 66.62 308 SER A N 1
ATOM 2442 C CA . SER A 1 308 ? 11.448 -18.068 16.885 1.00 66.62 308 SER A CA 1
ATOM 2443 C C . SER A 1 308 ? 11.013 -18.928 15.688 1.00 66.62 308 SER A C 1
ATOM 2445 O O . SER A 1 308 ? 11.074 -20.154 15.781 1.00 66.62 308 SER A O 1
ATOM 2447 N N . GLY A 1 309 ? 10.591 -18.304 14.579 1.00 62.22 309 GLY A N 1
ATOM 2448 C CA . GLY A 1 309 ? 10.311 -18.950 13.291 1.00 62.22 309 GLY A CA 1
ATOM 2449 C C . GLY A 1 309 ? 11.452 -18.761 12.289 1.00 62.22 309 GLY A C 1
ATOM 2450 O O . GLY A 1 309 ? 12.608 -18.597 12.679 1.00 62.22 309 GLY A O 1
ATOM 2451 N N . ASN A 1 310 ? 11.142 -18.763 10.988 1.00 70.94 310 ASN A N 1
ATOM 2452 C CA . ASN A 1 310 ? 12.065 -18.217 9.998 1.00 70.94 310 ASN A CA 1
ATOM 2453 C C . ASN A 1 310 ? 11.883 -16.686 9.971 1.00 70.94 310 ASN A C 1
ATOM 2455 O O . ASN A 1 310 ? 10.931 -16.204 9.350 1.00 70.94 310 ASN A O 1
ATOM 2459 N N . PRO A 1 311 ? 12.782 -15.901 10.599 1.00 61.34 311 PRO A N 1
ATOM 2460 C CA . PRO A 1 311 ? 12.583 -14.462 10.785 1.00 61.34 311 PRO A CA 1
ATOM 2461 C C . PRO A 1 311 ? 12.574 -13.676 9.468 1.00 61.34 311 PRO A C 1
ATOM 2463 O O . PRO A 1 311 ? 12.208 -12.503 9.459 1.00 61.34 311 PRO A O 1
ATOM 2466 N N . THR A 1 312 ? 12.976 -14.307 8.360 1.00 62.75 312 THR A N 1
ATOM 2467 C CA . THR A 1 312 ? 12.945 -13.699 7.024 1.00 62.75 312 THR A CA 1
ATOM 2468 C C . THR A 1 312 ? 11.543 -13.668 6.412 1.00 62.75 312 THR A C 1
ATOM 2470 O O . THR A 1 312 ? 11.301 -12.864 5.517 1.00 62.75 312 THR A O 1
ATOM 2473 N N . ILE A 1 313 ? 10.609 -14.512 6.876 1.00 75.44 313 ILE A N 1
ATOM 2474 C CA . ILE A 1 313 ? 9.299 -14.682 6.220 1.00 75.44 313 ILE A CA 1
ATOM 2475 C C . ILE A 1 313 ? 8.104 -14.834 7.172 1.00 75.44 313 ILE A C 1
ATOM 2477 O O . ILE A 1 313 ? 6.963 -14.724 6.714 1.00 75.44 313 ILE A O 1
ATOM 2481 N N . ASP A 1 314 ? 8.338 -15.106 8.458 1.00 86.25 314 ASP A N 1
ATOM 2482 C CA . ASP A 1 314 ? 7.280 -15.289 9.451 1.00 86.25 314 ASP A CA 1
ATOM 2483 C C . ASP A 1 314 ? 7.066 -14.001 10.253 1.00 86.25 314 ASP A C 1
ATOM 2485 O O . ASP A 1 314 ? 7.999 -13.430 10.825 1.00 86.25 314 ASP A O 1
ATOM 2489 N N . PHE A 1 315 ? 5.812 -13.564 10.335 1.00 88.38 315 PHE A N 1
ATOM 2490 C CA . PHE A 1 315 ? 5.410 -12.340 11.016 1.00 88.38 315 PHE A CA 1
ATOM 2491 C C . PHE A 1 315 ? 4.393 -12.658 12.107 1.00 88.38 315 PHE A C 1
ATOM 2493 O O . PHE A 1 315 ? 3.383 -13.309 11.850 1.00 88.38 315 PHE A O 1
ATOM 2500 N N . LYS A 1 316 ? 4.635 -12.180 13.327 1.00 91.00 316 LYS A N 1
ATOM 2501 C CA . LYS A 1 316 ? 3.651 -12.214 14.410 1.00 91.00 316 LYS A CA 1
ATOM 2502 C C . LYS A 1 316 ? 2.698 -11.043 14.223 1.00 91.00 316 LYS A C 1
ATOM 2504 O O . LYS A 1 316 ? 3.152 -9.901 14.180 1.00 91.00 316 LYS A O 1
ATOM 2509 N N . VAL A 1 317 ? 1.406 -11.327 14.104 1.00 89.56 317 VAL A N 1
ATOM 2510 C CA . VAL A 1 317 ? 0.365 -10.303 13.981 1.00 89.56 317 VAL A CA 1
ATOM 2511 C C . VAL A 1 317 ? 0.355 -9.428 15.235 1.00 89.56 317 VAL A C 1
ATOM 2513 O O . VAL A 1 317 ? 0.493 -9.937 16.343 1.00 89.56 317 VAL A O 1
ATOM 2516 N N . THR A 1 318 ? 0.191 -8.118 15.068 1.00 85.31 318 THR A N 1
ATOM 2517 C CA . THR A 1 318 ? 0.093 -7.136 16.154 1.00 85.31 318 THR A CA 1
ATOM 2518 C C . THR A 1 318 ? -1.228 -6.384 16.062 1.00 85.31 318 THR A C 1
ATOM 2520 O O . THR A 1 318 ? -1.615 -5.959 14.979 1.00 85.31 318 THR A O 1
ATOM 2523 N N . LEU A 1 319 ? -1.900 -6.170 17.194 1.00 77.06 319 LEU A N 1
ATOM 2524 C CA . LEU A 1 319 ? -3.197 -5.477 17.264 1.00 77.06 319 LEU A CA 1
ATOM 2525 C C . LEU A 1 319 ? -3.059 -3.967 17.516 1.00 77.06 319 LEU A C 1
ATOM 2527 O O . LEU A 1 319 ? -3.935 -3.352 18.112 1.00 77.06 319 LEU A O 1
ATOM 2531 N N . ASN A 1 320 ? -1.953 -3.361 17.080 1.00 67.12 320 ASN A N 1
ATOM 2532 C CA . ASN A 1 320 ? -1.631 -1.977 17.441 1.00 67.12 320 ASN A CA 1
ATOM 2533 C C . ASN A 1 320 ? -2.640 -0.950 16.896 1.00 67.12 320 ASN A C 1
ATOM 2535 O O . ASN A 1 320 ? -2.797 0.102 17.503 1.00 67.12 320 ASN A O 1
ATOM 2539 N N . ASP A 1 321 ? -3.323 -1.260 15.786 1.00 62.62 321 ASP A N 1
ATOM 2540 C CA . ASP A 1 321 ? -4.128 -0.284 15.037 1.00 62.62 321 ASP A CA 1
ATOM 2541 C C . ASP A 1 321 ? -5.543 -0.781 14.668 1.00 62.62 321 ASP A C 1
ATOM 2543 O O . ASP A 1 321 ? -6.187 -0.206 13.785 1.00 62.62 321 ASP A O 1
ATOM 2547 N N . GLY A 1 322 ? -6.044 -1.841 15.320 1.00 74.69 322 GLY A N 1
ATOM 2548 C CA . GLY A 1 322 ? -7.449 -2.251 15.203 1.00 74.69 322 GLY A CA 1
ATOM 2549 C C . GLY A 1 322 ? -7.718 -3.756 15.149 1.00 74.69 322 GLY A C 1
ATOM 2550 O O . GLY A 1 322 ? -6.863 -4.594 15.435 1.00 74.69 322 GLY A O 1
ATOM 2551 N N . LEU A 1 323 ? -8.957 -4.090 14.775 1.00 82.94 323 LEU A N 1
ATOM 2552 C CA . LEU A 1 323 ? -9.448 -5.461 14.637 1.00 82.94 323 LEU A CA 1
ATOM 2553 C C . LEU A 1 323 ? -8.994 -6.075 13.305 1.00 82.94 323 LEU A C 1
ATOM 2555 O O . LEU A 1 323 ? -9.330 -5.571 12.234 1.00 82.94 323 LEU A O 1
ATOM 2559 N N . ILE A 1 324 ? -8.288 -7.205 13.374 1.00 86.56 324 ILE A N 1
ATOM 2560 C CA . ILE A 1 324 ? -7.850 -7.968 12.198 1.00 86.56 324 ILE A CA 1
ATOM 2561 C C . ILE A 1 324 ? -8.741 -9.200 12.035 1.00 86.56 324 ILE A C 1
ATOM 2563 O O . ILE A 1 324 ? -8.894 -10.000 12.959 1.00 86.56 324 ILE A O 1
ATOM 2567 N N . GLU A 1 325 ? -9.303 -9.373 10.840 1.00 88.94 325 GLU A N 1
ATOM 2568 C CA . GLU A 1 325 ? -10.084 -10.550 10.467 1.00 88.94 325 GLU A CA 1
ATOM 2569 C C . GLU A 1 325 ? -9.450 -11.269 9.274 1.00 88.94 325 GLU A C 1
ATOM 2571 O O . GLU A 1 325 ? -8.973 -10.639 8.330 1.00 88.94 325 GLU A O 1
ATOM 2576 N N . PHE A 1 326 ? -9.481 -12.601 9.301 1.00 88.88 326 PHE A N 1
ATOM 2577 C CA . PHE A 1 326 ? -9.044 -13.435 8.187 1.00 88.88 326 PHE A CA 1
ATOM 2578 C C . PHE A 1 326 ? -10.264 -13.943 7.428 1.00 88.88 326 PHE A C 1
ATOM 2580 O O . PHE A 1 326 ? -11.173 -14.531 8.014 1.0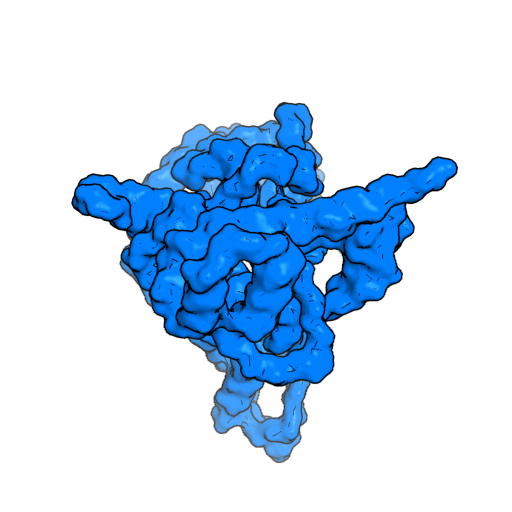0 88.88 326 PHE A O 1
ATOM 2587 N N . VAL A 1 327 ? -10.269 -13.718 6.118 1.00 87.06 327 VAL A N 1
ATOM 2588 C CA . VAL A 1 327 ? -11.299 -14.215 5.203 1.00 87.06 327 VAL A CA 1
ATOM 2589 C C . VAL A 1 327 ? -10.701 -15.370 4.412 1.00 87.06 327 VAL A C 1
ATOM 2591 O O . VAL A 1 327 ? -9.573 -15.259 3.927 1.00 87.06 327 VAL A O 1
ATOM 2594 N N . ASP A 1 328 ? -11.438 -16.474 4.291 1.00 86.38 328 ASP A N 1
ATOM 2595 C CA . ASP A 1 328 ? -10.994 -17.616 3.492 1.00 86.38 328 ASP A CA 1
ATOM 2596 C C . ASP A 1 328 ? -10.754 -17.174 2.038 1.00 86.38 328 ASP A C 1
ATOM 2598 O O . ASP A 1 328 ? -11.536 -16.431 1.440 1.00 86.38 328 ASP A O 1
ATOM 2602 N N . VAL A 1 329 ? -9.648 -17.626 1.450 1.00 79.06 329 VAL A N 1
ATOM 2603 C CA . VAL A 1 329 ? -9.280 -17.293 0.071 1.00 79.06 329 VAL A CA 1
ATOM 2604 C C . VAL A 1 329 ? -10.322 -17.833 -0.913 1.00 79.06 329 VAL A C 1
ATOM 2606 O O . VAL A 1 329 ? -10.483 -17.264 -1.986 1.00 79.06 329 VAL A O 1
ATOM 2609 N N . LEU A 1 330 ? -11.061 -18.889 -0.566 1.00 75.44 330 LEU A N 1
ATOM 2610 C CA . LEU A 1 330 ? -12.070 -19.479 -1.452 1.00 75.44 330 LEU A CA 1
ATOM 2611 C C . LEU A 1 330 ? -13.421 -18.748 -1.446 1.00 75.44 330 LEU A C 1
ATOM 2613 O O . LEU A 1 330 ? -14.248 -19.009 -2.321 1.00 75.44 330 LEU A O 1
ATOM 2617 N N . SER A 1 331 ? -13.670 -17.832 -0.505 1.00 66.75 331 SER A N 1
ATOM 2618 C CA . SER A 1 331 ? -14.897 -17.032 -0.516 1.00 66.75 331 SER A CA 1
ATOM 2619 C C . SER A 1 331 ? -14.729 -15.849 -1.475 1.00 66.75 331 SER A C 1
ATOM 2621 O O . SER A 1 331 ? -14.245 -14.775 -1.105 1.00 66.75 331 SER A O 1
ATOM 2623 N N . ASP A 1 332 ? -15.092 -16.078 -2.734 1.00 54.72 332 ASP A N 1
ATOM 2624 C CA . ASP A 1 332 ? -15.062 -15.090 -3.820 1.00 54.72 332 ASP A CA 1
ATOM 2625 C C . ASP A 1 332 ? -16.323 -14.223 -3.899 1.00 54.72 332 ASP A C 1
ATOM 2627 O O . ASP A 1 332 ? -16.526 -13.524 -4.890 1.00 54.72 332 ASP A O 1
ATOM 2631 N N . GLU A 1 333 ? -17.172 -14.224 -2.868 1.00 55.22 333 GLU A N 1
ATOM 2632 C CA . GLU A 1 333 ? -18.355 -13.371 -2.894 1.00 55.22 333 GLU A CA 1
ATOM 2633 C C . GLU A 1 333 ? -17.951 -11.887 -2.854 1.00 55.22 333 GLU A C 1
ATOM 2635 O O . GLU A 1 333 ? -17.267 -11.452 -1.919 1.00 55.22 333 GLU A O 1
ATOM 2640 N N . PRO A 1 334 ? -18.333 -11.098 -3.879 1.00 46.38 334 PRO A N 1
ATOM 2641 C CA . PRO A 1 334 ? -18.149 -9.660 -3.858 1.00 46.38 334 PRO A CA 1
ATOM 2642 C C . PRO A 1 334 ? -19.091 -9.092 -2.800 1.00 46.38 334 PRO A C 1
ATOM 2644 O O . PRO A 1 334 ? -20.310 -9.193 -2.918 1.00 46.38 334 PRO A O 1
ATOM 2647 N N . SER A 1 335 ? -18.518 -8.525 -1.748 1.00 44.50 335 SER A N 1
ATOM 2648 C CA . SER A 1 335 ? -19.269 -7.914 -0.662 1.00 44.50 335 SER A CA 1
ATOM 2649 C C . SER A 1 335 ? -19.161 -6.389 -0.721 1.00 44.50 335 SER A C 1
ATOM 2651 O O . SER A 1 335 ? -18.097 -5.817 -0.973 1.00 44.50 335 SER A O 1
ATOM 2653 N N . ASP A 1 336 ? -20.311 -5.751 -0.536 1.00 35.66 336 ASP A N 1
ATOM 2654 C CA . ASP A 1 336 ? -20.524 -4.303 -0.556 1.00 35.66 336 ASP A CA 1
ATOM 2655 C C . ASP A 1 336 ? -20.062 -3.632 0.776 1.00 35.66 336 ASP A C 1
ATOM 2657 O O . ASP A 1 336 ? -19.813 -4.345 1.732 1.00 35.66 336 ASP A O 1
ATOM 2661 N N . PRO A 1 337 ? -19.873 -2.293 0.862 1.00 38.72 337 PRO A N 1
ATOM 2662 C CA . PRO A 1 337 ? -19.139 -1.523 1.916 1.00 38.72 337 PRO A CA 1
ATOM 2663 C C . PRO A 1 337 ? -19.568 -1.615 3.419 1.00 38.72 337 PRO A C 1
ATOM 2665 O O . PRO A 1 337 ? -20.740 -1.567 3.713 1.00 38.72 337 PRO A O 1
ATOM 2668 N N . THR A 1 338 ? -18.764 -1.650 4.500 1.00 53.75 338 THR A N 1
ATOM 2669 C CA . THR A 1 338 ? -17.854 -0.637 5.137 1.00 53.75 338 THR A CA 1
ATOM 2670 C C . THR A 1 338 ? -17.153 -1.268 6.385 1.00 53.75 338 THR A C 1
ATOM 2672 O O . THR A 1 338 ? -17.467 -2.390 6.738 1.00 53.75 338 THR A O 1
ATOM 2675 N N . TRP A 1 339 ? -16.210 -0.581 7.066 1.00 67.94 339 TRP A N 1
ATOM 2676 C CA . TRP A 1 339 ? -15.364 -0.992 8.237 1.00 67.94 339 TRP A CA 1
ATOM 2677 C C . TRP A 1 339 ? -14.458 -2.222 8.110 1.00 67.94 339 TRP A C 1
ATOM 2679 O O . TRP A 1 339 ? -13.336 -2.198 8.610 1.00 67.94 339 TRP A O 1
ATOM 2689 N N . ARG A 1 340 ? -14.891 -3.278 7.429 1.00 84.88 340 ARG A N 1
ATOM 2690 C CA . ARG A 1 340 ? -14.105 -4.503 7.238 1.00 84.88 340 ARG A CA 1
ATOM 2691 C C . ARG A 1 340 ? -13.378 -4.444 5.897 1.00 84.88 340 ARG A C 1
ATOM 2693 O O . ARG A 1 340 ? -13.713 -5.161 4.956 1.00 84.88 340 ARG A O 1
ATOM 2700 N N . TYR A 1 341 ? -12.410 -3.533 5.800 1.00 85.56 341 TYR A N 1
ATOM 2701 C CA . TYR A 1 341 ? -11.639 -3.323 4.573 1.00 85.56 341 TYR A CA 1
ATOM 2702 C C . TYR A 1 341 ? -10.760 -4.534 4.244 1.00 85.56 341 TYR A C 1
ATOM 2704 O O . TYR A 1 341 ? -9.942 -4.976 5.053 1.00 85.56 341 TYR A O 1
ATOM 2712 N N . ARG A 1 342 ? -10.910 -5.060 3.027 1.00 86.88 342 ARG A N 1
ATOM 2713 C CA . ARG A 1 342 ? -10.102 -6.159 2.506 1.00 86.88 342 ARG A CA 1
ATOM 2714 C C . ARG A 1 342 ? -8.819 -5.606 1.893 1.00 86.88 342 ARG A C 1
ATOM 2716 O O . ARG A 1 342 ? -8.847 -4.980 0.838 1.00 86.88 342 ARG A O 1
ATOM 2723 N N . LEU A 1 343 ? -7.689 -5.942 2.510 1.00 85.12 343 LEU A N 1
ATOM 2724 C CA . LEU A 1 343 ? -6.353 -5.575 2.019 1.00 85.12 343 LEU A CA 1
ATOM 2725 C C . LEU A 1 343 ? -6.020 -6.211 0.662 1.00 85.12 343 LEU A C 1
ATOM 2727 O O . LEU A 1 343 ? -5.250 -5.672 -0.124 1.00 85.12 343 LEU A O 1
ATOM 2731 N N . GLY A 1 344 ? -6.607 -7.377 0.383 1.00 85.31 344 GLY A N 1
ATOM 2732 C CA . GLY A 1 344 ? -6.315 -8.170 -0.811 1.00 85.31 344 GLY A CA 1
ATOM 2733 C C . GLY A 1 344 ? -5.080 -9.060 -0.671 1.00 85.31 344 GLY A C 1
ATOM 2734 O O . GLY A 1 344 ? -4.818 -9.853 -1.566 1.00 85.31 344 GLY A O 1
ATOM 2735 N N . ASP A 1 345 ? -4.361 -8.999 0.449 1.00 87.19 345 ASP A N 1
ATOM 2736 C CA . ASP A 1 345 ? -3.229 -9.885 0.719 1.00 87.19 345 ASP A CA 1
ATOM 2737 C C . ASP A 1 345 ? -3.705 -11.284 1.136 1.00 87.19 345 ASP A C 1
ATOM 2739 O O . ASP A 1 345 ? -4.591 -11.445 1.979 1.00 87.19 345 ASP A O 1
ATOM 2743 N N . ALA A 1 346 ? -3.101 -12.308 0.541 1.00 88.81 346 ALA A N 1
ATOM 2744 C CA . ALA A 1 346 ? -3.239 -13.698 0.936 1.00 88.81 346 ALA A CA 1
ATOM 2745 C C . ALA A 1 346 ? -2.071 -14.081 1.848 1.00 88.81 346 ALA A C 1
ATOM 2747 O O . ALA A 1 346 ? -0.897 -13.890 1.513 1.00 88.81 346 ALA A O 1
ATOM 2748 N N . VAL A 1 347 ? -2.402 -14.660 2.999 1.00 92.31 347 VAL A N 1
ATOM 2749 C CA . VAL A 1 347 ? -1.434 -15.075 4.016 1.00 92.31 347 VAL A CA 1
ATOM 2750 C C . VAL A 1 347 ? -1.709 -16.508 4.455 1.00 92.31 347 VAL A C 1
ATOM 2752 O O . VAL A 1 347 ? -2.847 -16.972 4.436 1.00 92.31 347 VAL A O 1
ATOM 2755 N N . ALA A 1 348 ? -0.662 -17.215 4.868 1.00 91.94 348 ALA A N 1
ATOM 2756 C CA . ALA A 1 348 ? -0.757 -18.539 5.463 1.00 91.94 348 ALA A CA 1
ATOM 2757 C C . ALA A 1 348 ? -0.509 -18.442 6.972 1.00 91.94 348 ALA A C 1
ATOM 2759 O O . ALA A 1 348 ? 0.559 -17.998 7.391 1.00 91.94 348 ALA A O 1
ATOM 2760 N N . VAL A 1 349 ? -1.464 -18.893 7.789 1.00 93.38 349 VAL A N 1
ATOM 2761 C CA . VAL A 1 349 ? -1.268 -19.012 9.241 1.00 93.38 349 VAL A CA 1
ATOM 2762 C C . VAL A 1 349 ? -0.348 -20.203 9.513 1.00 93.38 349 VAL A C 1
ATOM 2764 O O . VAL A 1 349 ? -0.667 -21.338 9.161 1.00 93.38 349 VAL A O 1
ATOM 2767 N N . LYS A 1 350 ? 0.816 -19.947 10.112 1.00 93.62 350 LYS A N 1
ATOM 2768 C CA . LYS A 1 350 ? 1.836 -20.959 10.437 1.00 93.62 350 LYS A CA 1
ATOM 2769 C C . LYS A 1 350 ? 1.684 -21.522 11.844 1.00 93.62 350 LYS A C 1
ATOM 2771 O O . LYS A 1 350 ? 2.114 -22.641 12.104 1.00 93.62 350 LYS A O 1
ATOM 2776 N N . GLY A 1 351 ? 1.073 -20.757 12.739 1.00 93.25 351 GLY A N 1
ATOM 2777 C CA . GLY A 1 351 ? 0.858 -21.147 14.122 1.00 93.25 351 GLY A CA 1
ATOM 2778 C C . GLY A 1 351 ? 0.498 -19.946 14.980 1.00 93.25 351 GLY A C 1
ATOM 2779 O O . GLY A 1 351 ? 0.017 -18.933 14.474 1.00 93.25 351 GLY A O 1
ATOM 2780 N N . PHE A 1 352 ? 0.763 -20.071 16.274 1.00 93.31 352 PHE A N 1
ATOM 2781 C CA . PHE A 1 352 ? 0.531 -19.028 17.263 1.00 93.31 352 PHE A CA 1
ATOM 2782 C C . PHE A 1 352 ? 1.809 -18.802 18.057 1.00 93.31 352 PHE A C 1
ATOM 2784 O O . PHE A 1 352 ? 2.552 -19.747 18.342 1.00 93.31 352 PHE A O 1
ATOM 2791 N N . ALA A 1 353 ? 2.073 -17.547 18.381 1.00 88.94 353 ALA A N 1
ATOM 2792 C CA . ALA A 1 353 ? 3.239 -17.165 19.137 1.00 88.94 353 ALA A CA 1
ATOM 2793 C C . ALA A 1 353 ? 3.125 -17.671 20.583 1.00 88.94 353 ALA A C 1
ATOM 2795 O O . ALA A 1 353 ? 2.058 -17.637 21.189 1.00 88.94 353 ALA A O 1
ATOM 2796 N N . LEU A 1 354 ? 4.222 -18.195 21.131 1.00 89.38 354 LEU A N 1
ATOM 2797 C CA . LEU A 1 354 ? 4.213 -18.836 22.454 1.00 89.38 354 LEU A CA 1
ATOM 2798 C C . LEU A 1 354 ? 4.012 -17.853 23.616 1.00 89.38 354 LEU A C 1
ATOM 2800 O O . LEU A 1 354 ? 3.614 -18.267 24.701 1.00 89.38 354 LEU A O 1
ATOM 2804 N N . ASP A 1 355 ? 4.352 -16.586 23.407 1.00 88.06 355 ASP A N 1
ATOM 2805 C CA . ASP A 1 355 ? 4.354 -15.531 24.415 1.00 88.06 355 ASP A CA 1
ATOM 2806 C C . ASP A 1 355 ? 2.960 -14.946 24.658 1.00 88.06 355 ASP A C 1
ATOM 2808 O O . ASP A 1 355 ? 2.561 -14.799 25.811 1.00 88.06 355 ASP A O 1
ATOM 2812 N N . ASP A 1 356 ? 2.213 -14.652 23.596 1.00 86.38 356 ASP A N 1
ATOM 2813 C CA . ASP A 1 356 ? 0.910 -13.975 23.671 1.00 86.38 356 ASP A CA 1
ATOM 2814 C C . ASP A 1 356 ? -0.218 -14.708 22.926 1.00 86.38 356 ASP A C 1
ATOM 2816 O O . ASP A 1 356 ? -1.369 -14.280 22.969 1.00 86.38 356 ASP A O 1
ATOM 2820 N N . GLY A 1 357 ? 0.080 -15.828 22.262 1.00 89.62 357 GLY A N 1
ATOM 2821 C CA . GLY A 1 357 ? -0.899 -16.576 21.477 1.00 89.62 357 GLY A CA 1
ATOM 2822 C C . GLY A 1 357 ? -1.294 -15.895 20.167 1.00 89.62 357 GLY A C 1
ATOM 2823 O O . GLY A 1 357 ? -2.244 -16.346 19.529 1.00 89.62 357 GLY A O 1
ATOM 2824 N N . MET A 1 358 ? -0.601 -14.836 19.739 1.00 89.75 358 MET A N 1
ATOM 2825 C CA . MET A 1 358 ? -0.956 -14.099 18.526 1.00 89.75 358 MET A CA 1
ATOM 2826 C C . MET A 1 358 ? -0.643 -14.917 17.268 1.00 89.75 358 MET A C 1
ATOM 2828 O O . MET A 1 358 ? 0.360 -15.638 17.239 1.00 89.75 358 MET A O 1
ATOM 2832 N N . PRO A 1 359 ? -1.466 -14.833 16.205 1.00 91.88 359 PRO A N 1
ATOM 2833 C CA . PRO A 1 359 ? -1.213 -15.576 14.979 1.00 91.88 359 PRO A CA 1
ATOM 2834 C C . PRO A 1 359 ? 0.152 -15.230 14.381 1.00 91.88 359 PRO A C 1
ATOM 2836 O O . PRO A 1 359 ? 0.518 -14.061 14.254 1.00 91.88 359 PRO A O 1
ATOM 2839 N N . VAL A 1 360 ? 0.886 -16.257 13.965 1.00 91.62 360 VAL A N 1
ATOM 2840 C CA . VAL A 1 360 ? 2.095 -16.114 13.153 1.00 91.62 360 VAL A CA 1
ATOM 2841 C C . VAL A 1 360 ? 1.714 -16.420 11.715 1.00 91.62 360 VAL A C 1
ATOM 2843 O O . VAL A 1 360 ? 1.228 -17.513 11.411 1.00 91.62 360 VAL A O 1
ATOM 2846 N N . ILE A 1 361 ? 1.909 -15.447 10.837 1.00 93.19 361 ILE A N 1
ATOM 2847 C CA . ILE A 1 361 ? 1.509 -15.496 9.437 1.00 93.19 361 ILE A CA 1
ATOM 2848 C C . ILE A 1 361 ? 2.720 -15.399 8.517 1.00 93.19 361 ILE A C 1
ATOM 2850 O O . ILE A 1 361 ? 3.735 -14.787 8.838 1.00 93.19 361 ILE A O 1
ATOM 2854 N N . ASN A 1 362 ? 2.579 -15.985 7.339 1.00 90.81 362 ASN A N 1
ATOM 2855 C CA . ASN A 1 362 ? 3.532 -15.885 6.250 1.00 90.81 362 ASN A CA 1
ATOM 2856 C C . ASN A 1 362 ? 2.824 -15.284 5.033 1.00 90.81 362 ASN A C 1
ATOM 2858 O O . ASN A 1 362 ? 1.745 -15.748 4.656 1.00 90.81 362 ASN A O 1
ATOM 2862 N N . TYR A 1 363 ? 3.412 -14.247 4.439 1.00 88.25 363 TYR A N 1
ATOM 2863 C CA . TYR A 1 363 ? 2.873 -13.636 3.227 1.00 88.25 363 TYR A CA 1
ATOM 2864 C C . TYR A 1 363 ? 2.970 -14.613 2.050 1.00 88.25 363 TYR A C 1
ATOM 2866 O O . TYR A 1 363 ? 4.012 -15.236 1.850 1.00 88.25 363 TYR A O 1
ATOM 2874 N N . VAL A 1 364 ? 1.883 -14.749 1.285 1.00 88.00 364 VAL A N 1
ATOM 2875 C CA . VAL A 1 364 ? 1.831 -15.630 0.111 1.00 88.00 364 VAL A CA 1
ATOM 2876 C C . VAL A 1 364 ? 1.864 -14.803 -1.171 1.00 88.00 364 VAL A C 1
ATOM 2878 O O . VAL A 1 364 ? 2.768 -14.981 -1.980 1.00 88.00 364 VAL A O 1
ATOM 2881 N N . HIS A 1 365 ? 0.872 -13.935 -1.374 1.00 84.31 365 HIS A N 1
ATOM 2882 C CA . HIS A 1 365 ? 0.765 -13.045 -2.537 1.00 84.31 365 HIS A CA 1
ATOM 2883 C C . HIS A 1 365 ? -0.321 -11.985 -2.305 1.00 84.31 365 HIS A C 1
ATOM 2885 O O . HIS A 1 365 ? -1.126 -12.117 -1.384 1.00 84.31 365 HIS A O 1
ATOM 2891 N N . ARG A 1 366 ? -0.393 -10.962 -3.161 1.00 81.88 366 ARG A N 1
ATOM 2892 C CA . ARG A 1 366 ? -1.494 -9.990 -3.198 1.00 81.88 366 ARG A CA 1
ATOM 2893 C C . ARG A 1 366 ? -2.443 -10.350 -4.338 1.00 81.88 366 ARG A C 1
ATOM 2895 O O . ARG A 1 366 ? -2.022 -10.582 -5.466 1.00 81.88 366 ARG A O 1
ATOM 2902 N N . ARG A 1 367 ? -3.735 -10.471 -4.043 1.00 77.19 367 ARG A N 1
ATOM 2903 C CA . ARG A 1 367 ? -4.762 -10.860 -5.015 1.00 77.19 367 ARG A CA 1
ATOM 2904 C C . ARG A 1 367 ? -4.963 -9.746 -6.043 1.00 77.19 367 ARG A C 1
ATOM 2906 O O . ARG A 1 367 ? -5.153 -8.591 -5.676 1.00 77.19 367 ARG A O 1
ATOM 2913 N N . GLY A 1 368 ? -5.026 -10.122 -7.320 1.00 68.38 368 GLY A N 1
ATOM 2914 C CA . GLY A 1 368 ? -5.254 -9.188 -8.430 1.00 68.38 368 GLY A CA 1
ATOM 2915 C C . GLY A 1 368 ? -3.991 -8.482 -8.928 1.00 68.38 368 GLY A C 1
ATOM 2916 O O . GLY A 1 368 ? -4.077 -7.706 -9.876 1.00 68.38 368 GLY A O 1
ATOM 2917 N N . GLU A 1 369 ? -2.836 -8.774 -8.328 1.00 61.06 369 GLU A N 1
ATOM 2918 C CA . GLU A 1 369 ? -1.521 -8.369 -8.815 1.00 61.06 369 GLU A CA 1
ATOM 2919 C C . GLU A 1 369 ? -0.818 -9.618 -9.365 1.00 61.06 369 GLU A C 1
ATOM 2921 O O . GLU A 1 369 ? -0.699 -10.630 -8.672 1.00 61.06 369 GLU A O 1
ATOM 2926 N N . SER A 1 370 ? -0.398 -9.569 -10.630 1.00 48.50 370 SER A N 1
ATOM 2927 C CA . SER A 1 370 ? 0.238 -10.702 -11.324 1.00 48.50 370 SER A CA 1
ATOM 2928 C C . SER A 1 370 ? 1.762 -10.746 -11.120 1.00 48.50 370 SER A C 1
ATOM 2930 O O . SER A 1 370 ? 2.466 -11.410 -11.878 1.00 48.50 370 SER A O 1
ATOM 2932 N N . GLY A 1 371 ? 2.258 -10.123 -10.045 1.00 51.25 371 GLY A N 1
ATOM 2933 C CA . GLY A 1 371 ? 3.661 -10.119 -9.639 1.00 51.25 371 GLY A CA 1
ATOM 2934 C C . GLY A 1 371 ? 3.950 -9.127 -8.504 1.00 51.25 371 GLY A C 1
ATOM 2935 O O . GLY A 1 371 ? 3.043 -8.722 -7.782 1.00 51.25 371 GLY A O 1
ATOM 2936 N N . SER A 1 372 ? 5.235 -8.846 -8.241 1.00 54.91 372 SER A N 1
ATOM 2937 C CA . SER A 1 372 ? 5.699 -8.244 -6.972 1.00 54.91 372 SER A CA 1
ATOM 2938 C C . SER A 1 372 ? 5.071 -6.873 -6.675 1.00 54.91 372 SER A C 1
ATOM 2940 O O . SER A 1 372 ? 4.734 -6.138 -7.589 1.00 54.91 372 SER A O 1
ATOM 2942 N N . SER A 1 373 ? 5.040 -6.462 -5.400 1.00 51.78 373 SER A N 1
ATOM 2943 C CA . SER A 1 373 ? 4.448 -5.207 -4.870 1.00 51.78 373 SER A CA 1
ATOM 2944 C C . SER A 1 373 ? 4.991 -3.872 -5.431 1.00 51.78 373 SER A C 1
ATOM 2946 O O . SER A 1 373 ? 4.669 -2.799 -4.922 1.00 51.78 373 SER A O 1
ATOM 2948 N N . LEU A 1 374 ? 5.866 -3.940 -6.431 1.00 53.69 374 LEU A N 1
ATOM 2949 C CA . LEU A 1 374 ? 6.466 -2.828 -7.171 1.00 53.69 374 LEU A CA 1
ATOM 2950 C C . LEU A 1 374 ? 6.248 -2.982 -8.679 1.00 53.69 374 LEU A C 1
ATOM 2952 O O . LEU A 1 374 ? 6.881 -2.282 -9.469 1.00 53.69 374 LEU A O 1
ATOM 2956 N N . GLU A 1 375 ? 5.397 -3.919 -9.099 1.00 58.66 375 GLU A N 1
ATOM 2957 C CA . GLU A 1 375 ? 4.981 -3.995 -10.483 1.00 58.66 375 GLU A CA 1
ATOM 2958 C C . GLU A 1 375 ? 4.272 -2.706 -10.839 1.00 58.66 375 GLU A C 1
ATOM 2960 O O . GLU A 1 375 ? 3.211 -2.342 -10.335 1.00 58.66 375 GLU A O 1
ATOM 2965 N N . THR A 1 376 ? 4.945 -1.986 -11.720 1.00 64.69 376 THR A N 1
ATOM 2966 C CA . THR A 1 376 ? 4.530 -0.691 -12.205 1.00 64.69 376 THR A CA 1
ATOM 2967 C C . THR A 1 376 ? 3.265 -0.793 -13.039 1.00 64.69 376 THR A C 1
ATOM 2969 O O . THR A 1 376 ? 2.671 0.238 -13.302 1.00 64.69 376 THR A O 1
ATOM 2972 N N . CYS A 1 377 ? 2.835 -1.987 -13.456 1.00 75.88 377 CYS A N 1
ATOM 2973 C CA . CYS A 1 377 ? 1.685 -2.197 -14.327 1.00 75.88 377 CYS A CA 1
ATOM 2974 C C . CYS A 1 377 ? 0.860 -3.401 -13.872 1.00 75.88 377 CYS A C 1
ATOM 2976 O O . CYS A 1 377 ? 1.403 -4.454 -13.556 1.00 75.88 377 CYS A O 1
ATOM 2978 N N . THR A 1 378 ? -0.459 -3.275 -13.941 1.00 81.06 378 THR A N 1
ATOM 2979 C CA . THR A 1 378 ? -1.387 -4.402 -13.835 1.00 81.06 378 THR A CA 1
ATOM 2980 C C . THR A 1 378 ? -1.309 -5.290 -15.080 1.00 81.06 378 THR A C 1
ATOM 2982 O O . THR A 1 378 ? -1.003 -4.822 -16.181 1.00 81.06 378 THR A O 1
ATOM 2985 N N . GLU A 1 379 ? -1.699 -6.561 -14.952 1.00 84.19 379 GLU A N 1
ATOM 2986 C CA . GLU A 1 379 ? -1.827 -7.470 -16.102 1.00 84.19 379 GLU A CA 1
ATOM 2987 C C . GLU A 1 379 ? -2.715 -6.874 -17.202 1.00 84.19 379 GLU A C 1
ATOM 2989 O O . GLU A 1 379 ? -2.406 -6.983 -18.388 1.00 84.19 379 GLU A O 1
ATOM 2994 N N . SER A 1 380 ? -3.795 -6.185 -16.821 1.00 85.25 380 SER A N 1
ATOM 2995 C CA . SER A 1 380 ? -4.699 -5.545 -17.777 1.00 85.25 380 SER A CA 1
ATOM 2996 C C . SER A 1 380 ? -4.046 -4.398 -18.553 1.00 85.25 380 SER A C 1
ATOM 2998 O O . SER A 1 380 ? -4.339 -4.231 -19.737 1.00 85.25 380 SER A O 1
ATOM 3000 N N . GLU A 1 381 ? -3.143 -3.638 -17.928 1.00 88.81 381 GLU A N 1
ATOM 3001 C CA . GLU A 1 381 ? -2.380 -2.567 -18.581 1.00 88.81 381 GLU A CA 1
ATOM 3002 C C . GLU A 1 381 ? -1.334 -3.154 -19.531 1.00 88.81 381 GLU A C 1
ATOM 3004 O O . GLU A 1 381 ? -1.296 -2.764 -20.697 1.00 88.81 381 GLU A O 1
ATOM 3009 N N . LEU A 1 382 ? -0.570 -4.158 -19.083 1.00 92.12 382 LEU A N 1
ATOM 3010 C CA . LEU A 1 382 ? 0.405 -4.874 -19.915 1.00 92.12 382 LEU A CA 1
ATOM 3011 C C . LEU A 1 382 ? -0.265 -5.525 -21.132 1.00 92.12 382 LEU A C 1
ATOM 3013 O O . LEU A 1 382 ? 0.196 -5.364 -22.262 1.00 92.12 382 LEU A O 1
ATOM 3017 N N . THR A 1 383 ? -1.396 -6.198 -20.909 1.00 93.31 383 THR A N 1
ATOM 3018 C CA . THR A 1 383 ? -2.208 -6.834 -21.954 1.00 93.31 383 THR A CA 1
ATOM 3019 C C . THR A 1 383 ? -2.756 -5.801 -22.933 1.00 93.31 383 THR A C 1
ATOM 3021 O O . THR A 1 383 ? -2.666 -5.978 -24.148 1.00 93.31 383 THR A O 1
ATOM 3024 N N . SER A 1 384 ? -3.297 -4.690 -22.429 1.00 93.69 384 SER A N 1
ATOM 3025 C CA . SER A 1 384 ? -3.830 -3.624 -23.282 1.00 93.69 384 SER A CA 1
ATOM 3026 C C . SER A 1 384 ? -2.733 -2.967 -24.119 1.00 93.69 384 SER A C 1
ATOM 3028 O O . SER A 1 384 ? -2.954 -2.709 -25.304 1.00 93.69 384 SER A O 1
ATOM 3030 N N . ALA A 1 385 ? -1.554 -2.736 -23.535 1.00 95.12 385 ALA A N 1
ATOM 3031 C CA . ALA A 1 385 ? -0.408 -2.160 -24.226 1.00 95.12 385 ALA A CA 1
ATOM 3032 C C . ALA A 1 385 ? 0.076 -3.079 -25.353 1.00 95.12 385 ALA A C 1
ATOM 3034 O O . ALA A 1 385 ? 0.137 -2.638 -26.500 1.00 95.12 385 ALA A O 1
ATOM 3035 N N . ILE A 1 386 ? 0.318 -4.368 -25.078 1.00 96.50 386 ILE A N 1
ATOM 3036 C CA . ILE A 1 386 ? 0.821 -5.287 -26.109 1.00 96.50 386 ILE A CA 1
ATOM 3037 C C . ILE A 1 386 ? -0.204 -5.541 -27.217 1.00 96.50 386 ILE A C 1
ATOM 3039 O O . ILE A 1 386 ? 0.166 -5.529 -28.388 1.00 96.50 386 ILE A O 1
ATOM 3043 N N . ILE A 1 387 ? -1.496 -5.685 -26.892 1.00 95.62 387 ILE A N 1
ATOM 3044 C CA . ILE A 1 387 ? -2.556 -5.841 -27.903 1.00 95.62 387 ILE A CA 1
ATOM 3045 C C . ILE A 1 387 ? -2.649 -4.593 -28.787 1.00 95.62 387 ILE A C 1
ATOM 3047 O O . ILE A 1 387 ? -2.857 -4.704 -29.997 1.00 95.62 387 ILE A O 1
ATOM 3051 N N . SER A 1 388 ? -2.503 -3.403 -28.201 1.00 95.75 388 SER A N 1
ATOM 3052 C CA . SER A 1 388 ? -2.545 -2.145 -28.950 1.00 95.75 388 SER A CA 1
ATOM 3053 C C . SER A 1 388 ? -1.330 -2.000 -29.865 1.00 95.75 388 SER A C 1
ATOM 3055 O O . SER A 1 388 ? -1.504 -1.707 -31.047 1.00 95.75 388 SER A O 1
ATOM 3057 N N . THR A 1 389 ? -0.126 -2.300 -29.370 1.00 96.56 389 THR A N 1
ATOM 3058 C CA . THR A 1 389 ? 1.100 -2.318 -30.181 1.00 96.56 389 THR A CA 1
ATOM 3059 C C . THR A 1 389 ? 1.004 -3.331 -31.322 1.00 96.56 389 THR A C 1
ATOM 3061 O O . THR A 1 389 ? 1.391 -3.041 -32.456 1.00 96.56 389 THR A O 1
ATOM 3064 N N . ALA A 1 390 ? 0.467 -4.520 -31.048 1.00 94.94 390 ALA A N 1
ATOM 3065 C CA . ALA A 1 390 ? 0.448 -5.619 -32.000 1.00 94.94 390 ALA A CA 1
ATOM 3066 C C . ALA A 1 390 ? -0.319 -5.309 -33.280 1.00 94.94 390 ALA A C 1
ATOM 3068 O O . ALA A 1 390 ? 0.164 -5.615 -34.369 1.00 94.94 390 ALA A O 1
ATOM 3069 N N . LYS A 1 391 ? -1.476 -4.646 -33.142 1.00 92.88 391 LYS A N 1
ATOM 3070 C CA . LYS A 1 391 ? -2.369 -4.287 -34.255 1.00 92.88 391 LYS A CA 1
ATOM 3071 C C . LYS A 1 391 ? -1.678 -3.494 -35.359 1.00 92.88 391 LYS A C 1
ATOM 3073 O O . LYS A 1 391 ? -2.103 -3.584 -36.505 1.00 92.88 391 LYS A O 1
ATOM 3078 N N . GLN A 1 392 ? -0.666 -2.706 -35.008 1.00 93.94 392 GLN A N 1
ATOM 3079 C CA . GLN A 1 392 ? 0.005 -1.810 -35.942 1.00 93.94 392 GLN A CA 1
ATOM 3080 C C . GLN A 1 392 ? 1.417 -2.275 -36.293 1.00 93.94 392 GLN A C 1
ATOM 3082 O O . GLN A 1 392 ? 1.823 -2.141 -37.443 1.00 93.94 392 GLN A O 1
ATOM 3087 N N . TRP A 1 393 ? 2.158 -2.817 -35.325 1.00 95.88 393 TRP A N 1
ATOM 3088 C CA . TRP A 1 393 ? 3.606 -2.984 -35.467 1.00 95.88 393 TRP A CA 1
ATOM 3089 C C . TRP A 1 393 ? 4.056 -4.442 -35.553 1.00 95.88 393 TRP A C 1
ATOM 3091 O O . TRP A 1 393 ? 5.042 -4.723 -36.221 1.00 95.88 393 TRP A O 1
ATOM 3101 N N . ILE A 1 394 ? 3.358 -5.376 -34.898 1.00 95.94 394 ILE A N 1
ATOM 3102 C CA . ILE A 1 394 ? 3.824 -6.770 -34.779 1.00 95.94 394 ILE A CA 1
ATOM 3103 C C . ILE A 1 394 ? 3.093 -7.691 -35.760 1.00 95.94 394 ILE A C 1
ATOM 3105 O O . ILE A 1 394 ? 3.744 -8.466 -36.456 1.00 95.94 394 ILE A O 1
ATOM 3109 N N . GLY A 1 395 ? 1.761 -7.610 -35.817 1.00 94.75 395 GLY A N 1
ATOM 3110 C CA . GLY A 1 395 ? 0.901 -8.569 -36.514 1.00 94.75 395 GLY A CA 1
ATOM 3111 C C . GLY A 1 395 ? -0.076 -9.274 -35.566 1.00 94.75 395 GLY A C 1
ATOM 3112 O O . GLY A 1 395 ? -0.316 -8.830 -34.441 1.00 94.75 395 GLY A O 1
ATOM 3113 N N . GLN A 1 396 ? -0.671 -10.376 -36.026 1.00 95.69 396 GLN A N 1
ATOM 3114 C CA . GLN A 1 396 ? -1.620 -11.156 -35.231 1.00 95.69 396 GLN A CA 1
ATOM 3115 C C . GLN A 1 396 ? -0.881 -11.938 -34.136 1.00 95.69 396 GLN A C 1
ATOM 3117 O O . GLN A 1 396 ? -0.015 -12.757 -34.428 1.00 95.69 396 GLN A O 1
ATOM 3122 N N . ILE A 1 397 ? -1.227 -11.694 -32.870 1.00 96.50 397 ILE A N 1
ATOM 3123 C CA . ILE A 1 397 ? -0.666 -12.419 -31.723 1.00 96.50 397 ILE A CA 1
ATOM 3124 C C . ILE A 1 397 ? -1.533 -13.638 -31.420 1.00 96.50 397 ILE A C 1
ATOM 3126 O O . ILE A 1 397 ? -2.743 -13.511 -31.231 1.00 96.50 397 ILE A O 1
ATOM 3130 N N . ARG A 1 398 ? -0.898 -14.806 -31.312 1.00 96.56 398 ARG A N 1
ATOM 3131 C CA . ARG A 1 398 ? -1.515 -16.051 -30.844 1.00 96.56 398 ARG A CA 1
ATOM 3132 C C . ARG A 1 398 ? -1.448 -16.190 -29.325 1.00 96.56 398 ARG A C 1
ATOM 3134 O O . ARG A 1 398 ? -2.394 -16.672 -28.710 1.00 96.56 398 ARG A O 1
ATOM 3141 N N . GLY A 1 399 ? -0.346 -15.746 -28.730 1.00 95.75 399 GLY A N 1
ATOM 3142 C CA . GLY A 1 399 ? -0.131 -15.739 -27.288 1.00 95.75 399 GLY A CA 1
ATOM 3143 C C . GLY A 1 399 ? 1.061 -14.865 -26.921 1.00 95.75 399 GLY A C 1
ATOM 3144 O O . GLY A 1 399 ? 1.900 -14.556 -27.766 1.00 95.75 399 GLY A O 1
ATOM 3145 N N . PHE A 1 400 ? 1.143 -14.441 -25.667 1.00 96.62 400 PHE A N 1
ATOM 3146 C CA . PHE A 1 400 ? 2.314 -13.732 -25.167 1.00 96.62 400 PHE A CA 1
ATOM 3147 C C . PHE A 1 400 ? 2.549 -14.041 -23.690 1.00 96.62 400 PHE A C 1
ATOM 3149 O O . PHE A 1 400 ? 1.642 -14.469 -22.978 1.00 96.62 400 PHE A O 1
ATOM 3156 N N . ILE A 1 401 ? 3.781 -13.814 -23.246 1.00 95.25 401 ILE A N 1
ATOM 3157 C CA . ILE A 1 401 ? 4.204 -13.884 -21.848 1.00 95.25 401 ILE A CA 1
ATOM 3158 C C . ILE A 1 401 ? 4.963 -12.595 -21.540 1.00 95.25 401 ILE A C 1
ATOM 3160 O O . ILE A 1 401 ? 5.757 -12.126 -22.360 1.00 95.25 401 ILE A O 1
ATOM 3164 N N . VAL A 1 402 ? 4.727 -12.028 -20.359 1.00 92.50 402 VAL A N 1
ATOM 3165 C CA . VAL A 1 402 ? 5.508 -10.900 -19.843 1.00 92.50 402 VAL A CA 1
ATOM 3166 C C . VAL A 1 402 ? 6.579 -11.443 -18.906 1.00 92.50 402 VAL A C 1
ATOM 3168 O O . VAL A 1 402 ? 6.302 -12.284 -18.055 1.00 92.50 402 VAL A O 1
ATOM 3171 N N . VAL A 1 403 ? 7.812 -10.983 -19.083 1.00 90.81 403 VAL A N 1
ATOM 3172 C CA . VAL A 1 403 ? 8.961 -11.351 -18.257 1.00 90.81 403 VAL A CA 1
ATOM 3173 C C . VAL A 1 403 ? 9.550 -10.079 -17.677 1.00 90.81 403 VAL A C 1
ATOM 3175 O O . VAL A 1 403 ? 9.838 -9.137 -18.412 1.00 90.81 403 VAL A O 1
ATOM 3178 N N . ARG A 1 404 ? 9.766 -10.050 -16.364 1.00 84.38 404 ARG A N 1
ATOM 3179 C CA . ARG A 1 404 ? 10.490 -8.952 -15.728 1.00 84.38 404 ARG A CA 1
ATOM 3180 C C . ARG A 1 404 ? 11.980 -9.068 -16.043 1.00 84.38 404 ARG A C 1
ATOM 3182 O O . ARG A 1 404 ? 12.590 -10.107 -15.796 1.00 84.38 404 ARG A O 1
ATOM 3189 N N . ASP A 1 405 ? 12.561 -8.012 -16.597 1.00 84.31 405 ASP A N 1
ATOM 3190 C CA . ASP A 1 405 ? 13.997 -7.907 -16.823 1.00 84.31 405 ASP A CA 1
ATOM 3191 C C . ASP A 1 405 ? 14.653 -7.180 -15.649 1.00 84.31 405 ASP A C 1
ATOM 3193 O O . ASP A 1 405 ? 14.630 -5.953 -15.549 1.00 84.31 405 ASP A O 1
ATOM 3197 N N . GLU A 1 406 ? 15.240 -7.967 -14.752 1.00 81.31 406 GLU A N 1
ATOM 3198 C CA . GLU A 1 406 ? 15.918 -7.476 -13.550 1.00 81.31 406 GLU A CA 1
ATOM 3199 C C . GLU A 1 406 ? 17.403 -7.154 -13.788 1.00 81.31 406 GLU A C 1
ATOM 3201 O O . GLU A 1 406 ? 18.125 -6.803 -12.858 1.00 81.31 406 GLU A O 1
ATOM 3206 N N . ARG A 1 407 ? 17.897 -7.272 -15.031 1.00 80.81 407 ARG A N 1
ATOM 3207 C CA . ARG A 1 407 ? 19.325 -7.076 -15.344 1.00 80.81 407 ARG A CA 1
A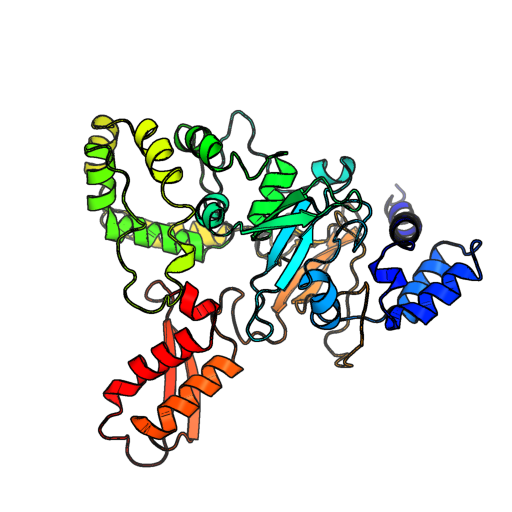TOM 3208 C C . ARG A 1 407 ? 19.753 -5.609 -15.329 1.00 80.81 407 ARG A C 1
ATOM 3210 O O . ARG A 1 407 ? 20.952 -5.342 -15.312 1.00 80.81 407 ARG A O 1
ATOM 3217 N N . LYS A 1 408 ? 18.802 -4.675 -15.407 1.00 74.44 408 LYS A N 1
ATOM 3218 C CA . LYS A 1 408 ? 19.027 -3.226 -15.362 1.00 74.44 408 LYS A CA 1
ATOM 3219 C C . LYS A 1 408 ? 17.926 -2.558 -14.549 1.00 74.44 408 LYS A C 1
ATOM 3221 O O . LYS A 1 408 ? 16.793 -3.032 -14.546 1.00 74.44 408 LYS A O 1
ATOM 3226 N N . ILE A 1 409 ? 18.275 -1.462 -13.883 1.00 67.44 409 ILE A N 1
ATOM 3227 C CA . ILE A 1 409 ? 17.340 -0.611 -13.146 1.00 67.44 409 ILE A CA 1
ATOM 3228 C C . ILE A 1 409 ? 17.158 0.710 -13.917 1.00 67.44 409 ILE A C 1
ATOM 3230 O O . ILE A 1 409 ? 18.154 1.226 -14.425 1.00 67.44 409 ILE A O 1
ATOM 3234 N N . PRO A 1 410 ? 15.933 1.269 -14.008 1.00 72.00 410 PRO A N 1
ATOM 3235 C CA . PRO A 1 410 ? 14.657 0.698 -13.548 1.00 72.00 410 PRO A CA 1
ATOM 3236 C C . PRO A 1 410 ? 14.319 -0.623 -14.256 1.00 72.00 410 PRO A C 1
ATOM 3238 O O . PRO A 1 410 ? 14.647 -0.811 -15.428 1.00 72.00 410 PRO A O 1
ATOM 3241 N N . TYR A 1 411 ? 13.705 -1.560 -13.521 1.00 77.38 411 TYR A N 1
ATOM 3242 C CA . TYR A 1 411 ? 13.358 -2.879 -14.058 1.00 77.38 411 TYR A CA 1
ATOM 3243 C C . TYR A 1 411 ? 12.435 -2.738 -15.265 1.00 77.38 411 TYR A C 1
ATOM 3245 O O . TYR A 1 411 ? 11.380 -2.108 -15.172 1.00 77.38 411 TYR A O 1
ATOM 3253 N N . ALA A 1 412 ? 12.803 -3.356 -16.384 1.00 83.31 412 ALA A N 1
ATOM 3254 C CA . ALA A 1 412 ? 12.010 -3.310 -17.605 1.00 83.31 412 ALA A CA 1
ATOM 3255 C C . ALA A 1 412 ? 11.055 -4.508 -17.698 1.00 83.31 412 ALA A C 1
ATOM 3257 O O . ALA A 1 412 ? 11.306 -5.576 -17.142 1.00 83.31 412 ALA A O 1
ATOM 3258 N N . SER A 1 413 ? 9.954 -4.342 -18.432 1.00 87.25 413 SER A N 1
ATOM 3259 C CA . SER A 1 413 ? 9.076 -5.454 -18.813 1.00 87.25 413 SER A CA 1
ATOM 3260 C C . SER A 1 413 ? 9.416 -5.913 -20.229 1.00 87.25 413 SER A C 1
ATOM 3262 O O . SER A 1 413 ? 9.330 -5.137 -21.179 1.00 87.25 413 SER A O 1
ATOM 3264 N N . GLY A 1 414 ? 9.811 -7.174 -20.374 1.00 91.50 414 GLY A N 1
ATOM 3265 C CA . GLY A 1 414 ? 10.006 -7.838 -21.658 1.00 91.50 414 GLY A CA 1
ATOM 3266 C C . GLY A 1 414 ? 8.748 -8.588 -22.091 1.00 91.50 414 GLY A C 1
ATOM 3267 O O . GLY A 1 414 ? 8.093 -9.229 -21.274 1.00 91.50 414 GLY A O 1
ATOM 3268 N N . PHE A 1 415 ? 8.430 -8.549 -23.384 1.00 94.62 415 PHE A N 1
ATOM 3269 C CA . PHE A 1 415 ? 7.314 -9.296 -23.966 1.00 94.62 415 PHE A CA 1
ATOM 3270 C C . PHE A 1 415 ? 7.854 -10.400 -24.874 1.00 94.62 415 PHE A C 1
ATOM 3272 O O . PHE A 1 415 ? 8.557 -10.127 -25.848 1.00 94.62 415 PHE A O 1
ATOM 3279 N N . LEU A 1 416 ? 7.510 -11.649 -24.567 1.00 95.88 416 LEU A N 1
ATOM 3280 C CA . LEU A 1 416 ? 7.725 -12.793 -25.446 1.00 95.88 416 LEU A CA 1
ATOM 3281 C C . LEU A 1 416 ? 6.415 -13.063 -26.178 1.00 95.88 416 LEU A C 1
ATOM 3283 O O . LEU A 1 416 ? 5.420 -13.401 -25.544 1.00 95.88 416 LEU A O 1
ATOM 3287 N N . VAL A 1 417 ? 6.403 -12.879 -27.496 1.00 96.62 417 VAL A N 1
ATOM 3288 C CA . VAL A 1 417 ? 5.177 -12.887 -28.303 1.00 96.62 417 VAL A CA 1
ATOM 3289 C C . VAL A 1 417 ? 5.223 -14.029 -29.317 1.00 96.62 417 VAL A C 1
ATOM 3291 O O . VAL A 1 417 ? 6.147 -14.107 -30.124 1.00 96.62 417 VAL A O 1
ATOM 3294 N N . GLU A 1 418 ? 4.216 -14.901 -29.297 1.00 97.50 418 GLU A N 1
ATOM 3295 C CA . GLU A 1 418 ? 3.946 -15.884 -30.349 1.00 97.50 418 GLU A CA 1
ATOM 3296 C C . GLU A 1 418 ? 3.018 -15.240 -31.387 1.00 97.50 418 GLU A C 1
ATOM 3298 O O . GLU A 1 418 ? 1.887 -14.862 -31.070 1.00 97.50 418 GLU A O 1
ATOM 3303 N N . ILE A 1 419 ? 3.495 -15.105 -32.624 1.00 97.00 419 ILE A N 1
ATOM 3304 C CA . ILE A 1 419 ? 2.753 -14.482 -33.727 1.00 97.00 419 ILE A CA 1
ATOM 3305 C C . ILE A 1 419 ? 2.193 -15.529 -34.693 1.00 97.00 419 ILE A C 1
ATOM 3307 O O . ILE A 1 419 ? 2.770 -16.601 -34.876 1.00 97.00 419 ILE A O 1
ATOM 3311 N N . GLU A 1 420 ? 1.074 -15.202 -35.330 1.00 96.50 420 GLU A N 1
ATOM 3312 C CA . GLU A 1 420 ? 0.497 -15.958 -36.437 1.00 96.50 420 GLU A CA 1
ATOM 3313 C C . GLU A 1 420 ? 0.836 -15.258 -37.761 1.00 96.50 420 GLU A C 1
ATOM 3315 O O . GLU A 1 420 ? 0.420 -14.126 -38.000 1.00 96.50 420 GLU A O 1
ATOM 3320 N N . GLY A 1 421 ? 1.602 -15.935 -38.622 1.00 94.06 421 GLY A N 1
ATOM 3321 C CA . GLY A 1 421 ? 2.042 -15.397 -39.913 1.00 94.06 421 GLY A CA 1
ATOM 3322 C C . GLY A 1 421 ? 3.409 -14.709 -39.866 1.00 94.06 421 GLY A C 1
ATOM 3323 O O . GLY A 1 421 ? 4.285 -15.089 -39.090 1.00 94.06 421 GLY A O 1
ATOM 3324 N N . GLU A 1 422 ? 3.609 -13.736 -40.756 1.00 94.25 422 GLU A N 1
ATOM 3325 C CA . GLU A 1 422 ? 4.852 -12.965 -40.850 1.00 94.25 422 GLU A CA 1
ATOM 3326 C C . GLU A 1 422 ? 4.820 -11.751 -39.914 1.00 94.25 422 GLU A C 1
ATOM 3328 O O . GLU A 1 422 ? 3.780 -11.122 -39.717 1.00 94.25 422 GLU A O 1
ATOM 3333 N N . ILE A 1 423 ? 5.978 -11.420 -39.339 1.00 95.38 423 ILE A N 1
ATOM 3334 C CA . ILE A 1 423 ? 6.144 -10.232 -38.502 1.00 95.38 423 ILE A CA 1
ATOM 3335 C C . ILE A 1 423 ? 6.018 -8.960 -39.353 1.00 95.38 423 ILE A C 1
ATOM 3337 O O . ILE A 1 423 ? 6.517 -8.905 -40.477 1.00 95.38 423 ILE A O 1
ATOM 3341 N N . GLY A 1 424 ? 5.364 -7.927 -38.818 1.00 93.12 424 GLY A N 1
ATOM 3342 C CA . GLY A 1 424 ? 5.249 -6.634 -39.491 1.00 93.12 424 GLY A CA 1
ATOM 3343 C C . GLY A 1 424 ? 6.618 -6.024 -39.818 1.00 93.12 424 GLY A C 1
ATOM 3344 O O . GLY A 1 424 ? 7.538 -6.075 -39.001 1.00 93.12 424 GLY A O 1
ATOM 3345 N N . ASN A 1 425 ? 6.748 -5.401 -40.996 1.00 93.25 425 ASN A N 1
ATOM 3346 C CA . ASN A 1 425 ? 8.003 -4.773 -41.449 1.00 93.25 425 ASN A CA 1
ATOM 3347 C C . ASN A 1 425 ? 8.534 -3.704 -40.474 1.00 93.25 425 ASN A C 1
ATOM 3349 O O . ASN A 1 425 ? 9.739 -3.473 -40.411 1.00 93.25 425 ASN A O 1
ATOM 3353 N N . ASP A 1 426 ? 7.644 -3.099 -39.685 1.00 95.38 426 ASP A N 1
ATOM 3354 C CA . ASP A 1 426 ? 7.961 -2.051 -38.714 1.00 95.38 426 ASP A CA 1
ATOM 3355 C C . ASP A 1 426 ? 8.004 -2.562 -37.260 1.00 95.38 426 ASP A C 1
ATOM 3357 O O . ASP A 1 426 ? 7.969 -1.773 -36.314 1.00 95.38 426 ASP A O 1
ATOM 3361 N N . ALA A 1 427 ? 8.108 -3.878 -37.038 1.00 94.75 427 ALA A N 1
ATOM 3362 C CA . ALA A 1 427 ? 8.101 -4.461 -35.692 1.00 94.75 427 ALA A CA 1
ATOM 3363 C C . ALA A 1 427 ? 9.247 -3.985 -34.790 1.00 94.75 427 ALA A C 1
ATOM 3365 O O . ALA A 1 427 ? 9.139 -4.061 -33.566 1.00 94.75 427 ALA A O 1
ATOM 3366 N N . ILE A 1 428 ? 10.312 -3.422 -35.367 1.00 96.38 428 ILE A N 1
ATOM 3367 C CA . ILE A 1 428 ? 11.386 -2.771 -34.609 1.00 96.38 428 ILE A CA 1
ATOM 3368 C C . ILE A 1 428 ? 10.882 -1.593 -33.754 1.00 96.38 428 ILE A C 1
ATOM 3370 O O . ILE A 1 428 ? 11.488 -1.277 -32.733 1.00 96.38 428 ILE A O 1
ATOM 3374 N N . MET A 1 429 ? 9.745 -0.987 -34.115 1.00 96.38 429 MET A N 1
ATOM 3375 C CA . MET A 1 429 ? 9.115 0.106 -33.367 1.00 96.38 429 MET A CA 1
ATOM 3376 C C . MET A 1 429 ? 8.225 -0.379 -32.212 1.00 96.38 429 MET A C 1
ATOM 3378 O O . MET A 1 429 ? 7.773 0.434 -31.400 1.00 96.38 429 MET A O 1
ATOM 3382 N N . ALA A 1 430 ? 7.951 -1.683 -32.112 1.00 96.00 430 ALA A N 1
ATOM 3383 C CA . ALA A 1 430 ? 7.033 -2.231 -31.118 1.00 96.00 430 ALA A CA 1
ATOM 3384 C C . ALA A 1 430 ? 7.470 -1.989 -29.655 1.00 96.00 430 ALA A C 1
ATOM 3386 O O . ALA A 1 430 ? 6.610 -1.608 -28.855 1.00 96.00 430 ALA A O 1
ATOM 3387 N N . PRO A 1 431 ? 8.758 -2.131 -29.269 1.00 94.50 431 PRO A N 1
ATOM 3388 C CA . PRO A 1 431 ? 9.183 -1.868 -27.892 1.00 94.50 431 PRO A CA 1
ATOM 3389 C C . PRO A 1 431 ? 8.954 -0.414 -27.466 1.00 94.50 431 PRO A C 1
ATOM 3391 O O . PRO A 1 431 ? 8.394 -0.171 -26.399 1.00 94.50 431 PRO A O 1
ATOM 3394 N N . GLN A 1 432 ? 9.317 0.548 -28.323 1.00 93.44 432 GLN A N 1
ATOM 3395 C CA . GLN A 1 432 ? 9.130 1.971 -28.036 1.00 93.44 432 GLN A CA 1
ATOM 3396 C C . GLN A 1 432 ? 7.645 2.314 -27.873 1.00 93.44 432 GLN A C 1
ATOM 3398 O O . GLN A 1 432 ? 7.268 2.902 -26.865 1.00 93.44 432 GLN A O 1
ATOM 3403 N N . ASN A 1 433 ? 6.796 1.892 -28.817 1.00 95.19 433 ASN A N 1
ATOM 3404 C CA . ASN A 1 433 ? 5.356 2.160 -28.748 1.00 95.19 433 ASN A CA 1
ATOM 3405 C C . ASN A 1 433 ? 4.702 1.504 -27.526 1.00 95.19 433 ASN A C 1
ATOM 3407 O O . ASN A 1 433 ? 3.854 2.110 -26.877 1.00 95.19 433 ASN A O 1
ATOM 3411 N N . THR A 1 434 ? 5.113 0.281 -27.179 1.00 95.00 434 THR A N 1
ATOM 3412 C CA . THR A 1 434 ? 4.616 -0.388 -25.967 1.00 95.00 434 THR A CA 1
ATOM 3413 C C . THR A 1 434 ? 5.008 0.399 -24.722 1.00 95.00 434 THR A C 1
ATOM 3415 O O . THR A 1 434 ? 4.164 0.625 -23.862 1.00 95.00 434 THR A O 1
ATOM 3418 N N . SER A 1 435 ? 6.255 0.876 -24.646 1.00 90.75 435 SER A N 1
ATOM 3419 C CA . SER A 1 435 ? 6.710 1.717 -23.537 1.00 90.75 435 SER A CA 1
ATOM 3420 C C . SER A 1 435 ? 5.920 3.023 -23.454 1.00 90.75 435 SER A C 1
ATOM 3422 O O . SER A 1 435 ? 5.474 3.389 -22.375 1.00 90.75 435 SER A O 1
ATOM 3424 N N . GLU A 1 436 ? 5.692 3.709 -24.576 1.00 92.38 436 GLU A N 1
ATOM 3425 C CA . GLU A 1 436 ? 4.907 4.952 -24.616 1.00 92.38 436 GLU A CA 1
ATOM 3426 C C . GLU A 1 436 ? 3.456 4.727 -24.165 1.00 92.38 436 GLU A C 1
ATOM 3428 O O . GLU A 1 436 ? 2.918 5.514 -23.385 1.00 92.38 436 GLU A O 1
ATOM 3433 N N . LEU A 1 437 ? 2.837 3.615 -24.574 1.00 92.62 437 LEU A N 1
ATOM 3434 C CA . LEU A 1 437 ? 1.507 3.222 -24.107 1.00 92.62 437 LEU A CA 1
ATOM 3435 C C . LEU A 1 437 ? 1.485 2.925 -22.606 1.00 92.62 437 LEU A C 1
ATOM 3437 O O . LEU A 1 437 ? 0.531 3.315 -21.929 1.00 92.62 437 LEU A O 1
ATOM 3441 N N . LEU A 1 438 ? 2.511 2.262 -22.068 1.00 90.19 438 LEU A N 1
ATOM 3442 C CA . LEU A 1 438 ? 2.617 1.992 -20.633 1.00 90.19 438 LEU A CA 1
ATOM 3443 C C . LEU A 1 438 ? 2.843 3.281 -19.833 1.00 90.19 438 LEU A C 1
ATOM 3445 O O . LEU A 1 438 ? 2.141 3.494 -18.853 1.00 90.19 438 LEU A O 1
ATOM 3449 N N . VAL A 1 439 ? 3.704 4.197 -20.286 1.00 87.00 439 VAL A N 1
ATOM 3450 C CA . VAL A 1 439 ? 3.869 5.538 -19.683 1.00 87.00 439 VAL A CA 1
ATOM 3451 C C . VAL A 1 439 ? 2.546 6.319 -19.701 1.00 87.00 439 VAL A C 1
ATOM 3453 O O . VAL A 1 439 ? 2.171 6.984 -18.729 1.00 87.00 439 VAL A O 1
ATOM 3456 N N . ALA A 1 440 ? 1.787 6.234 -20.795 1.00 86.50 440 ALA A N 1
ATOM 3457 C CA . ALA A 1 440 ? 0.510 6.928 -20.918 1.00 86.50 440 ALA A CA 1
ATOM 3458 C C . ALA A 1 440 ? -0.592 6.320 -20.032 1.00 86.50 440 ALA A C 1
ATOM 3460 O O . ALA A 1 440 ? -1.403 7.060 -19.473 1.00 86.50 440 ALA A O 1
ATOM 3461 N N . SER A 1 441 ? -0.633 4.993 -19.896 1.00 82.75 441 SER A N 1
ATOM 3462 C CA . SER A 1 441 ? -1.742 4.278 -19.248 1.00 82.75 441 SER A CA 1
ATOM 3463 C C . SER A 1 441 ? -1.491 3.896 -17.792 1.00 82.75 441 SER A C 1
ATOM 3465 O O . SER A 1 441 ? -2.455 3.824 -17.032 1.00 82.75 441 SER A O 1
ATOM 3467 N N . SER A 1 442 ? -0.232 3.705 -17.398 1.00 81.81 442 SER A N 1
ATOM 3468 C CA . SER A 1 442 ? 0.155 3.288 -16.059 1.00 81.81 442 SER A CA 1
ATOM 3469 C C . SER A 1 442 ? 0.869 4.407 -15.297 1.00 81.81 442 SER A C 1
ATOM 3471 O O . SER A 1 442 ? 1.921 4.914 -15.695 1.00 81.81 442 SER A O 1
ATOM 3473 N N . PHE A 1 443 ? 0.314 4.734 -14.129 1.00 71.94 443 PHE A N 1
ATOM 3474 C CA . PHE A 1 443 ? 0.930 5.656 -13.178 1.00 71.94 443 PHE A CA 1
ATOM 3475 C C . PHE A 1 443 ? 2.263 5.121 -12.639 1.00 71.94 443 PHE A C 1
ATOM 3477 O O . PHE A 1 443 ? 3.230 5.872 -12.540 1.00 71.94 443 PHE A O 1
ATOM 3484 N N . GLY A 1 444 ? 2.326 3.824 -12.317 1.00 71.69 444 GLY A N 1
ATOM 3485 C CA . GLY A 1 444 ? 3.544 3.207 -11.800 1.00 71.69 444 GLY A CA 1
ATOM 3486 C C . GLY A 1 444 ? 4.663 3.202 -12.839 1.00 71.69 444 GLY A C 1
ATOM 3487 O O . GLY A 1 444 ? 5.813 3.464 -12.500 1.00 71.69 444 GLY A O 1
ATOM 3488 N N . TYR A 1 445 ? 4.333 2.952 -14.111 1.00 76.62 445 TYR A N 1
ATOM 3489 C CA . TYR A 1 445 ? 5.335 2.869 -15.176 1.00 76.62 445 TYR A CA 1
ATOM 3490 C C . TYR A 1 445 ? 5.906 4.241 -15.511 1.00 76.62 445 TYR A C 1
ATOM 3492 O O . TYR A 1 445 ? 7.121 4.381 -15.545 1.00 76.62 445 TYR A O 1
ATOM 3500 N N . ARG A 1 446 ? 5.041 5.257 -15.635 1.00 78.12 446 ARG A N 1
ATOM 3501 C CA . ARG A 1 446 ? 5.439 6.669 -15.786 1.00 78.12 446 ARG A CA 1
ATOM 3502 C C . ARG A 1 446 ? 6.309 7.181 -14.638 1.00 78.12 446 ARG A C 1
ATOM 3504 O O . ARG A 1 446 ? 7.026 8.158 -14.777 1.00 78.12 446 ARG A O 1
ATOM 3511 N N . TYR A 1 447 ? 6.171 6.593 -13.454 1.00 66.75 447 TYR A N 1
ATOM 3512 C CA . TYR A 1 447 ? 6.988 6.989 -12.313 1.00 66.75 447 TYR A CA 1
ATOM 3513 C C . TYR A 1 447 ? 8.383 6.358 -12.352 1.00 66.75 447 TYR A C 1
ATOM 3515 O O . TYR A 1 447 ? 9.345 6.941 -11.853 1.00 66.75 447 TYR A O 1
ATOM 3523 N N . ALA A 1 448 ? 8.486 5.148 -12.899 1.00 68.94 448 ALA A N 1
ATOM 3524 C CA . ALA A 1 448 ? 9.744 4.423 -12.988 1.00 68.94 448 ALA A CA 1
ATOM 3525 C C . ALA A 1 448 ? 10.599 4.844 -14.196 1.00 68.94 448 ALA A C 1
ATOM 3527 O O . ALA A 1 448 ? 11.822 4.746 -14.105 1.00 68.94 448 ALA A O 1
ATOM 3528 N N . PHE A 1 449 ? 9.967 5.293 -15.286 1.00 68.25 449 PHE A N 1
ATOM 3529 C CA . PHE A 1 449 ? 10.560 5.664 -16.576 1.00 68.25 449 PHE A CA 1
ATOM 3530 C C . PHE A 1 449 ? 9.987 6.991 -17.060 1.00 68.25 449 PHE A C 1
ATOM 3532 O O . PHE A 1 449 ? 10.756 7.755 -17.681 1.00 68.25 449 PHE A O 1
#

Organism: NCBI:txid1314800

Secondary structure (DSSP, 8-state):
---THHHHHHHHHHHHHHHHHHHTTSHHHHH-GGGHHHHHHHHT-TT--HHHHHHHHHHHS-EE-STTTHHHHHS-S--TTSSSSS--SEEEEE---STTS-EEEEEPPPPHHHHTT--S-PPPTT-EEE-THHHHGGGT-EEEEEE-TTSS-EEEEEEEEHHHHHHHHHTT--STTHHHHHHHHHTTEEEE--SSHHHHHHHHHHHHHTHHHHHHHHHHTPPP-TTTS---S----GGGTTTTHHHHHHHHHHH----HHHHHHHHHS--TTTSTTHHHHHHHHHHHHTT------TT---EEE-TTS-TTTEEEE--TTS------TT-------SSEE---EEEEEEEE-TTT-PEEEEEEEETT-SS-TT-SS-HHHHHHHHHHHIIIII-EEEEEEEEEETTSSSPEEEEEEEEESSPPTTGGGHHHHHHHHHHHH-HHHHHH-

Mean predicted aligned error: 11.33 Å